Protein AF-A0A0R3SPC6-F1 (afdb_monomer_lite)

Foldseek 3Di:
DVVVVVVVLVVVFPQVVFDAAEAQFLLQEQEAEELAKAWAFDDPPDLPDQQHHQKYKYFQFWLWKWKKKDAPGTIMIHTYQLPDLLQLLQSVVVNCVPRPPDQPGEIEMAMAGHEQDPVCRNVNVVVSNVVCQVPPSHHYDHPYDCGYHNQWDWDQDPVRDIDITGNAGMWIQRSSVRDIHGYDHDPLNNDDVNLVSVLLVQFPDPYRFHQADNVVSKGKGFDTDHPPVSLVVLLVLLPDDLVVCLVVDPHSVHGDVVVSVSSNSNSVLSVLCVVLVFGLAPPTIAIGGSHCLQLLLPFDAAEAEAQLQEQAAEELAKAAAFDALVCCLAFHHQKYKYFQFWLWKWKKKDWNGFIMIHTYDALALQSLVQRVVVRCVRHPDPVQPTEIEIAIAGGEQDPVCRSVSNVSSNSSVQSVDPHHYHDHYDCYYSNQWDDDVNHDITGSARMKIQRRNVRGIHGHDHDLNNNHWQVLVVVLQVQFDDPGRYRHHQADHYNRKGKAAFTHHDLVVLVVLLVLLPDDLVVVLVVDPRSVHGDVVSSVSSNLNSNVSNCCNVVVDGLAPRHIFIWTQPSVVSDTHTDDPSNVVLRVDPSRGTD

Sequence (595 aa):
MHIEIFDTFIEYNNFLEFEEVRISSSNEVLYVHQNEMAVVKYDCSSKNDSSLPRYAGTSEMTSCLAVILTSSIGFSIGHLDGSYYEMTKEFFEVSVEHLNQSTEEILDVHIVGGFLDERGFSVKLTSQIMFYLLTSPHRFRLKTLFCYYLNDRPRTESGGGQIHEPIVRAVVFDIETGTVKPASIEPNARGPLSVLRNASLYSDTLHINSIFDPVARVLRFVEFNIPLRNMVHLAQRARQINAELANCSTTPRQETNHFYDMLRLTGDLVAHMLVERKNFFENGNLEFSTGPNNNLRELEEVQISSSDEILYVHKNEMAVAKCTSADIDDTLPRYAGASEMTFQLLVILSTSRGFSIGHLDRSGHDLIKDFFDASLATLSKKNGDEYIDLHMVGGFNDDRGLSEKLTRRIIGYLMGSNQTFLLKTYFCLDMNDQLIGDKIHAPVHRAMVFDIKMRSVKPASITPAAWGPLLVLRNASLYALSETPHMSNILDPLSHRLCFKPFMIHWKKMVELAQLASKAKARLALYSKTPQQESDHFYNLLRRTSGLVGYMLVSGNDFFEGRNLELSLDVTKKQWTPLNPQTESAKKHQLALNY

Secondary structure (DSSP, 8-state):
-HHHHHHHHHHT--GGGSPPEEE--TTTEEE--TTEEEEEEPPTT-S--TTS-SEEEE---SS-EEEEEEETTEEEEEEE-SS-HHHHHHHHHHHHHHH--STT-EEEEEEEE----TT-HHHHHHHHHHHHHHH-SSEEEEEEEEEGGGGEEEEE-TTS-EEEEES---EEEETTTTEEEEEEE-GGGG-SSHHHHHHGGGSS--S-EE-EETTTTEEEE------HHHHHHHHHHTT--HHHHGGG-SSTTT--HHHHHHHHHHHHHHHHHHHHT--TTTTS-EEEE-SGGG-TTTSPPEEE-STTTEEE--TTEEEEEE--TTGGGTTS-SEEEE-S-SS-EEEEEEETTEEEEEEE----HHHHHHHHHHHHHHH--TT----EEEEEEE----TT-HHHHHHHHHHHHHHT-SS-EEEEEEEEGGGGEEEETTTEEEES-S-EEEETTTTEEEEEEE-GGGS-TTHHHHHHHTT---SS---EE-B-TTT--EEEPP----HHHHHHHHTSTTS-HHHHGGG-SSGGG--HHHHHHHHHHHHHHHHHHHH---SSTTS-EEEEEETTTTEEEESSHHHHHHHH-TTTS--

Structure (mmCIF, N/CA/C/O backbone):
data_AF-A0A0R3SPC6-F1
#
_entry.id   AF-A0A0R3SPC6-F1
#
loop_
_atom_site.group_PDB
_atom_site.id
_atom_site.type_symbol
_atom_site.label_atom_id
_atom_site.label_alt_id
_atom_site.label_comp_id
_atom_site.label_asym_id
_atom_site.label_entity_id
_atom_site.label_seq_id
_atom_site.pdbx_PDB_ins_code
_atom_site.Cartn_x
_atom_site.Cartn_y
_atom_site.Cartn_z
_atom_site.occupancy
_atom_site.B_iso_or_equiv
_atom_site.auth_seq_id
_atom_site.auth_comp_id
_atom_site.auth_asym_id
_atom_site.auth_atom_id
_atom_site.pdbx_PDB_model_num
ATOM 1 N N . MET A 1 1 ? -37.919 -10.995 37.468 1.00 37.72 1 MET A N 1
ATOM 2 C CA . MET A 1 1 ? -37.383 -9.627 37.619 1.00 37.72 1 MET A CA 1
ATOM 3 C C . MET A 1 1 ? -36.032 -9.392 36.932 1.00 37.72 1 MET A C 1
ATOM 5 O O . MET A 1 1 ? -36.005 -8.549 36.054 1.00 37.72 1 MET A O 1
ATOM 9 N N . HIS A 1 2 ? -34.923 -10.089 37.249 1.00 38.53 2 HIS A N 1
ATOM 10 C CA . HIS A 1 2 ? -33.623 -9.841 36.569 1.00 38.53 2 HIS A CA 1
ATOM 11 C C . HIS A 1 2 ? -33.530 -10.355 35.116 1.00 38.53 2 HIS A C 1
ATOM 13 O O . HIS A 1 2 ? -32.828 -9.749 34.316 1.00 38.53 2 HIS A O 1
ATOM 19 N N . ILE A 1 3 ? -34.243 -11.436 34.779 1.00 42.75 3 ILE A N 1
ATOM 20 C CA . ILE A 1 3 ? -34.278 -12.016 33.422 1.00 42.75 3 ILE A CA 1
ATOM 21 C C . ILE A 1 3 ? -35.158 -11.162 32.486 1.00 42.75 3 ILE A C 1
ATOM 23 O O . ILE A 1 3 ? -34.717 -10.786 31.413 1.00 42.75 3 ILE A O 1
ATOM 27 N N . GLU A 1 4 ? -36.316 -10.693 32.963 1.00 38.94 4 GLU A N 1
ATOM 28 C CA . GLU A 1 4 ? -37.261 -9.880 32.173 1.00 38.94 4 GLU A CA 1
ATOM 29 C C . GLU A 1 4 ? -36.702 -8.514 31.725 1.00 38.94 4 GLU A C 1
ATOM 31 O O . GLU A 1 4 ? -37.048 -8.047 30.645 1.00 38.94 4 GLU A O 1
ATOM 36 N N . ILE A 1 5 ? -35.831 -7.861 32.512 1.00 48.19 5 ILE A N 1
ATOM 37 C CA . ILE A 1 5 ? -35.193 -6.585 32.113 1.00 48.19 5 ILE A CA 1
ATOM 38 C C . ILE A 1 5 ? -34.186 -6.810 30.981 1.00 48.19 5 ILE A C 1
ATOM 40 O O . ILE A 1 5 ? -34.093 -5.984 30.074 1.00 48.19 5 ILE A O 1
ATOM 44 N N . PHE A 1 6 ? -33.442 -7.918 31.032 1.00 52.22 6 PHE A N 1
ATOM 45 C CA . PHE A 1 6 ? -32.522 -8.293 29.966 1.00 52.22 6 PHE A CA 1
ATOM 46 C C . PHE A 1 6 ? -33.300 -8.698 28.718 1.00 52.22 6 PHE A C 1
ATOM 48 O O . PHE A 1 6 ? -33.048 -8.118 27.674 1.00 52.22 6 PHE A O 1
ATOM 55 N N . ASP A 1 7 ? -34.306 -9.564 28.837 1.00 50.66 7 ASP A N 1
ATOM 56 C CA . ASP A 1 7 ? -35.149 -9.979 27.710 1.00 50.66 7 ASP A CA 1
ATOM 57 C C . ASP A 1 7 ? -35.827 -8.775 27.032 1.00 50.66 7 ASP A C 1
ATOM 59 O O . ASP A 1 7 ? -35.788 -8.661 25.812 1.00 50.66 7 ASP A O 1
ATOM 63 N N . THR A 1 8 ? -36.322 -7.799 27.805 1.00 48.91 8 THR A N 1
ATOM 64 C CA . THR A 1 8 ? -36.866 -6.541 27.254 1.00 48.91 8 THR A CA 1
ATOM 65 C C . THR A 1 8 ? -35.777 -5.697 26.574 1.00 48.91 8 THR A C 1
ATOM 67 O O . THR A 1 8 ? -36.011 -5.105 25.527 1.00 48.91 8 THR A O 1
ATOM 70 N N . PHE A 1 9 ? -34.561 -5.626 27.128 1.00 61.31 9 PHE A N 1
ATOM 71 C CA . PHE A 1 9 ? -33.439 -4.927 26.487 1.00 61.31 9 PHE A CA 1
ATOM 72 C C . PHE A 1 9 ? -32.991 -5.612 25.183 1.00 61.31 9 PHE A C 1
ATOM 74 O O . PHE A 1 9 ? -32.587 -4.914 24.252 1.00 61.31 9 PHE A O 1
ATOM 81 N N . ILE A 1 10 ? -33.086 -6.947 25.105 1.00 56.34 10 ILE A N 1
ATOM 82 C CA . ILE A 1 10 ? -32.811 -7.756 23.908 1.00 56.34 10 ILE A CA 1
ATOM 83 C C . ILE A 1 10 ? -33.902 -7.572 22.851 1.00 56.34 10 ILE A C 1
ATOM 85 O O . ILE A 1 10 ? -33.567 -7.327 21.697 1.00 56.34 10 ILE A O 1
ATOM 89 N N . GLU A 1 11 ? -35.184 -7.609 23.227 1.00 52.12 11 GLU A N 1
ATOM 90 C CA . GLU A 1 11 ? -36.316 -7.375 22.311 1.00 52.12 11 GLU A CA 1
ATOM 91 C C . GLU A 1 11 ? -36.286 -5.976 21.668 1.00 52.12 11 GLU A C 1
ATOM 93 O O . GLU A 1 11 ? -36.810 -5.785 20.574 1.00 52.12 11 GLU A O 1
ATOM 98 N N . TYR A 1 12 ? -35.646 -4.996 22.316 1.00 51.47 12 TYR A N 1
ATOM 99 C CA . TYR A 1 12 ? -35.417 -3.658 21.758 1.00 51.47 12 TYR A CA 1
ATOM 100 C C . TYR A 1 12 ? -34.080 -3.508 21.002 1.00 51.47 12 TYR A C 1
ATOM 102 O O . TYR A 1 12 ? -33.897 -2.518 20.291 1.00 51.47 12 TYR A O 1
ATOM 110 N N . ASN A 1 13 ? -33.143 -4.457 21.127 1.00 61.38 13 ASN A N 1
ATOM 111 C CA . ASN A 1 13 ? -31.843 -4.459 20.445 1.00 61.38 13 ASN A CA 1
ATOM 112 C C . ASN A 1 13 ? -31.846 -5.449 19.271 1.00 61.38 13 ASN A C 1
ATOM 114 O O . ASN A 1 13 ? -31.144 -6.460 19.269 1.00 61.38 13 ASN A O 1
ATOM 118 N N . ASN A 1 14 ? -32.605 -5.102 18.230 1.00 70.31 14 ASN A N 1
ATOM 119 C CA . ASN A 1 14 ? -32.688 -5.794 16.939 1.00 70.31 14 ASN A CA 1
ATOM 120 C C . ASN A 1 14 ? -31.393 -5.677 16.106 1.00 70.31 14 ASN A C 1
ATOM 122 O O . ASN A 1 14 ? -31.409 -5.332 14.927 1.00 70.31 14 ASN A O 1
ATOM 126 N N . PHE A 1 15 ? -30.233 -5.944 16.708 1.00 80.00 15 PHE A N 1
ATOM 127 C CA . PHE A 1 15 ? -28.930 -5.766 16.068 1.00 80.00 15 PHE A CA 1
ATOM 128 C C . PHE A 1 15 ? -28.775 -6.606 14.787 1.00 80.00 15 PHE A C 1
ATOM 130 O O . PHE A 1 15 ? -28.126 -6.174 13.839 1.00 80.00 15 PHE A O 1
ATOM 137 N N . LEU A 1 16 ? -29.432 -7.770 14.731 1.00 79.62 16 LEU A N 1
ATOM 138 C CA . LEU A 1 16 ? -29.467 -8.640 13.552 1.00 79.62 16 LEU A CA 1
ATOM 139 C C . LEU A 1 16 ? -30.466 -8.201 12.464 1.00 79.62 16 LEU A C 1
ATOM 141 O O . LEU A 1 16 ? -30.425 -8.756 11.371 1.00 79.62 16 LEU A O 1
ATOM 145 N N . GLU A 1 17 ? -31.359 -7.240 12.728 1.00 82.81 17 GLU A N 1
ATOM 146 C CA . GLU A 1 17 ? -32.241 -6.679 11.688 1.00 82.81 17 GLU A CA 1
ATOM 147 C C . GLU A 1 17 ? -31.532 -5.626 10.828 1.00 82.81 17 GLU A C 1
ATOM 149 O O . GLU A 1 17 ? -32.022 -5.273 9.754 1.00 82.81 17 GLU A O 1
ATOM 154 N N . PHE A 1 18 ? -30.378 -5.119 11.274 1.00 82.62 18 PHE A N 1
ATOM 155 C CA . PHE A 1 18 ? -29.562 -4.236 10.452 1.00 82.62 18 PHE A CA 1
ATOM 156 C C . PHE A 1 18 ? -28.976 -4.994 9.260 1.00 82.62 18 PHE A C 1
ATOM 158 O O . PHE A 1 18 ? -28.477 -6.111 9.391 1.00 82.62 18 PHE A O 1
ATOM 165 N N . GLU A 1 19 ? -28.988 -4.343 8.098 1.00 88.94 19 GLU A N 1
ATOM 166 C CA . GLU A 1 19 ? -28.295 -4.837 6.913 1.00 88.94 19 GLU A CA 1
ATOM 167 C C . GLU A 1 19 ? -26.786 -4.929 7.184 1.00 88.94 19 GLU A C 1
ATOM 169 O O . GLU A 1 19 ? -26.168 -3.975 7.670 1.00 88.94 19 GLU A O 1
ATOM 174 N N . GLU A 1 20 ? -26.202 -6.087 6.869 1.00 93.88 20 GLU A N 1
ATOM 175 C CA . GLU A 1 20 ? -24.763 -6.313 6.981 1.00 93.88 20 GLU A CA 1
ATOM 176 C C . GLU A 1 20 ? -24.005 -5.406 6.005 1.00 93.88 20 GLU A C 1
ATOM 178 O O . GLU A 1 20 ? -24.199 -5.465 4.789 1.00 93.88 20 GLU A O 1
ATOM 183 N N . VAL A 1 21 ? -23.098 -4.587 6.537 1.00 96.31 21 VAL A N 1
ATOM 184 C CA . VAL A 1 21 ? -22.247 -3.708 5.730 1.00 96.31 21 VAL A CA 1
ATOM 185 C C . VAL A 1 21 ? -21.074 -4.506 5.167 1.00 96.31 21 VAL A C 1
ATOM 187 O O . VAL A 1 21 ? -20.290 -5.081 5.920 1.00 96.31 21 VAL A O 1
ATOM 190 N N . ARG A 1 22 ? -20.910 -4.517 3.842 1.00 95.38 22 ARG A N 1
ATOM 191 C CA . ARG A 1 22 ? -19.769 -5.163 3.177 1.00 95.38 22 ARG A CA 1
ATOM 192 C C . ARG A 1 22 ? -18.693 -4.143 2.850 1.00 95.38 22 ARG A C 1
ATOM 194 O O . ARG A 1 22 ? -18.986 -3.143 2.205 1.00 95.38 22 ARG A O 1
ATOM 201 N N . ILE A 1 23 ? -17.466 -4.419 3.278 1.00 89.06 23 ILE A N 1
ATOM 202 C CA . ILE A 1 23 ? -16.315 -3.535 3.114 1.00 89.06 23 ILE A CA 1
ATOM 203 C C . ILE A 1 23 ? -15.201 -4.295 2.405 1.00 89.06 23 ILE A C 1
ATOM 205 O O . ILE A 1 23 ? -14.749 -5.332 2.893 1.00 89.06 23 ILE A O 1
ATOM 209 N N . SER A 1 24 ? -14.755 -3.750 1.275 1.00 82.19 24 SER A N 1
ATOM 210 C CA . SER A 1 24 ? -13.770 -4.388 0.387 1.00 82.19 24 SER A CA 1
ATOM 211 C C . SER A 1 24 ? -12.517 -3.539 0.170 1.00 82.19 24 SER A C 1
ATOM 213 O O . SER A 1 24 ? -11.540 -4.005 -0.405 1.00 82.19 24 SER A O 1
ATOM 215 N N . SER A 1 25 ? -12.512 -2.286 0.629 1.00 76.25 25 SER A N 1
ATOM 216 C CA . SER A 1 25 ? -11.387 -1.366 0.470 1.00 76.25 25 SER A CA 1
ATOM 217 C C . SER A 1 25 ? -11.000 -0.713 1.791 1.00 76.25 25 SER A C 1
ATOM 219 O O . SER A 1 25 ? -11.847 -0.310 2.587 1.00 76.25 25 SER A O 1
ATOM 221 N N . SER A 1 26 ? -9.696 -0.530 2.007 1.00 74.75 26 SER A N 1
ATOM 222 C CA . SER A 1 26 ? -9.167 0.136 3.205 1.00 74.75 26 SER A CA 1
ATOM 223 C C . SER A 1 26 ? -9.513 1.625 3.265 1.00 74.75 26 SER A C 1
ATOM 225 O O . SER A 1 26 ? -9.334 2.255 4.299 1.00 74.75 26 SER A O 1
ATOM 227 N N . ASN A 1 27 ? -10.002 2.204 2.165 1.00 74.50 27 ASN A N 1
ATOM 228 C CA . ASN A 1 27 ? -10.448 3.599 2.126 1.00 74.50 27 ASN A CA 1
ATOM 229 C C . ASN A 1 27 ? -11.868 3.770 2.679 1.00 74.50 27 ASN A C 1
ATOM 231 O O . ASN A 1 27 ? -12.289 4.885 2.967 1.00 74.50 27 ASN A O 1
ATOM 235 N N . GLU A 1 28 ? -12.619 2.679 2.818 1.00 83.06 28 GLU A N 1
ATOM 236 C CA . GLU A 1 28 ? -13.991 2.709 3.320 1.00 83.06 28 GLU A CA 1
ATOM 237 C C . GLU A 1 28 ? -14.044 2.642 4.850 1.00 83.06 28 GLU A C 1
ATOM 239 O O . GLU A 1 28 ? -15.053 3.035 5.441 1.00 83.06 28 GLU A O 1
ATOM 244 N N . VAL A 1 29 ? -12.974 2.158 5.499 1.00 90.25 29 VAL A N 1
ATOM 245 C CA . VAL A 1 29 ? -12.965 1.866 6.934 1.00 90.25 29 VAL A CA 1
ATOM 246 C C . VAL A 1 29 ? -11.670 2.269 7.637 1.00 90.25 29 VAL A C 1
ATOM 248 O O . VAL A 1 29 ? -10.569 1.921 7.222 1.00 90.25 29 VAL A O 1
ATOM 251 N N . LEU A 1 30 ? -11.806 2.933 8.784 1.00 92.25 30 LEU A N 1
ATOM 252 C CA . LEU A 1 30 ? -10.754 3.029 9.789 1.00 92.25 30 LEU A CA 1
ATOM 253 C C . LEU A 1 30 ? -10.724 1.694 10.535 1.00 92.25 30 LEU A C 1
ATOM 255 O O . LEU A 1 30 ? -11.478 1.483 11.489 1.00 92.25 30 LEU A O 1
ATOM 259 N N . TYR A 1 31 ? -9.918 0.759 10.035 1.00 94.62 31 TYR A N 1
ATOM 260 C CA . TYR A 1 31 ? -9.846 -0.587 10.593 1.00 94.62 31 TYR A CA 1
ATOM 261 C C . TYR A 1 31 ? -9.006 -0.622 11.872 1.00 94.62 31 TYR A C 1
ATOM 263 O O . TYR A 1 31 ? -7.884 -0.117 11.878 1.00 94.62 31 TYR A O 1
ATOM 271 N N . VAL A 1 32 ? -9.508 -1.277 12.918 1.00 96.69 32 VAL A N 1
ATOM 272 C CA . VAL A 1 32 ? -8.833 -1.497 14.208 1.00 96.69 32 VAL A CA 1
ATOM 273 C C . VAL A 1 32 ? -8.560 -2.995 14.375 1.00 96.69 32 VAL A C 1
ATOM 275 O O . VAL A 1 32 ? -9.499 -3.791 14.361 1.00 96.69 32 VAL A O 1
ATOM 278 N N . HIS A 1 33 ? -7.295 -3.407 14.502 1.00 95.50 33 HIS A N 1
ATOM 279 C CA . HIS A 1 33 ? -6.929 -4.800 14.809 1.00 95.50 33 HIS A CA 1
ATOM 280 C C . HIS A 1 33 ? -7.144 -5.112 16.292 1.00 95.50 33 HIS A C 1
ATOM 282 O O . HIS A 1 33 ? -7.353 -4.225 17.114 1.00 95.50 33 HIS A O 1
ATOM 288 N N . GLN A 1 34 ? -7.077 -6.397 16.640 1.00 94.50 34 GLN A N 1
ATOM 289 C CA . GLN A 1 34 ? -7.053 -6.841 18.032 1.00 94.50 34 GLN A CA 1
ATOM 290 C C . GLN A 1 34 ? -5.984 -6.078 18.838 1.00 94.50 34 GLN A C 1
ATOM 292 O O . GLN A 1 34 ? -4.878 -5.861 18.348 1.00 94.50 34 GLN A O 1
ATOM 297 N N . ASN A 1 35 ? -6.331 -5.675 20.064 1.00 93.56 35 ASN A N 1
ATOM 298 C CA . ASN A 1 35 ? -5.535 -4.843 20.979 1.00 93.56 35 ASN A CA 1
ATOM 299 C C . ASN A 1 35 ? -5.135 -3.459 20.448 1.00 93.56 35 ASN A C 1
ATOM 301 O O . ASN A 1 35 ? -4.260 -2.801 21.016 1.00 93.56 35 ASN A O 1
ATOM 305 N N . GLU A 1 36 ? -5.810 -2.984 19.407 1.00 95.75 36 GLU A N 1
ATOM 306 C CA . GLU A 1 36 ? -5.758 -1.591 18.991 1.00 95.75 36 GLU A CA 1
ATOM 307 C C . GLU A 1 36 ? -7.022 -0.840 19.436 1.00 95.75 36 GLU A C 1
ATOM 309 O O . GLU A 1 36 ? -8.087 -1.419 19.691 1.00 95.75 36 GLU A O 1
ATOM 314 N N . MET A 1 37 ? -6.901 0.484 19.488 1.00 96.94 37 MET A N 1
ATOM 315 C CA . MET A 1 37 ? -8.020 1.409 19.597 1.00 96.94 37 MET A CA 1
ATOM 316 C C . MET A 1 37 ? -7.821 2.632 18.709 1.00 96.94 37 MET A C 1
ATOM 318 O O . MET A 1 37 ? -6.700 2.999 18.370 1.00 96.94 37 MET A O 1
ATOM 322 N N . ALA A 1 38 ? -8.913 3.309 18.385 1.00 96.25 38 ALA A N 1
ATOM 323 C CA . ALA A 1 38 ? -8.888 4.630 17.778 1.00 96.25 38 ALA A CA 1
ATOM 324 C C . ALA A 1 38 ? -9.850 5.552 18.527 1.00 96.25 38 ALA A C 1
ATOM 326 O O . ALA A 1 38 ? -10.964 5.147 18.860 1.00 96.25 38 ALA A O 1
ATOM 327 N N . VAL A 1 39 ? -9.428 6.796 18.766 1.00 95.56 39 VAL A N 1
ATOM 328 C CA . VAL A 1 39 ? -10.283 7.861 19.302 1.00 95.56 39 VAL A CA 1
ATOM 329 C C . VAL A 1 39 ? -10.324 8.993 18.300 1.00 95.56 39 VAL A C 1
ATOM 331 O O . VAL A 1 39 ? -9.288 9.527 17.919 1.00 95.56 39 VAL A O 1
ATOM 334 N N . VAL A 1 40 ? -11.524 9.374 17.886 1.00 92.25 40 VAL A N 1
ATOM 335 C CA . VAL A 1 40 ? -11.747 10.360 16.836 1.00 92.25 40 VAL A CA 1
ATOM 336 C C . VAL A 1 40 ? -12.666 11.448 17.369 1.00 92.25 40 VAL A C 1
ATOM 338 O O . VAL A 1 40 ? -13.738 11.162 17.899 1.00 92.25 40 VAL A O 1
ATOM 341 N N . LYS A 1 41 ? -12.263 12.709 17.202 1.00 89.06 41 LYS A N 1
ATOM 342 C CA . LYS A 1 41 ? -13.128 13.870 17.451 1.00 89.06 41 LYS A CA 1
ATOM 343 C C . LYS A 1 41 ? -13.724 14.341 16.129 1.00 89.06 41 LYS A C 1
ATOM 345 O O . LYS A 1 41 ? -13.024 14.361 15.124 1.00 89.06 41 LYS A O 1
ATOM 350 N N . TYR A 1 42 ? -14.986 14.738 16.089 1.00 85.00 42 TYR A N 1
ATOM 351 C CA . TYR A 1 42 ? -15.564 15.363 14.898 1.00 85.00 42 TYR A CA 1
ATOM 352 C C . TYR A 1 42 ? -14.931 16.737 14.668 1.00 85.00 42 TYR A C 1
ATOM 354 O O . TYR A 1 42 ? -14.546 17.416 15.620 1.00 85.00 42 TYR A O 1
ATOM 362 N N . ASP A 1 43 ? -14.750 17.133 13.407 1.00 68.44 43 ASP A N 1
ATOM 363 C CA . ASP A 1 43 ? -14.383 18.516 13.106 1.00 68.44 43 ASP A CA 1
ATOM 364 C C . ASP A 1 43 ? -15.596 19.432 13.344 1.00 68.44 43 ASP A C 1
ATOM 366 O O . ASP A 1 43 ? -16.731 19.103 12.997 1.00 68.44 43 ASP A O 1
ATOM 370 N N . CYS A 1 44 ? -15.363 20.599 13.939 1.00 53.31 44 CYS A N 1
ATOM 371 C CA . CYS A 1 44 ? -16.396 21.567 14.306 1.00 53.31 44 CYS A CA 1
ATOM 372 C C . CYS A 1 44 ? -17.103 22.187 13.081 1.00 53.31 44 CYS A C 1
ATOM 374 O O . CYS A 1 44 ? -18.045 22.961 13.253 1.00 53.31 44 CYS A O 1
ATOM 376 N N . SER A 1 45 ? -16.634 21.899 11.859 1.00 49.97 45 SER A N 1
ATOM 377 C CA . SER A 1 45 ? -17.026 22.594 10.632 1.00 49.97 45 SER A CA 1
ATOM 378 C C . SER A 1 45 ? -18.082 21.872 9.775 1.00 49.97 45 SER A C 1
ATOM 380 O O . SER A 1 45 ? -18.841 22.553 9.089 1.00 49.97 45 SER A O 1
ATOM 382 N N . SER A 1 46 ? -18.219 20.538 9.840 1.00 46.88 46 SER A N 1
ATOM 383 C CA . SER A 1 46 ? -19.366 19.782 9.296 1.00 46.88 46 SER A CA 1
ATOM 384 C C . SER A 1 46 ? -19.275 18.288 9.651 1.00 46.88 46 SER A C 1
ATOM 386 O O . SER A 1 46 ? -18.188 17.774 9.891 1.00 46.88 46 SER A O 1
ATOM 388 N N . LYS A 1 47 ? -20.403 17.559 9.619 1.00 46.66 47 LYS A N 1
ATOM 389 C CA . LYS A 1 47 ? -20.433 16.084 9.748 1.00 46.66 47 LYS A CA 1
ATOM 390 C C . LYS A 1 47 ? -19.804 15.332 8.556 1.00 46.66 47 LYS A C 1
ATOM 392 O O . LYS A 1 47 ? -19.703 14.115 8.618 1.00 46.66 47 LYS A O 1
ATOM 397 N N . ASN A 1 48 ? -19.373 16.041 7.509 1.00 52.25 48 ASN A N 1
ATOM 398 C CA . ASN A 1 48 ? -18.672 15.479 6.355 1.00 52.25 48 ASN A CA 1
ATOM 399 C C . ASN A 1 48 ? -17.178 15.803 6.470 1.00 52.25 48 ASN A C 1
ATOM 401 O O . ASN A 1 48 ? -16.657 16.678 5.776 1.00 52.25 48 ASN A O 1
ATOM 405 N N . ASP A 1 49 ? -16.492 15.121 7.384 1.00 57.00 49 ASP A N 1
ATOM 406 C CA . ASP A 1 49 ? -15.041 15.224 7.497 1.00 57.00 49 ASP A CA 1
ATOM 407 C C . ASP A 1 49 ? -14.386 14.425 6.360 1.00 57.00 49 ASP A C 1
ATOM 409 O O . ASP A 1 49 ? -14.249 13.208 6.437 1.00 57.00 49 ASP A O 1
ATOM 413 N N . SER A 1 50 ? -13.964 15.119 5.298 1.00 58.81 50 SER A N 1
ATOM 414 C CA . SER A 1 50 ? -13.266 14.520 4.143 1.00 58.81 50 SER A CA 1
ATOM 415 C C . SER A 1 50 ? -11.946 13.802 4.482 1.00 58.81 50 SER A C 1
ATOM 417 O O . SER A 1 50 ? -11.337 13.203 3.597 1.00 58.81 50 SER A O 1
ATOM 419 N N . SER A 1 51 ? -11.470 13.890 5.731 1.00 66.81 51 SER A N 1
ATOM 420 C CA . SER A 1 51 ? -10.259 13.213 6.206 1.00 66.81 51 SER A CA 1
ATOM 421 C C . SER A 1 51 ? -10.516 11.867 6.884 1.00 66.81 51 SER A C 1
ATOM 423 O O . SER A 1 51 ? -9.552 11.190 7.239 1.00 66.81 51 SER A O 1
ATOM 425 N N . LEU A 1 52 ? -11.773 11.466 7.085 1.00 77.50 52 LEU A N 1
ATOM 426 C CA . LEU A 1 52 ? -12.123 10.185 7.689 1.00 77.50 52 LEU A CA 1
ATOM 427 C C . LEU A 1 52 ? -12.871 9.296 6.687 1.00 77.50 52 LEU A C 1
ATOM 429 O O . LEU A 1 52 ? -13.679 9.797 5.905 1.00 77.50 52 LEU A O 1
ATOM 433 N N . PRO A 1 53 ? -12.639 7.974 6.717 1.00 83.25 53 PRO A N 1
ATOM 434 C CA . PRO A 1 53 ? -13.488 7.032 6.000 1.00 83.25 53 PRO A CA 1
ATOM 435 C C . PRO A 1 53 ? -14.918 7.063 6.558 1.00 83.25 53 PRO A C 1
ATOM 437 O O . PRO A 1 53 ? -15.149 7.507 7.681 1.00 83.25 53 PRO A O 1
ATOM 440 N N . ARG A 1 54 ? -15.886 6.543 5.796 1.00 88.00 54 ARG A N 1
ATOM 441 C CA . ARG A 1 54 ? -17.294 6.476 6.229 1.00 88.00 54 ARG A CA 1
ATOM 442 C C . ARG A 1 54 ? -17.494 5.599 7.468 1.00 88.00 54 ARG A C 1
ATOM 444 O O . ARG A 1 54 ? -18.371 5.873 8.290 1.00 88.00 54 ARG A O 1
ATOM 451 N N . TYR A 1 55 ? -16.707 4.534 7.585 1.00 93.81 55 TYR A N 1
ATOM 452 C CA . TYR A 1 55 ? -16.829 3.558 8.659 1.00 93.81 55 TYR A CA 1
ATOM 453 C C . TYR A 1 55 ? -15.593 3.551 9.560 1.00 93.81 55 TYR A C 1
ATOM 455 O O . TYR A 1 55 ? -14.472 3.770 9.111 1.00 93.81 55 TYR A O 1
ATOM 463 N N . ALA A 1 56 ? -15.778 3.213 10.831 1.00 96.00 56 ALA A N 1
ATOM 464 C CA . ALA A 1 56 ? -14.715 2.705 11.696 1.00 96.00 56 ALA A CA 1
ATOM 465 C C . ALA A 1 56 ? -15.103 1.301 12.147 1.00 96.00 56 ALA A C 1
ATOM 467 O O . ALA A 1 56 ? -16.256 1.079 12.509 1.00 96.00 56 ALA A O 1
ATOM 468 N N . GLY A 1 57 ? -14.196 0.331 12.094 1.00 97.38 57 GLY A N 1
ATOM 469 C CA . GLY A 1 57 ? -14.619 -1.059 12.227 1.00 97.38 57 GLY A CA 1
ATOM 470 C C . GLY A 1 57 ? -13.534 -2.032 12.624 1.00 97.38 57 GLY A C 1
ATOM 471 O O . GLY A 1 57 ? -12.342 -1.735 12.593 1.00 97.38 57 GLY A O 1
ATOM 472 N N . THR A 1 58 ? -13.977 -3.227 12.992 1.00 98.12 58 THR A N 1
ATOM 473 C CA . THR A 1 58 ? -13.098 -4.342 13.323 1.00 98.12 58 THR A CA 1
ATOM 474 C C . THR A 1 58 ? -13.734 -5.677 12.945 1.00 98.12 58 THR A C 1
ATOM 476 O O . THR A 1 58 ? -14.954 -5.771 12.787 1.00 98.12 58 THR A O 1
ATOM 479 N N . SER A 1 59 ? -12.912 -6.709 12.754 1.00 96.81 59 SER A N 1
ATOM 480 C CA . SER A 1 59 ? -13.343 -8.030 12.285 1.00 96.81 59 SER A CA 1
ATOM 481 C C . SER A 1 59 ? -12.546 -9.175 12.913 1.00 96.81 59 SER A C 1
ATOM 483 O O . SER A 1 59 ? -11.700 -8.946 13.773 1.00 96.81 59 SER A O 1
ATOM 485 N N . GLU A 1 60 ? -12.836 -10.408 12.480 1.00 94.25 60 GLU A N 1
ATOM 486 C CA . GLU A 1 60 ? -12.269 -11.664 13.001 1.00 94.25 60 GLU A CA 1
ATOM 487 C C . GLU A 1 60 ? -12.515 -11.884 14.497 1.00 94.25 60 GLU A C 1
ATOM 489 O O . GLU A 1 60 ? -11.805 -12.653 15.139 1.00 94.25 60 GLU A O 1
ATOM 494 N N . MET A 1 61 ? -13.557 -11.266 15.058 1.00 95.94 61 MET A N 1
ATOM 495 C CA . MET A 1 61 ? -13.888 -11.469 16.459 1.00 95.94 61 MET A CA 1
ATOM 496 C C . MET A 1 61 ? -14.395 -12.891 16.677 1.00 95.94 61 MET A C 1
ATOM 498 O O . MET A 1 61 ? -15.429 -13.286 16.132 1.00 95.94 61 MET A O 1
ATOM 502 N N . THR A 1 62 ? -13.649 -13.664 17.460 1.00 95.38 62 THR A N 1
ATOM 503 C CA . THR A 1 62 ? -14.087 -14.956 17.987 1.00 95.38 62 THR A CA 1
ATOM 504 C C . THR A 1 62 ? -14.448 -14.792 19.460 1.00 95.38 62 THR A C 1
ATOM 506 O O . THR A 1 62 ? -15.591 -14.472 19.767 1.00 95.38 62 THR A O 1
ATOM 509 N N . SER A 1 63 ? -13.486 -14.934 20.373 1.00 96.88 63 SER A N 1
ATOM 510 C CA . SER A 1 63 ? -13.685 -14.729 21.817 1.00 96.88 63 SER A CA 1
ATOM 511 C C . SER A 1 63 ? -13.526 -13.275 22.282 1.00 96.88 63 SER A C 1
ATOM 513 O O . SER A 1 63 ? -13.835 -12.945 23.425 1.00 96.88 63 SER A O 1
ATOM 515 N N . CYS A 1 64 ? -12.980 -12.421 21.424 1.00 97.25 64 CYS A N 1
ATOM 516 C CA . CYS A 1 64 ? -12.748 -10.997 21.649 1.00 97.25 64 CYS A CA 1
ATOM 517 C C . CYS A 1 64 ? -14.010 -10.153 21.398 1.00 97.25 64 CYS A C 1
ATOM 519 O O . CYS A 1 64 ? -15.000 -10.628 20.834 1.00 97.25 64 CYS A O 1
ATOM 521 N N . LEU A 1 65 ? -13.979 -8.899 21.855 1.00 98.38 65 LEU A N 1
ATOM 522 C CA . LEU A 1 65 ? -15.117 -7.979 21.864 1.00 98.38 65 LEU A CA 1
ATOM 523 C C . LEU A 1 65 ? -14.730 -6.624 21.269 1.00 98.38 65 LEU A C 1
ATOM 525 O O . LEU A 1 65 ? -13.727 -6.027 21.662 1.00 98.38 65 LEU A O 1
ATOM 529 N N . ALA A 1 66 ? -15.569 -6.107 20.377 1.00 98.44 66 ALA A N 1
ATOM 530 C CA . ALA A 1 66 ? -15.550 -4.709 19.982 1.00 98.44 66 ALA A CA 1
ATOM 531 C C . ALA A 1 66 ? -16.291 -3.872 21.025 1.00 98.44 66 ALA A C 1
ATOM 533 O O . ALA A 1 66 ? -17.429 -4.183 21.394 1.00 98.44 66 ALA A O 1
ATOM 534 N N . VAL A 1 67 ? -15.659 -2.784 21.458 1.00 98.56 67 VAL A N 1
ATOM 535 C CA . VAL A 1 67 ? -16.271 -1.773 22.320 1.00 98.56 67 VAL A CA 1
ATOM 536 C C . VAL A 1 67 ? -16.212 -0.432 21.609 1.00 98.56 67 VAL A C 1
ATOM 538 O O . VAL A 1 67 ? -15.140 0.008 21.198 1.00 98.56 67 VAL A O 1
ATOM 541 N N . ILE A 1 68 ? -17.368 0.208 21.450 1.00 98.56 68 ILE A N 1
ATOM 542 C CA . ILE A 1 68 ? -17.496 1.517 20.805 1.00 98.56 68 ILE A CA 1
ATOM 543 C C . ILE A 1 68 ? -18.129 2.480 21.805 1.00 98.56 68 ILE A C 1
ATOM 545 O O . ILE A 1 68 ? -19.173 2.172 22.388 1.00 98.56 68 ILE A O 1
ATOM 549 N N . LEU A 1 69 ? -17.499 3.637 21.997 1.00 97.94 69 LEU A N 1
ATOM 550 C CA . LEU A 1 69 ? -18.033 4.742 22.787 1.00 97.94 69 LEU A CA 1
ATOM 551 C C . LEU A 1 69 ? -18.371 5.896 21.864 1.00 97.94 69 LEU A C 1
ATOM 553 O O . LEU A 1 69 ? -17.570 6.254 21.006 1.00 97.94 69 LEU A O 1
ATOM 557 N N . THR A 1 70 ? -19.539 6.496 22.046 1.00 95.38 70 THR A N 1
ATOM 558 C CA . THR A 1 70 ? -19.957 7.652 21.252 1.00 95.38 70 THR A CA 1
ATOM 559 C C . THR A 1 70 ? -20.378 8.805 22.151 1.00 95.38 70 THR A C 1
ATOM 561 O O . THR A 1 70 ? -20.917 8.616 23.247 1.00 95.38 70 THR A O 1
ATOM 564 N N . SER A 1 71 ? -20.089 10.019 21.690 1.00 92.50 71 SER A N 1
ATOM 565 C CA . SER A 1 71 ? -20.501 11.264 22.327 1.00 92.50 71 SER A CA 1
ATOM 566 C C . SER A 1 71 ? -20.905 12.294 21.275 1.00 92.50 71 SER A C 1
ATOM 568 O O . SER A 1 71 ? -20.867 12.045 20.066 1.00 92.50 71 SER A O 1
ATOM 570 N N . SER A 1 72 ? -21.300 13.479 21.733 1.00 88.12 72 SER A N 1
ATOM 571 C CA . SER A 1 72 ? -21.656 14.585 20.840 1.00 88.12 72 SER A CA 1
ATOM 572 C C . SER A 1 72 ? -20.479 15.094 19.994 1.00 88.12 72 SER A C 1
ATOM 574 O O . SER A 1 72 ? -20.698 15.681 18.934 1.00 88.12 72 SER A O 1
ATOM 576 N N . ILE A 1 73 ? -19.242 14.849 20.436 1.00 89.06 73 ILE A N 1
ATOM 577 C CA . ILE A 1 73 ? -18.024 15.381 19.813 1.00 89.06 73 ILE A CA 1
ATOM 578 C C . ILE A 1 73 ? -17.136 14.336 19.161 1.00 89.06 73 ILE A C 1
ATOM 580 O O . ILE A 1 73 ? -16.083 14.696 18.640 1.00 89.06 73 ILE A O 1
ATOM 584 N N . GLY A 1 74 ? -17.512 13.063 19.182 1.00 92.69 74 GLY A N 1
ATOM 585 C CA . GLY A 1 74 ? -16.690 12.035 18.569 1.00 92.69 74 GLY A CA 1
ATOM 586 C C . GLY A 1 74 ? -17.102 10.622 18.927 1.00 92.69 74 GLY A C 1
ATOM 587 O O . GLY A 1 74 ? -18.184 10.372 19.465 1.00 92.69 74 GLY A O 1
ATOM 588 N N . PHE A 1 75 ? -16.195 9.700 18.636 1.00 95.88 75 PHE A N 1
ATOM 589 C CA . PHE A 1 75 ? -16.320 8.301 18.999 1.00 95.88 75 PHE A CA 1
ATOM 590 C C . PHE A 1 75 ? -14.952 7.696 19.319 1.00 95.88 75 PHE A C 1
ATOM 592 O O . PHE A 1 75 ? -13.906 8.211 18.919 1.00 95.88 75 PHE A O 1
ATOM 599 N N . SER A 1 76 ? -14.961 6.570 20.018 1.00 97.88 76 SER A N 1
ATOM 600 C CA . SER A 1 76 ? -13.826 5.664 20.092 1.00 97.88 76 SER A CA 1
ATOM 601 C C . SER A 1 76 ? -14.266 4.245 19.784 1.00 97.88 76 SER A C 1
ATOM 603 O O . SER A 1 76 ? -15.420 3.875 19.993 1.00 97.88 76 SER A O 1
ATOM 605 N N . ILE A 1 77 ? -13.341 3.451 19.264 1.00 98.50 77 ILE A N 1
ATOM 606 C CA . ILE A 1 77 ? -13.533 2.032 18.980 1.00 98.50 77 ILE A CA 1
ATOM 607 C C . ILE A 1 77 ? -12.289 1.276 19.438 1.00 98.50 77 ILE A C 1
ATOM 609 O O . ILE A 1 77 ? -11.168 1.717 19.190 1.00 98.50 77 ILE A O 1
ATOM 613 N N . GLY A 1 78 ? -12.483 0.153 20.119 1.00 98.12 78 GLY A N 1
ATOM 614 C CA . GLY A 1 78 ? -11.417 -0.742 20.557 1.00 98.12 78 GLY A CA 1
ATOM 615 C C . GLY A 1 78 ? -11.790 -2.196 20.305 1.00 98.12 78 GLY A C 1
ATOM 616 O O . GLY A 1 78 ? -12.953 -2.575 20.455 1.00 98.12 78 GLY A O 1
ATOM 617 N N . HIS A 1 79 ? -10.805 -3.009 19.931 1.00 98.00 79 HIS A N 1
ATOM 618 C CA . HIS A 1 79 ? -10.951 -4.460 19.822 1.00 98.00 79 HIS A CA 1
ATOM 619 C C . HIS A 1 79 ? -10.207 -5.108 20.989 1.00 98.00 79 HIS A C 1
ATOM 621 O O . HIS A 1 79 ? -8.987 -5.264 20.960 1.00 98.00 79 HIS A O 1
ATOM 627 N N . LEU A 1 80 ? -10.946 -5.498 22.021 1.00 97.19 80 LEU A N 1
ATOM 628 C CA . LEU A 1 80 ? -10.394 -6.021 23.267 1.00 97.19 80 LEU A CA 1
ATOM 629 C C . LEU A 1 80 ? -10.385 -7.551 23.253 1.00 97.19 80 LEU A C 1
ATOM 631 O O . LEU A 1 80 ? -11.345 -8.173 22.798 1.00 97.19 80 LEU A O 1
ATOM 635 N N . ASP A 1 81 ? -9.331 -8.171 23.785 1.00 94.25 81 ASP A N 1
ATOM 636 C CA . ASP A 1 81 ? -9.191 -9.636 23.815 1.00 94.25 81 ASP A CA 1
ATOM 637 C C . ASP A 1 81 ? -9.244 -10.272 25.216 1.00 94.25 81 ASP A C 1
ATOM 639 O O . ASP A 1 81 ? -9.335 -11.493 25.347 1.00 94.25 81 ASP A O 1
ATOM 643 N N . GLY A 1 82 ? -9.243 -9.456 26.274 1.00 90.94 82 GLY A N 1
ATOM 644 C CA . GLY A 1 82 ? -9.354 -9.916 27.662 1.00 90.94 82 GLY A CA 1
ATOM 645 C C . GLY A 1 82 ? -8.079 -10.520 28.245 1.00 90.94 82 GLY A C 1
ATOM 646 O O . GLY A 1 82 ? -8.133 -11.166 29.306 1.00 90.94 82 GLY A O 1
ATOM 647 N N . SER A 1 83 ? -6.934 -10.305 27.590 1.00 87.88 83 SER A N 1
ATOM 648 C CA . SER A 1 83 ? -5.619 -10.712 28.091 1.00 87.88 83 SER A CA 1
ATOM 649 C C . SER A 1 83 ? -5.306 -10.032 29.428 1.00 87.88 83 SER A C 1
ATOM 651 O O . SER A 1 83 ? -5.006 -10.725 30.405 1.00 87.88 83 SER A O 1
ATOM 653 N N . TYR A 1 84 ? -5.504 -8.711 29.512 1.00 88.94 84 TYR A N 1
ATOM 654 C CA . TYR A 1 84 ? -5.225 -7.891 30.698 1.00 88.94 84 TYR A CA 1
ATOM 655 C C . TYR A 1 84 ? -6.375 -6.919 30.994 1.00 88.94 84 TYR A C 1
ATOM 657 O O . TYR A 1 84 ? -6.920 -6.288 30.085 1.00 88.94 84 TYR A O 1
ATOM 665 N N . TYR A 1 85 ? -6.754 -6.788 32.271 1.00 92.81 85 TYR A N 1
ATOM 666 C CA . TYR A 1 85 ? -7.800 -5.837 32.673 1.00 92.81 85 TYR A CA 1
ATOM 667 C C . TYR A 1 85 ? -7.327 -4.392 32.482 1.00 92.81 85 TYR A C 1
ATOM 669 O O . TYR A 1 85 ? -8.115 -3.523 32.126 1.00 92.81 85 TYR A O 1
ATOM 677 N N . GLU A 1 86 ? -6.031 -4.155 32.653 1.00 93.75 86 GLU A N 1
ATOM 678 C CA . GLU A 1 86 ? -5.363 -2.868 32.502 1.00 93.75 86 GLU A CA 1
ATOM 679 C C . GLU A 1 86 ? -5.584 -2.273 31.107 1.00 93.75 86 GLU A C 1
ATOM 681 O O . GLU A 1 86 ? -5.932 -1.103 31.012 1.00 93.75 86 GLU A O 1
ATOM 686 N N . MET A 1 87 ? -5.517 -3.081 30.042 1.00 92.44 87 MET A N 1
ATOM 687 C CA . MET A 1 87 ? -5.790 -2.619 28.671 1.00 92.44 87 MET A CA 1
ATOM 688 C C . MET A 1 87 ? -7.267 -2.267 28.459 1.00 92.44 87 MET A C 1
ATOM 690 O O . MET A 1 87 ? -7.593 -1.286 27.794 1.00 92.44 87 MET A O 1
ATOM 694 N N . THR A 1 88 ? -8.179 -3.047 29.055 1.00 95.06 88 THR A N 1
ATOM 695 C CA . THR A 1 88 ? -9.619 -2.727 29.037 1.00 95.06 88 THR A CA 1
ATOM 696 C C . THR A 1 88 ? -9.869 -1.403 29.753 1.00 95.06 88 THR A C 1
ATOM 698 O O . THR A 1 88 ? -10.592 -0.550 29.251 1.00 95.06 88 THR A O 1
ATOM 701 N N . LYS A 1 89 ? -9.244 -1.218 30.919 1.00 95.94 89 LYS A N 1
ATOM 702 C CA . LYS A 1 89 ? -9.338 -0.002 31.723 1.00 95.94 89 LYS A CA 1
ATOM 703 C C . LYS A 1 89 ? -8.796 1.214 30.964 1.00 95.94 89 LYS A C 1
ATOM 705 O O . LYS A 1 89 ? -9.473 2.237 30.908 1.00 95.94 89 LYS A O 1
ATOM 710 N N . GLU A 1 90 ? -7.620 1.079 30.358 1.00 95.75 90 GLU A N 1
ATOM 711 C CA . GLU A 1 90 ? -6.960 2.133 29.588 1.00 95.75 90 GLU A CA 1
ATOM 712 C C . GLU A 1 90 ? -7.800 2.573 28.386 1.00 95.75 90 GLU A C 1
ATOM 714 O O . GLU A 1 90 ? -7.966 3.773 28.182 1.00 95.75 90 GLU A O 1
ATOM 719 N N . PHE A 1 91 ? -8.415 1.635 27.650 1.00 96.88 91 PHE A N 1
ATOM 720 C CA . PHE A 1 91 ? -9.341 1.970 26.563 1.00 96.88 91 PHE A CA 1
ATOM 721 C C . PHE A 1 91 ? -10.414 2.967 27.015 1.00 96.88 91 PHE A C 1
ATOM 723 O O . PHE A 1 91 ? -10.644 3.986 26.356 1.00 96.88 91 PHE A O 1
ATOM 730 N N . PHE A 1 92 ? -11.068 2.695 28.147 1.00 97.25 92 PHE A N 1
ATOM 731 C CA . PHE A 1 92 ? -12.101 3.581 28.667 1.00 97.25 92 PHE A CA 1
ATOM 732 C C . PHE A 1 92 ? -11.526 4.896 29.199 1.00 97.25 92 PHE A C 1
ATOM 734 O O . PHE A 1 92 ? -12.103 5.942 28.917 1.00 97.25 92 PHE A O 1
ATOM 741 N N . GLU A 1 93 ? -10.411 4.868 29.935 1.00 95.44 93 GLU A N 1
ATOM 742 C CA . GLU A 1 93 ? -9.775 6.078 30.479 1.00 95.44 93 GLU A CA 1
ATOM 743 C C . GLU A 1 93 ? -9.377 7.050 29.356 1.00 95.44 93 GLU A C 1
ATOM 745 O O . GLU A 1 93 ? -9.787 8.212 29.383 1.00 95.44 93 GLU A O 1
ATOM 750 N N . VAL A 1 94 ? -8.690 6.559 28.318 1.00 94.88 94 VAL A N 1
ATOM 751 C CA . VAL A 1 94 ? -8.287 7.358 27.148 1.00 94.88 94 VAL A CA 1
ATOM 752 C C . VAL A 1 94 ? -9.508 7.867 26.381 1.00 94.88 94 VAL A C 1
ATOM 754 O O . VAL A 1 94 ? -9.554 9.028 25.970 1.00 94.88 94 VAL A O 1
ATOM 757 N N . SER A 1 95 ? -10.528 7.026 26.195 1.00 95.94 95 SER A N 1
ATOM 758 C CA . SER A 1 95 ? -11.748 7.430 25.490 1.00 95.94 95 SER A CA 1
ATOM 759 C C . SER A 1 95 ? -12.505 8.528 26.235 1.00 95.94 95 SER A C 1
ATOM 761 O O . SER A 1 95 ? -12.909 9.518 25.630 1.00 95.94 95 SER A O 1
ATOM 763 N N . VAL A 1 96 ? -12.677 8.382 27.550 1.00 94.69 96 VAL A N 1
ATOM 764 C CA . VAL A 1 96 ? -13.353 9.370 28.395 1.00 94.69 96 VAL A CA 1
ATOM 765 C C . VAL A 1 96 ? -12.584 10.687 28.404 1.00 94.69 96 VAL A C 1
ATOM 767 O O . VAL A 1 96 ? -13.199 11.730 28.209 1.00 94.69 96 VAL A O 1
ATOM 770 N N . GLU A 1 97 ? -11.260 10.654 28.571 1.00 93.06 97 GLU A N 1
ATOM 771 C CA . GLU A 1 97 ? -10.412 11.854 28.555 1.00 93.06 97 GLU A CA 1
ATOM 772 C C . GLU A 1 97 ? -10.647 12.714 27.302 1.00 93.06 97 GLU A C 1
ATOM 774 O O . GLU A 1 97 ? -10.681 13.943 27.365 1.00 93.06 97 GLU A O 1
ATOM 779 N N . HIS A 1 98 ? -10.848 12.069 26.154 1.00 91.31 98 HIS A N 1
ATOM 780 C CA . HIS A 1 98 ? -10.974 12.757 24.876 1.00 91.31 98 HIS A CA 1
ATOM 781 C C . HIS A 1 98 ? -12.417 13.108 24.500 1.00 91.31 98 HIS A C 1
ATOM 783 O O . HIS A 1 98 ? -12.626 14.136 23.847 1.00 91.31 98 HIS A O 1
ATOM 789 N N . LEU A 1 99 ? -13.391 12.271 24.860 1.00 91.81 99 LEU A N 1
ATOM 790 C CA . LEU A 1 99 ? -14.781 12.392 24.407 1.00 91.81 99 LEU A CA 1
ATOM 791 C C . LEU A 1 99 ? -15.705 13.075 25.414 1.00 91.81 99 LEU A C 1
ATOM 793 O O . LEU A 1 99 ? -16.772 13.531 25.005 1.00 91.81 99 LEU A O 1
ATOM 797 N N . ASN A 1 100 ? -15.319 13.131 26.690 1.00 88.44 100 ASN A N 1
ATOM 798 C CA . ASN A 1 100 ? -16.150 13.655 27.766 1.00 88.44 100 ASN A CA 1
ATOM 799 C C . ASN A 1 100 ? -15.878 15.149 28.003 1.00 88.44 100 ASN A C 1
ATOM 801 O O . ASN A 1 100 ? -14.800 15.542 28.444 1.00 88.44 100 ASN A O 1
ATOM 805 N N . GLN A 1 101 ? -16.868 15.995 27.741 1.00 83.69 101 GLN A N 1
ATOM 806 C CA . GLN A 1 101 ? -16.792 17.449 27.886 1.00 83.69 101 GLN A CA 1
ATOM 807 C C . GLN A 1 101 ? -17.164 17.942 29.286 1.00 83.69 101 GLN A C 1
ATOM 809 O O . GLN A 1 101 ? -16.820 19.065 29.658 1.00 83.69 101 GLN A O 1
ATOM 814 N N . SER A 1 102 ? -17.897 17.143 30.064 1.00 81.88 102 SER A N 1
ATOM 815 C CA . SER A 1 102 ? -18.324 17.511 31.417 1.00 81.88 102 SER A CA 1
ATOM 816 C C . SER A 1 102 ? -18.534 16.285 32.303 1.00 81.88 102 SER A C 1
ATOM 818 O O . SER A 1 102 ? -18.667 15.167 31.821 1.00 81.88 102 SER A O 1
ATOM 820 N N . THR A 1 103 ? -18.603 16.472 33.620 1.00 72.81 103 THR A N 1
ATOM 821 C CA . THR A 1 103 ? -18.866 15.371 34.564 1.00 72.81 103 THR A CA 1
ATOM 822 C C . THR A 1 103 ? -20.283 14.796 34.459 1.00 72.81 103 THR A C 1
ATOM 824 O O . THR A 1 103 ? -20.522 13.700 34.955 1.00 72.81 103 THR A O 1
ATOM 827 N N . GLU A 1 104 ? -21.213 15.514 33.822 1.00 77.00 104 GLU A N 1
ATOM 828 C CA . GLU A 1 104 ? -22.614 15.099 33.651 1.00 77.00 104 GLU A CA 1
ATOM 829 C C . GLU A 1 104 ? -22.906 14.483 32.276 1.00 77.00 104 GLU A C 1
ATOM 831 O O . GLU A 1 104 ? -24.008 13.976 32.052 1.00 77.00 104 GLU A O 1
ATOM 836 N N . GLU A 1 105 ? -21.952 14.528 31.340 1.00 86.62 105 GLU A N 1
ATOM 837 C CA . GLU A 1 105 ? -22.136 13.911 30.029 1.00 86.62 105 GLU A CA 1
ATOM 838 C C . GLU A 1 105 ? -22.209 12.383 30.167 1.00 86.62 105 GLU A C 1
ATOM 840 O O . GLU A 1 105 ? -21.540 11.757 30.991 1.00 86.62 105 GLU A O 1
ATOM 845 N N . ILE A 1 106 ? -23.112 11.791 29.384 1.00 91.81 106 ILE A N 1
ATOM 846 C CA . ILE A 1 106 ? -23.373 10.356 29.380 1.00 91.81 106 ILE A CA 1
ATOM 847 C C . ILE A 1 106 ? -22.853 9.809 28.060 1.00 91.81 106 ILE A C 1
ATOM 849 O O . ILE A 1 106 ? -23.405 10.138 27.009 1.00 91.81 106 ILE A O 1
ATOM 853 N N . LEU A 1 107 ? -21.831 8.959 28.125 1.00 94.06 107 LEU A N 1
ATOM 854 C CA . LEU A 1 107 ? -21.274 8.298 26.949 1.00 94.06 107 LEU A CA 1
ATOM 855 C C . LEU A 1 107 ? -22.123 7.082 26.580 1.00 94.06 107 LEU A C 1
ATOM 857 O O . LEU A 1 107 ? -22.444 6.246 27.431 1.00 94.06 107 LEU A O 1
ATOM 861 N N . ASP A 1 108 ? -22.487 6.979 25.308 1.00 95.56 108 ASP A N 1
ATOM 862 C CA . ASP A 1 108 ? -23.213 5.832 24.778 1.00 95.56 108 ASP A CA 1
ATOM 863 C C . ASP A 1 108 ? -22.220 4.692 24.488 1.00 95.56 108 ASP A C 1
ATOM 865 O O . ASP A 1 108 ? -21.178 4.909 23.871 1.00 95.56 108 ASP A O 1
ATOM 869 N N . VAL A 1 109 ? -22.527 3.479 24.959 1.00 97.12 109 VAL A N 1
ATOM 870 C CA . VAL A 1 109 ? -21.648 2.299 24.884 1.00 97.12 109 VAL A CA 1
ATOM 871 C C . VAL A 1 109 ? -22.280 1.208 24.035 1.00 97.12 109 VAL A C 1
ATOM 873 O O . VAL A 1 109 ? -23.437 0.834 24.249 1.00 97.12 109 VAL A O 1
ATOM 876 N N . HIS A 1 110 ? -21.497 0.647 23.122 1.00 96.44 110 HIS A N 1
ATOM 877 C CA . HIS A 1 110 ? -21.876 -0.489 22.292 1.00 96.44 110 HIS A CA 1
ATOM 878 C C . HIS A 1 110 ? -20.854 -1.611 22.470 1.00 96.44 110 HIS A C 1
ATOM 880 O O . HIS A 1 110 ? -19.653 -1.372 22.357 1.00 96.44 110 HIS A O 1
ATOM 886 N N . ILE A 1 111 ? -21.327 -2.824 22.755 1.00 97.44 111 ILE A N 1
ATOM 887 C CA . ILE A 1 111 ? -20.489 -4.003 22.998 1.00 97.44 111 ILE A CA 1
ATOM 888 C C . ILE A 1 111 ? -20.974 -5.132 22.089 1.00 97.44 111 ILE A C 1
ATOM 890 O O . ILE A 1 111 ? -22.131 -5.550 22.191 1.00 97.44 111 ILE A O 1
ATOM 894 N N . VAL A 1 112 ? -20.099 -5.622 21.208 1.00 97.56 112 VAL A N 1
ATOM 895 C CA . VAL A 1 112 ? -20.417 -6.662 20.215 1.00 97.56 112 VAL A CA 1
ATOM 896 C C . VAL A 1 112 ? -19.278 -7.679 20.131 1.00 97.56 112 VAL A C 1
ATOM 898 O O . VAL A 1 112 ? -18.115 -7.287 20.121 1.00 97.56 112 VAL A O 1
ATOM 901 N N . GLY A 1 113 ? -19.586 -8.975 20.048 1.00 97.00 113 GLY A N 1
ATOM 902 C CA . GLY A 1 113 ? -18.585 -10.040 19.864 1.00 97.00 113 GLY A CA 1
ATOM 903 C C . GLY A 1 113 ? -18.598 -11.106 20.962 1.00 97.00 113 GLY A C 1
ATOM 904 O O . GLY A 1 113 ? -19.507 -11.164 21.788 1.00 97.00 113 GLY A O 1
ATOM 905 N N . GLY A 1 114 ? -17.597 -11.984 20.986 1.00 97.44 114 GLY A N 1
ATOM 906 C CA . GLY A 1 114 ? -17.599 -13.151 21.873 1.00 97.44 114 GLY A CA 1
ATOM 907 C C . GLY A 1 114 ? -18.723 -14.146 21.554 1.00 97.44 114 GLY A C 1
ATOM 908 O O . GLY A 1 114 ? -19.616 -13.870 20.759 1.00 97.44 114 GLY A O 1
ATOM 909 N N . PHE A 1 115 ? -18.697 -15.315 22.185 1.00 96.81 115 PHE A N 1
ATOM 910 C CA . PHE A 1 115 ? -19.759 -16.331 22.106 1.00 96.81 115 PHE A CA 1
ATOM 911 C C . PHE A 1 115 ? -19.680 -17.266 23.325 1.00 96.81 115 PHE A C 1
ATOM 913 O O . PHE A 1 115 ? -18.889 -17.004 24.235 1.00 96.81 115 PHE A O 1
ATOM 920 N N . LEU A 1 116 ? -20.468 -18.345 23.392 1.00 95.75 116 LEU A N 1
ATOM 921 C CA . LEU A 1 116 ? -20.353 -19.349 24.460 1.00 95.75 116 LEU A CA 1
ATOM 922 C C . LEU A 1 116 ? -19.119 -20.251 24.247 1.00 95.75 116 LEU A C 1
ATOM 924 O O . LEU A 1 116 ? -19.235 -21.452 24.010 1.00 95.75 116 LEU A O 1
ATOM 928 N N . ASP A 1 117 ? -17.918 -19.674 24.321 1.00 94.56 117 ASP A N 1
ATOM 929 C CA . ASP A 1 117 ? -16.674 -20.420 24.140 1.00 94.56 117 ASP A CA 1
ATOM 930 C C . ASP A 1 117 ? -16.359 -21.338 25.335 1.00 94.56 117 ASP A C 1
ATOM 932 O O . ASP A 1 117 ? -16.526 -20.968 26.499 1.00 94.56 117 ASP A O 1
ATOM 936 N N . GLU A 1 118 ? -15.844 -22.538 25.044 1.00 92.00 118 GLU A N 1
ATOM 937 C CA . GLU A 1 118 ? -15.600 -23.603 26.035 1.00 92.00 118 GLU A CA 1
ATOM 938 C C . GLU A 1 118 ? -14.647 -23.191 27.167 1.00 92.00 118 GLU A C 1
ATOM 940 O O . GLU A 1 118 ? -14.682 -23.758 28.260 1.00 92.00 118 GLU A O 1
ATOM 945 N N . ARG A 1 119 ? -13.765 -22.220 26.906 1.00 93.75 119 ARG A N 1
ATOM 946 C CA . ARG A 1 119 ? -12.721 -21.779 27.839 1.00 93.75 119 ARG A CA 1
ATOM 947 C C . ARG A 1 119 ? -13.125 -20.546 28.648 1.00 93.75 119 ARG A C 1
ATOM 949 O O . ARG A 1 119 ? -12.363 -20.132 29.521 1.00 93.75 119 ARG A O 1
ATOM 956 N N . GLY A 1 120 ? -14.309 -19.988 28.397 1.00 94.69 120 GLY A N 1
ATOM 957 C CA . GLY A 1 120 ? -14.852 -18.842 29.117 1.00 94.69 120 GLY A CA 1
ATOM 958 C C . GLY A 1 120 ? -14.109 -17.525 28.871 1.00 94.69 120 GLY A C 1
ATOM 959 O O . GLY A 1 120 ? -14.155 -16.634 29.722 1.00 94.69 120 GLY A O 1
ATOM 960 N N . PHE A 1 121 ? -13.419 -17.370 27.740 1.00 96.88 121 PHE A N 1
ATOM 961 C CA . PHE A 1 121 ? -12.725 -16.126 27.400 1.00 96.88 121 PHE A CA 1
ATOM 962 C C . PHE A 1 121 ? -13.701 -14.965 27.182 1.00 96.88 121 PHE A C 1
ATOM 964 O O . PHE A 1 121 ? -13.509 -13.883 27.741 1.00 96.88 121 PHE A O 1
ATOM 971 N N . SER A 1 122 ? -14.792 -15.207 26.454 1.00 97.19 122 SER A N 1
ATOM 972 C CA . SER A 1 122 ? -15.802 -14.197 26.127 1.00 97.19 122 SER A CA 1
ATOM 973 C C . SER A 1 122 ? -16.506 -13.681 27.383 1.00 97.19 122 SER A C 1
ATOM 975 O O . SER A 1 122 ? -16.680 -12.473 27.554 1.00 97.19 122 SER A O 1
ATOM 977 N N . VAL A 1 123 ? -16.875 -14.575 28.312 1.00 95.81 123 VAL A N 1
ATOM 978 C CA . VAL A 1 123 ? -17.520 -14.182 29.581 1.00 95.81 123 VAL A CA 1
ATOM 979 C C . VAL A 1 123 ? -16.553 -13.451 30.509 1.00 95.81 123 VAL A C 1
ATOM 981 O O . VAL A 1 123 ? -16.956 -12.494 31.174 1.00 95.81 123 VAL A O 1
ATOM 984 N N . LYS A 1 124 ? -15.270 -13.839 30.524 1.00 97.06 124 LYS A N 1
ATOM 985 C CA . LYS A 1 124 ? -14.230 -13.136 31.285 1.00 97.06 124 LYS A CA 1
ATOM 986 C C . LYS A 1 124 ? -14.106 -11.687 30.812 1.00 97.06 124 LYS A C 1
ATOM 988 O O . LYS A 1 124 ? -14.191 -10.783 31.641 1.00 97.06 124 LYS A O 1
ATOM 993 N N . LEU A 1 125 ? -13.953 -11.459 29.507 1.00 97.56 125 LEU A N 1
ATOM 994 C CA . LEU A 1 125 ? -13.827 -10.107 28.957 1.00 97.56 125 LEU A CA 1
ATOM 995 C C . LEU A 1 125 ? -15.126 -9.298 29.111 1.00 97.56 125 LEU A C 1
ATOM 997 O O . LEU A 1 125 ? -15.080 -8.140 29.520 1.00 97.56 125 LEU A O 1
ATOM 1001 N N . THR A 1 126 ? -16.292 -9.919 28.903 1.00 96.62 126 THR A N 1
ATOM 1002 C CA . THR A 1 126 ? -17.590 -9.274 29.183 1.00 96.62 126 THR A CA 1
ATOM 1003 C C . THR A 1 126 ? -17.656 -8.797 30.638 1.00 96.62 126 THR A C 1
ATOM 1005 O O . THR A 1 126 ? -18.041 -7.662 30.907 1.00 96.62 126 THR A O 1
ATOM 1008 N N . SER A 1 127 ? -17.220 -9.632 31.586 1.00 95.44 127 SER A N 1
ATOM 1009 C CA . SER A 1 127 ? -17.207 -9.291 33.014 1.00 95.44 127 SER A CA 1
ATOM 1010 C C . SER A 1 127 ? -16.241 -8.149 33.330 1.00 95.44 127 SER A C 1
ATOM 1012 O O . SER A 1 127 ? -16.580 -7.279 34.127 1.00 95.44 127 SER A O 1
ATOM 1014 N N . GLN A 1 128 ? -15.064 -8.118 32.696 1.00 96.94 128 GLN A N 1
ATOM 1015 C CA . GLN A 1 128 ? -14.095 -7.024 32.834 1.00 96.94 128 GLN A CA 1
ATOM 1016 C C . GLN A 1 128 ? -14.685 -5.685 32.376 1.00 96.94 128 GLN A C 1
ATOM 1018 O O . GLN A 1 128 ? -14.600 -4.697 33.105 1.00 96.94 128 GLN A O 1
ATOM 1023 N N . ILE A 1 129 ? -15.330 -5.664 31.206 1.00 97.62 129 ILE A N 1
ATOM 1024 C CA . ILE A 1 129 ? -15.978 -4.465 30.663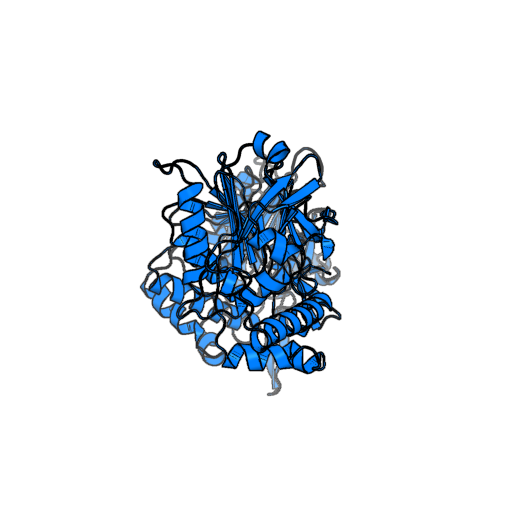 1.00 97.62 129 ILE A CA 1
ATOM 1025 C C . ILE A 1 129 ? -17.111 -4.001 31.585 1.00 97.62 129 ILE A C 1
ATOM 1027 O O . ILE A 1 129 ? -17.151 -2.837 31.981 1.00 97.62 129 ILE A O 1
ATOM 1031 N N . MET A 1 130 ? -18.004 -4.912 31.983 1.00 95.56 130 MET A N 1
ATOM 1032 C CA . MET A 1 130 ? -19.123 -4.583 32.872 1.00 95.56 130 MET A CA 1
ATOM 1033 C C . MET A 1 130 ? -18.643 -4.072 34.231 1.00 95.56 130 MET A C 1
ATOM 1035 O O . MET A 1 130 ? -19.199 -3.112 34.760 1.00 95.56 130 MET A O 1
ATOM 1039 N N . PHE A 1 131 ? -17.588 -4.672 34.784 1.00 95.88 131 PHE A N 1
ATOM 1040 C CA . PHE A 1 131 ? -16.987 -4.218 36.032 1.00 95.88 131 PHE A CA 1
ATOM 1041 C C . PHE A 1 131 ? -16.456 -2.785 35.918 1.00 95.88 131 PHE A C 1
ATOM 1043 O O . PHE A 1 131 ? -16.737 -1.975 36.802 1.00 95.88 131 PHE A O 1
ATOM 1050 N N . TYR A 1 132 ? -15.761 -2.440 34.827 1.00 96.75 132 TYR A N 1
ATOM 1051 C CA . TYR A 1 132 ? -15.319 -1.062 34.601 1.00 96.75 132 TYR A CA 1
ATOM 1052 C C . TYR A 1 132 ? -16.515 -0.101 34.533 1.00 96.75 132 TYR A C 1
ATOM 1054 O O . TYR A 1 132 ? -16.550 0.889 35.260 1.00 96.75 132 TYR A O 1
ATOM 1062 N N . LEU A 1 133 ? -17.528 -0.412 33.715 1.00 95.56 133 LEU A N 1
ATOM 1063 C CA . LEU A 1 133 ? -18.711 0.442 33.539 1.00 95.56 133 LEU A CA 1
ATOM 1064 C C . LEU A 1 133 ? -19.463 0.697 34.855 1.00 95.56 133 LEU A C 1
ATOM 1066 O O . LEU A 1 133 ? -19.955 1.800 35.073 1.00 95.56 133 LEU A O 1
ATOM 1070 N N . LEU A 1 134 ? -19.543 -0.307 35.734 1.00 94.25 134 LEU A N 1
ATOM 1071 C CA . LEU A 1 134 ? -20.239 -0.215 37.023 1.00 94.25 134 LEU A CA 1
ATOM 1072 C C . LEU A 1 134 ? -19.443 0.520 38.106 1.00 94.25 134 LEU A C 1
ATOM 1074 O O . LEU A 1 134 ? -20.037 1.035 39.051 1.00 94.25 134 LEU A O 1
ATOM 1078 N N . THR A 1 135 ? -18.113 0.522 38.011 1.00 94.81 135 THR A N 1
ATOM 1079 C CA . THR A 1 135 ? -17.225 1.104 39.033 1.00 94.81 135 THR A CA 1
ATOM 1080 C C . THR A 1 135 ? -16.647 2.458 38.635 1.00 94.81 135 THR A C 1
ATOM 1082 O O . THR A 1 135 ? -16.055 3.141 39.472 1.00 94.81 135 THR A O 1
ATOM 1085 N N . SER A 1 136 ? -16.824 2.862 37.378 1.00 92.69 136 SER A N 1
ATOM 1086 C CA . SER A 1 136 ? -16.350 4.142 36.872 1.00 92.69 136 SER A CA 1
ATOM 1087 C C . SER A 1 136 ? -17.103 5.323 37.504 1.00 92.69 136 SER A C 1
ATOM 1089 O O . SER A 1 136 ? -18.315 5.245 37.712 1.00 92.69 136 SER A O 1
ATOM 1091 N N . PRO A 1 137 ? -16.420 6.451 37.778 1.00 90.62 137 PRO A N 1
ATOM 1092 C CA . PRO A 1 137 ? -17.079 7.685 38.203 1.00 90.62 137 PRO A CA 1
ATOM 1093 C C . PRO A 1 137 ? -17.846 8.382 37.065 1.00 90.62 137 PRO A C 1
ATOM 1095 O O . PRO A 1 137 ? -18.608 9.311 37.328 1.00 90.62 137 PRO A O 1
ATOM 1098 N N . HIS A 1 138 ? -17.642 7.966 35.811 1.00 91.75 138 HIS A N 1
ATOM 1099 C CA . HIS A 1 138 ? -18.318 8.524 34.640 1.00 91.75 138 HIS A CA 1
ATOM 1100 C C . HIS A 1 138 ? -19.634 7.802 34.354 1.00 91.75 138 HIS A C 1
ATOM 1102 O O . HIS A 1 138 ? -19.826 6.638 34.707 1.00 91.75 138 HIS A O 1
ATOM 1108 N N . ARG A 1 139 ? -20.560 8.498 33.690 1.00 91.69 139 ARG A N 1
ATOM 1109 C CA . ARG A 1 139 ? -21.878 7.951 33.370 1.00 91.69 139 ARG A CA 1
ATOM 1110 C C . ARG A 1 139 ? -21.867 7.332 31.981 1.00 91.69 139 ARG A C 1
ATOM 1112 O O . ARG A 1 139 ? -21.541 7.988 30.997 1.00 91.69 139 ARG A O 1
ATOM 1119 N N . PHE A 1 140 ? -22.316 6.087 31.907 1.00 94.25 140 PHE A N 1
ATOM 1120 C CA . PHE A 1 140 ? -22.437 5.344 30.661 1.00 94.25 140 PHE A CA 1
ATOM 1121 C C . PHE A 1 140 ? -23.884 4.938 30.417 1.00 94.25 140 PHE A C 1
ATOM 1123 O O . PHE A 1 140 ? -24.608 4.575 31.348 1.00 94.25 140 PHE A O 1
ATOM 1130 N N . ARG A 1 141 ? -24.306 4.966 29.155 1.00 93.25 141 ARG A N 1
ATOM 1131 C CA . ARG A 1 141 ? -25.574 4.392 28.711 1.00 93.25 141 ARG A CA 1
ATOM 1132 C C . ARG A 1 141 ? -25.280 3.247 27.759 1.00 93.25 141 ARG A C 1
ATOM 1134 O O . ARG A 1 141 ? -24.789 3.458 26.657 1.00 93.25 141 ARG A O 1
ATOM 1141 N N . LEU A 1 142 ? -25.622 2.033 28.167 1.00 92.19 142 LEU A N 1
ATOM 1142 C CA . LEU A 1 142 ? -25.501 0.867 27.302 1.00 92.19 142 LEU A CA 1
ATOM 1143 C C . LEU A 1 142 ? -26.561 0.943 26.194 1.00 92.19 142 LEU A C 1
ATOM 1145 O O . LEU A 1 142 ? -27.754 0.802 26.461 1.00 92.19 142 LEU A O 1
ATOM 1149 N N . LYS A 1 143 ? -26.125 1.221 24.965 1.00 90.75 143 LYS A N 1
ATOM 1150 C CA . LYS A 1 143 ? -26.980 1.329 23.778 1.00 90.75 143 LYS A CA 1
ATOM 1151 C C . LYS A 1 143 ? -27.134 -0.006 23.071 1.00 90.75 143 LYS A C 1
ATOM 1153 O O . LYS A 1 143 ? -28.251 -0.372 22.729 1.00 90.75 143 LYS A O 1
ATOM 1158 N N . THR A 1 144 ? -26.031 -0.730 22.898 1.00 90.94 144 THR A N 1
ATOM 1159 C CA . THR A 1 144 ? -26.013 -2.033 22.226 1.00 90.94 144 THR A CA 1
ATOM 1160 C C . THR A 1 144 ? -25.263 -3.037 23.084 1.00 90.94 144 THR A C 1
ATOM 1162 O O . THR A 1 144 ? -24.130 -2.783 23.493 1.00 90.94 144 THR A O 1
ATOM 1165 N N . LEU A 1 145 ? -25.888 -4.186 23.328 1.00 92.06 145 LEU A N 1
ATOM 1166 C CA . LEU A 1 145 ? -25.255 -5.344 23.948 1.00 92.06 145 LEU A CA 1
ATOM 1167 C C . LEU A 1 145 ? -25.577 -6.567 23.094 1.00 92.06 145 LEU A C 1
ATOM 1169 O O . LEU A 1 145 ? -26.680 -7.097 23.163 1.00 92.06 145 LEU A O 1
ATOM 1173 N N . PHE A 1 146 ? -24.620 -6.989 22.277 1.00 93.31 146 PHE A N 1
ATOM 1174 C CA . PHE A 1 146 ? -24.742 -8.171 21.433 1.00 93.31 146 PHE A CA 1
ATOM 1175 C C . PHE A 1 146 ? -23.476 -9.014 21.564 1.00 93.31 146 PHE A C 1
ATOM 1177 O O . PHE A 1 146 ? -22.643 -9.097 20.661 1.00 93.31 146 PHE A O 1
ATOM 1184 N N . CYS A 1 147 ? -23.287 -9.569 22.760 1.00 93.31 147 CYS A N 1
ATOM 1185 C CA . CYS A 1 147 ? -22.071 -10.277 23.110 1.00 93.31 147 CYS A CA 1
ATOM 1186 C C . CYS A 1 147 ? -22.296 -11.562 23.902 1.00 93.31 147 CYS A C 1
ATOM 1188 O O . CYS A 1 147 ? -23.360 -11.766 24.491 1.00 93.31 147 CYS A O 1
ATOM 1190 N N . TYR A 1 148 ? -21.258 -12.401 23.974 1.00 92.12 148 TYR A N 1
ATOM 1191 C CA . TYR A 1 148 ? -21.281 -13.662 24.721 1.00 92.12 148 TYR A CA 1
ATOM 1192 C C . TYR A 1 148 ? -22.489 -14.523 24.299 1.00 92.12 148 TYR A C 1
ATOM 1194 O O . TYR A 1 148 ? -22.616 -14.831 23.119 1.00 92.12 148 TYR A O 1
ATOM 1202 N N . TYR A 1 149 ? -23.396 -14.881 25.212 1.00 89.50 149 TYR A N 1
ATOM 1203 C CA . TYR A 1 149 ? -24.557 -15.725 24.912 1.00 89.50 149 TYR A CA 1
ATOM 1204 C C . TYR A 1 149 ? -25.503 -15.137 23.853 1.00 89.50 149 TYR A C 1
ATOM 1206 O O . TYR A 1 149 ? -26.199 -15.888 23.181 1.00 89.50 149 TYR A O 1
ATOM 1214 N N . LEU A 1 150 ? -25.525 -13.810 23.687 1.00 91.25 150 LEU A N 1
ATOM 1215 C CA . LEU A 1 150 ? -26.377 -13.131 22.704 1.00 91.25 150 LEU A CA 1
ATOM 1216 C C . LEU A 1 150 ? -25.835 -13.239 21.283 1.00 91.25 150 LEU A C 1
ATOM 1218 O O . LEU A 1 150 ? -26.592 -13.153 20.325 1.00 91.25 150 LEU A O 1
ATOM 1222 N N . ASN A 1 151 ? -24.525 -13.428 21.159 1.00 94.50 151 ASN A N 1
ATOM 1223 C CA . ASN A 1 151 ? -23.841 -13.577 19.886 1.00 94.50 151 ASN A CA 1
ATOM 1224 C C . ASN A 1 151 ? -23.515 -15.051 19.595 1.00 94.50 151 ASN A C 1
ATOM 1226 O O . ASN A 1 151 ? -22.663 -15.331 18.763 1.00 94.50 151 ASN A O 1
ATOM 1230 N N . ASP A 1 152 ? -24.152 -16.000 20.282 1.00 94.12 152 ASP A N 1
ATOM 1231 C CA . ASP A 1 152 ? -23.858 -17.426 20.161 1.00 94.12 152 ASP A CA 1
ATOM 1232 C C . ASP A 1 152 ? -24.835 -18.152 19.235 1.00 94.12 152 ASP A C 1
ATOM 1234 O O . ASP A 1 152 ? -26.047 -17.937 19.294 1.00 94.12 152 ASP A O 1
ATOM 1238 N N . ARG A 1 153 ? -24.318 -19.075 18.419 1.00 92.69 153 ARG A N 1
ATOM 1239 C CA . ARG A 1 153 ? -25.141 -20.077 17.738 1.00 92.69 153 ARG A CA 1
ATOM 1240 C C . ARG A 1 153 ? -24.538 -21.482 17.850 1.00 92.69 153 ARG A C 1
ATOM 1242 O O . ARG A 1 153 ? -23.344 -21.658 17.594 1.00 92.69 153 ARG A O 1
ATOM 1249 N N . PRO A 1 154 ? -25.351 -22.514 18.140 1.00 91.81 154 PRO A N 1
ATOM 1250 C CA . PRO A 1 154 ? -24.906 -23.896 18.052 1.00 91.81 154 PRO A CA 1
ATOM 1251 C C . PRO A 1 154 ? -24.828 -24.346 16.585 1.00 91.81 154 PRO A C 1
ATOM 1253 O O . PRO A 1 154 ? -25.773 -24.193 15.808 1.00 91.81 154 PRO A O 1
ATOM 1256 N N . ARG A 1 155 ? -23.713 -24.971 16.211 1.00 88.56 155 ARG A N 1
ATOM 1257 C CA . ARG A 1 155 ? -23.483 -25.632 14.924 1.00 88.56 155 ARG A CA 1
ATOM 1258 C C . ARG A 1 155 ? -23.265 -27.125 15.147 1.00 88.56 155 ARG A C 1
ATOM 1260 O O . ARG A 1 155 ? -22.454 -27.537 15.970 1.00 88.56 155 ARG A O 1
ATOM 1267 N N . THR A 1 156 ? -23.980 -27.950 14.386 1.00 85.88 156 THR A N 1
ATOM 1268 C CA . THR A 1 156 ? -23.779 -29.407 14.405 1.00 85.88 156 THR A CA 1
ATOM 1269 C C . THR A 1 156 ? -22.625 -29.770 13.473 1.00 85.88 156 THR A C 1
ATOM 1271 O O . THR A 1 156 ? -22.636 -29.408 12.296 1.00 85.88 156 THR A O 1
ATOM 1274 N N . GLU A 1 157 ? -21.616 -30.464 13.989 1.00 82.62 157 GLU A N 1
ATOM 1275 C CA . GLU A 1 157 ? -20.495 -30.974 13.199 1.00 82.62 157 GLU A CA 1
ATOM 1276 C C . GLU A 1 157 ? -20.879 -32.255 12.447 1.00 82.62 157 GLU A C 1
ATOM 1278 O O . GLU A 1 157 ? -21.787 -32.987 12.841 1.00 82.62 157 GLU A O 1
ATOM 1283 N N . SER A 1 158 ? -20.128 -32.590 11.393 1.00 75.25 158 SER A N 1
ATOM 1284 C CA . SER A 1 158 ? -20.348 -33.794 10.572 1.00 75.25 158 SER A CA 1
ATOM 1285 C C . SER A 1 158 ? -20.312 -35.113 11.365 1.00 75.25 158 SER A C 1
ATOM 1287 O O . SER A 1 158 ? -20.810 -36.126 10.884 1.00 75.25 158 SER A O 1
ATOM 1289 N N . GLY A 1 159 ? -19.730 -35.113 12.571 1.00 78.19 159 GLY A N 1
ATOM 1290 C CA . GLY A 1 159 ? -19.697 -36.250 13.500 1.00 78.19 159 GLY A CA 1
ATOM 1291 C C . GLY A 1 159 ? -20.836 -36.287 14.530 1.00 78.19 159 GLY A C 1
ATOM 1292 O O . GLY A 1 159 ? -20.805 -37.134 15.416 1.00 78.19 159 GLY A O 1
ATOM 1293 N N . GLY A 1 160 ? -21.811 -35.373 14.455 1.00 78.56 160 GLY A N 1
ATOM 1294 C CA . GLY A 1 160 ? -22.967 -35.306 15.359 1.00 78.56 160 GLY A CA 1
ATOM 1295 C C . GLY A 1 160 ? -22.738 -34.554 16.677 1.00 78.56 160 GLY A C 1
ATOM 1296 O O . GLY A 1 160 ? -23.680 -34.397 17.449 1.00 78.56 160 GLY A O 1
ATOM 1297 N N . GLY A 1 161 ? -21.521 -34.068 16.940 1.00 81.44 161 GLY A N 1
ATOM 1298 C CA . GLY A 1 161 ? -21.246 -33.162 18.060 1.00 81.44 161 GLY A CA 1
ATOM 1299 C C . GLY A 1 161 ? -21.814 -31.763 17.808 1.00 81.44 161 GLY A C 1
ATOM 1300 O O . GLY A 1 161 ? -21.866 -31.320 16.661 1.00 81.44 161 GLY A O 1
ATOM 1301 N N . GLN A 1 162 ? -22.232 -31.064 18.865 1.00 86.88 162 GLN A N 1
ATOM 1302 C CA . GLN A 1 162 ? -22.538 -29.634 18.786 1.00 86.88 162 GLN A CA 1
ATOM 1303 C C . GLN A 1 162 ? -21.336 -28.813 19.235 1.00 86.88 162 GLN A C 1
ATOM 1305 O O . GLN A 1 162 ? -20.727 -29.110 20.260 1.00 86.88 162 GLN A O 1
ATOM 1310 N N . ILE A 1 163 ? -21.024 -27.777 18.465 1.00 90.88 163 ILE A N 1
ATOM 1311 C CA . ILE A 1 163 ? -20.042 -26.755 18.814 1.00 90.88 163 ILE A CA 1
ATOM 1312 C C . ILE A 1 163 ? -20.704 -25.388 18.769 1.00 90.88 163 ILE A C 1
ATOM 1314 O O . ILE A 1 163 ? -21.641 -25.165 18.009 1.00 90.88 163 ILE A O 1
ATOM 1318 N N . HIS A 1 164 ? -20.199 -24.470 19.574 1.00 94.50 164 HIS A N 1
ATOM 1319 C CA . HIS A 1 164 ? -20.669 -23.094 19.618 1.00 94.50 164 HIS A CA 1
ATOM 1320 C C . HIS A 1 164 ? -19.825 -22.215 18.691 1.00 94.50 164 HIS A C 1
ATOM 1322 O O . HIS A 1 164 ? -18.628 -22.463 18.519 1.00 94.50 164 HIS A O 1
ATOM 1328 N N . GLU A 1 165 ? -20.428 -21.208 18.068 1.00 94.75 165 GLU A N 1
ATOM 1329 C CA . GLU A 1 165 ? -19.711 -20.230 17.247 1.00 94.75 165 GLU A CA 1
ATOM 1330 C C . GLU A 1 165 ? -20.373 -18.845 17.296 1.00 94.75 165 GLU A C 1
ATOM 1332 O O . GLU A 1 165 ? -21.578 -18.752 17.539 1.00 94.75 165 GLU A O 1
ATOM 1337 N N . PRO A 1 166 ? -19.607 -17.764 17.057 1.00 95.69 166 PRO A N 1
ATOM 1338 C CA . PRO A 1 166 ? -20.158 -16.416 17.034 1.00 95.69 166 PRO A CA 1
ATOM 1339 C C . PRO A 1 166 ? -21.060 -16.187 15.812 1.00 95.69 166 PRO A C 1
ATOM 1341 O O . PRO A 1 166 ? -20.726 -16.593 14.695 1.00 95.69 166 PRO A O 1
ATOM 1344 N N . ILE A 1 167 ? -22.181 -15.487 16.009 1.00 94.56 167 ILE A N 1
ATOM 1345 C CA . ILE A 1 167 ? -23.084 -15.044 14.936 1.00 94.56 167 ILE A CA 1
ATOM 1346 C C . ILE A 1 167 ? -22.432 -13.899 14.151 1.00 94.56 167 ILE A C 1
ATOM 1348 O O . ILE A 1 167 ? -22.304 -13.979 12.931 1.00 94.56 167 ILE A O 1
ATOM 1352 N N . VAL A 1 168 ? -21.999 -12.854 14.857 1.00 94.94 168 VAL A N 1
ATOM 1353 C CA . VAL A 1 168 ? -21.340 -11.659 14.323 1.00 94.94 168 VAL A CA 1
ATOM 1354 C C . VAL A 1 168 ? -19.859 -11.704 14.674 1.00 94.94 168 VAL A C 1
ATOM 1356 O O . VAL A 1 168 ? -19.482 -11.820 15.841 1.00 94.94 168 VAL A O 1
ATOM 1359 N N . ARG A 1 169 ? -19.016 -11.580 13.644 1.00 96.06 169 ARG A N 1
ATOM 1360 C CA . ARG A 1 169 ? -17.547 -11.576 13.758 1.00 96.06 169 ARG A CA 1
ATOM 1361 C C . ARG A 1 169 ? -16.905 -10.261 13.332 1.00 96.06 169 ARG A C 1
ATOM 1363 O O . ARG A 1 169 ? -15.700 -10.091 13.497 1.00 96.06 169 ARG A O 1
ATOM 1370 N N . ALA A 1 170 ? -17.687 -9.345 12.774 1.00 97.56 170 ALA A N 1
ATOM 1371 C CA . ALA A 1 170 ? -17.231 -8.020 12.400 1.00 97.56 170 ALA A CA 1
ATOM 1372 C C . ALA A 1 170 ? -18.339 -6.992 12.602 1.00 97.56 170 ALA A C 1
ATOM 1374 O O . ALA A 1 170 ? -19.527 -7.290 12.477 1.00 97.56 170 ALA A O 1
ATOM 1375 N N . VAL A 1 171 ? -17.926 -5.780 12.947 1.00 98.00 171 VAL A N 1
ATOM 1376 C CA . VAL A 1 171 ? -18.820 -4.672 13.260 1.00 98.00 171 VAL A CA 1
ATOM 1377 C C . VAL A 1 171 ? -18.218 -3.382 12.737 1.00 98.00 171 VAL A C 1
ATOM 1379 O O . VAL A 1 171 ? -16.997 -3.198 12.768 1.00 98.00 171 VAL A O 1
ATOM 1382 N N . VAL A 1 172 ? -19.084 -2.480 12.288 1.00 98.00 172 VAL A N 1
ATOM 1383 C CA . VAL A 1 172 ? -18.709 -1.109 11.957 1.00 98.00 172 VAL A CA 1
ATOM 1384 C C . VAL A 1 172 ? -19.574 -0.102 12.696 1.00 98.00 172 VAL A C 1
ATOM 1386 O O . VAL A 1 172 ? -20.762 -0.319 12.925 1.00 98.00 172 VAL A O 1
ATOM 1389 N N . PHE A 1 173 ? -18.958 1.019 13.039 1.00 96.75 173 PHE A N 1
ATOM 1390 C CA . PHE A 1 173 ? -19.614 2.270 13.358 1.00 96.75 173 PHE A CA 1
ATOM 1391 C C . PHE A 1 173 ? -19.697 3.109 12.080 1.00 96.75 173 PHE A C 1
ATOM 1393 O O . PHE A 1 173 ? -18.678 3.458 11.484 1.00 96.75 173 PHE A O 1
ATOM 1400 N N . ASP A 1 174 ? -20.917 3.388 11.641 1.00 93.69 174 ASP A N 1
ATOM 1401 C CA . ASP A 1 174 ? -21.227 4.285 10.532 1.00 93.69 174 ASP A CA 1
ATOM 1402 C C . ASP A 1 174 ? -21.163 5.724 11.057 1.00 93.69 174 ASP A C 1
ATOM 1404 O O . ASP A 1 174 ? -22.041 6.163 11.804 1.00 93.69 174 ASP A O 1
ATOM 1408 N N . ILE A 1 175 ? -20.085 6.428 10.704 1.00 90.75 175 ILE A N 1
ATOM 1409 C CA . ILE A 1 175 ? -19.725 7.732 11.275 1.00 90.75 175 ILE A CA 1
ATOM 1410 C C . ILE A 1 175 ? -20.751 8.804 10.892 1.00 90.75 175 ILE A C 1
ATOM 1412 O O . ILE A 1 175 ? -21.076 9.677 11.697 1.00 90.75 175 ILE A O 1
ATOM 1416 N N . GLU A 1 176 ? -21.309 8.715 9.685 1.00 87.19 176 GLU A N 1
ATOM 1417 C CA . GLU A 1 176 ? -22.304 9.663 9.180 1.00 87.19 176 GLU A CA 1
ATOM 1418 C C . GLU A 1 176 ? -23.632 9.548 9.936 1.00 87.19 176 GLU A C 1
ATOM 1420 O O . GLU A 1 176 ? -24.248 10.554 10.306 1.00 87.19 176 GLU A O 1
ATOM 1425 N N . THR A 1 177 ? -24.085 8.313 10.168 1.00 89.19 177 THR A N 1
ATOM 1426 C CA . THR A 1 177 ? -25.386 8.048 10.804 1.00 89.19 177 THR A CA 1
ATOM 1427 C C . THR A 1 177 ? -25.308 7.925 12.324 1.00 89.19 177 THR A C 1
ATOM 1429 O O . THR A 1 177 ? -26.332 8.059 12.993 1.00 89.19 177 THR A O 1
ATOM 1432 N N . GLY A 1 178 ? -24.121 7.680 12.879 1.00 89.44 178 GLY A N 1
ATOM 1433 C CA . GLY A 1 178 ? -23.921 7.411 14.300 1.00 89.44 178 GLY A CA 1
ATOM 1434 C C . GLY A 1 178 ? -24.473 6.053 14.743 1.00 89.44 178 GLY A C 1
ATOM 1435 O O . GLY A 1 178 ? -24.963 5.934 15.865 1.00 89.44 178 GLY A O 1
ATOM 1436 N N . THR A 1 179 ? -24.451 5.038 13.870 1.00 91.75 179 THR A N 1
ATOM 1437 C CA . THR A 1 179 ? -25.044 3.716 14.147 1.00 91.75 179 THR A CA 1
ATOM 1438 C C . THR A 1 179 ? -24.020 2.588 14.084 1.00 91.75 179 THR A C 1
ATOM 1440 O O . THR A 1 179 ? -23.096 2.615 13.277 1.00 91.75 179 THR A O 1
ATOM 1443 N N . VAL A 1 180 ? -24.192 1.577 14.939 1.00 95.25 180 VAL A N 1
ATOM 1444 C CA . VAL A 1 180 ? -23.373 0.356 14.940 1.00 95.25 180 VAL A CA 1
ATOM 1445 C C . VAL A 1 180 ? -24.110 -0.728 14.159 1.00 95.25 180 VAL A C 1
ATOM 1447 O O . VAL A 1 180 ? -25.290 -0.959 14.418 1.00 95.25 180 VAL A O 1
ATOM 1450 N N . LYS A 1 181 ? -23.431 -1.384 13.213 1.00 95.38 181 LYS A N 1
ATOM 1451 C CA . LYS A 1 181 ? -24.012 -2.392 12.310 1.00 95.38 181 LYS A CA 1
ATOM 1452 C C . LYS A 1 181 ? -23.120 -3.634 12.205 1.00 95.38 181 LYS A C 1
ATOM 1454 O O . LYS A 1 181 ? -21.893 -3.487 12.256 1.00 95.38 181 LYS A O 1
ATOM 1459 N N . PRO A 1 182 ? -23.692 -4.840 12.026 1.00 96.88 182 PRO A N 1
ATOM 1460 C CA . PRO A 1 182 ? -22.911 -6.008 11.637 1.00 96.88 182 PRO A CA 1
ATOM 1461 C C . PRO A 1 182 ? -22.224 -5.751 10.291 1.00 96.88 182 PRO A C 1
ATOM 1463 O O . PRO A 1 182 ? -22.729 -5.002 9.451 1.00 96.88 182 PRO A O 1
ATOM 1466 N N . ALA A 1 183 ? -21.057 -6.355 10.095 1.00 97.12 183 ALA A N 1
ATOM 1467 C CA . ALA A 1 183 ? -20.266 -6.144 8.895 1.00 97.12 183 ALA A CA 1
ATOM 1468 C C . ALA A 1 183 ? -19.615 -7.430 8.383 1.00 97.12 183 ALA A C 1
ATOM 1470 O O . ALA A 1 183 ? -19.467 -8.411 9.110 1.00 97.12 183 ALA A O 1
ATOM 1471 N N . SER A 1 184 ? -19.145 -7.364 7.144 1.00 95.25 184 SER A N 1
ATOM 1472 C CA . SER A 1 184 ? -18.139 -8.250 6.574 1.00 95.25 184 SER A CA 1
ATOM 1473 C C . SER A 1 184 ? -17.012 -7.376 6.032 1.00 95.25 184 SER A C 1
ATOM 1475 O O . SER A 1 184 ? -17.238 -6.552 5.147 1.00 95.25 184 SER A O 1
ATOM 1477 N N . ILE A 1 185 ? -15.815 -7.509 6.604 1.00 94.56 185 ILE A N 1
ATOM 1478 C CA . ILE A 1 185 ? -14.642 -6.707 6.236 1.00 94.56 185 ILE A CA 1
ATOM 1479 C C . ILE A 1 185 ? -13.614 -7.640 5.611 1.00 94.56 185 ILE A C 1
ATOM 1481 O O . ILE A 1 185 ? -13.062 -8.505 6.295 1.00 94.56 185 ILE A O 1
ATOM 1485 N N . GLU A 1 186 ? -13.353 -7.477 4.321 1.00 86.88 186 GLU A N 1
ATOM 1486 C CA . GLU A 1 186 ? -12.400 -8.310 3.591 1.00 86.88 186 GLU A CA 1
ATOM 1487 C C . GLU A 1 186 ? -10.949 -8.052 4.049 1.00 86.88 186 GLU A C 1
ATOM 1489 O O . GLU A 1 186 ? -10.645 -6.963 4.541 1.00 86.88 186 GLU A O 1
ATOM 1494 N N . PRO A 1 187 ? -10.028 -9.033 3.933 1.00 81.69 187 PRO A N 1
ATOM 1495 C CA . PRO A 1 187 ? -8.630 -8.888 4.357 1.00 81.69 187 PRO A CA 1
ATOM 1496 C C . PRO A 1 187 ? -7.906 -7.646 3.825 1.00 81.69 187 PRO A C 1
ATOM 1498 O O . PRO A 1 187 ? -7.138 -7.024 4.559 1.00 81.69 187 PRO A O 1
ATOM 1501 N N . ASN A 1 188 ? -8.186 -7.268 2.581 1.00 72.12 188 ASN A N 1
ATOM 1502 C CA . ASN A 1 188 ? -7.629 -6.091 1.919 1.00 72.12 188 ASN A CA 1
ATOM 1503 C C . ASN A 1 188 ? -8.132 -4.766 2.523 1.00 72.12 188 ASN A C 1
ATOM 1505 O O . ASN A 1 188 ? -7.422 -3.765 2.536 1.00 72.12 188 ASN A O 1
ATOM 1509 N N . ALA A 1 189 ? -9.314 -4.739 3.132 1.00 81.88 189 ALA A N 1
ATOM 1510 C CA . ALA A 1 189 ? -9.814 -3.536 3.791 1.00 81.88 189 ALA A CA 1
ATOM 1511 C C . ALA A 1 189 ? -9.128 -3.220 5.138 1.00 81.88 189 ALA A C 1
ATOM 1513 O O . ALA A 1 189 ? -9.408 -2.192 5.749 1.00 81.88 189 ALA A O 1
ATOM 1514 N N . ARG A 1 190 ? -8.224 -4.083 5.624 1.00 87.75 190 ARG A N 1
ATOM 1515 C CA . ARG A 1 190 ? -7.700 -4.046 7.009 1.00 87.75 190 ARG A CA 1
ATOM 1516 C C . ARG A 1 190 ? -6.379 -3.289 7.172 1.00 87.75 190 ARG A C 1
ATOM 1518 O O . ARG A 1 190 ? -5.798 -3.288 8.264 1.00 87.75 190 ARG A O 1
ATOM 1525 N N . GLY A 1 191 ? -5.887 -2.698 6.084 1.00 80.56 191 GLY A N 1
ATOM 1526 C CA . GLY A 1 191 ? -4.642 -1.937 6.036 1.00 80.56 191 GLY A CA 1
ATOM 1527 C C . GLY A 1 191 ? -4.719 -0.545 6.689 1.00 80.56 191 GLY A C 1
ATOM 1528 O O . GLY A 1 191 ? -5.714 -0.204 7.327 1.00 80.56 191 GLY A O 1
ATOM 1529 N N . PRO A 1 192 ? -3.651 0.266 6.551 1.00 78.94 192 PRO A N 1
ATOM 1530 C CA . PRO A 1 192 ? -2.343 -0.113 6.015 1.00 78.94 192 PRO A CA 1
ATOM 1531 C C . PRO A 1 192 ? -1.560 -0.992 7.005 1.00 78.94 192 PRO A C 1
ATOM 1533 O O . PRO A 1 192 ? -1.886 -1.069 8.189 1.00 78.94 192 PRO A O 1
ATOM 1536 N N . LEU A 1 193 ? -0.510 -1.652 6.505 1.00 80.44 193 LEU A N 1
ATOM 1537 C CA . LEU A 1 193 ? 0.470 -2.413 7.295 1.00 80.44 193 LEU A CA 1
ATOM 1538 C C . LEU A 1 193 ? -0.113 -3.500 8.226 1.00 80.44 193 LEU A C 1
ATOM 1540 O O . LEU A 1 193 ? 0.430 -3.738 9.305 1.00 80.44 193 LEU A O 1
ATOM 1544 N N . SER A 1 194 ? -1.166 -4.206 7.801 1.00 86.25 194 SER A N 1
ATOM 1545 C CA . SER A 1 194 ? -1.875 -5.223 8.602 1.00 86.25 194 SER A CA 1
ATOM 1546 C C . SER A 1 194 ? -0.946 -6.234 9.284 1.00 86.25 194 SER A C 1
ATOM 1548 O O . SER A 1 194 ? -1.136 -6.560 10.450 1.00 86.25 194 SER A O 1
ATOM 1550 N N . VAL A 1 195 ? 0.097 -6.702 8.588 1.00 87.00 195 VAL A N 1
ATOM 1551 C CA . VAL A 1 195 ? 1.058 -7.676 9.136 1.00 87.00 195 VAL A CA 1
ATOM 1552 C C . VAL A 1 195 ? 1.944 -7.061 10.225 1.00 87.00 195 VAL A C 1
ATOM 1554 O O . VAL A 1 195 ? 2.172 -7.690 11.255 1.00 87.00 195 VAL A O 1
ATOM 1557 N N . LEU A 1 196 ? 2.424 -5.826 10.036 1.00 85.81 196 LEU A N 1
ATOM 1558 C CA . LEU A 1 196 ? 3.238 -5.140 11.047 1.00 85.81 196 LEU A CA 1
ATOM 1559 C C . LEU A 1 196 ? 2.406 -4.819 12.290 1.00 85.81 196 LEU A C 1
ATOM 1561 O O . LEU A 1 196 ? 2.850 -5.051 13.409 1.00 85.81 196 LEU A O 1
ATOM 1565 N N . ARG A 1 197 ? 1.182 -4.333 12.084 1.00 90.25 197 ARG A N 1
ATOM 1566 C CA . ARG A 1 197 ? 0.226 -4.053 13.158 1.00 90.25 197 ARG A CA 1
ATOM 1567 C C . ARG A 1 197 ? -0.120 -5.313 13.938 1.00 90.25 197 ARG A C 1
ATOM 1569 O O . ARG A 1 197 ? -0.041 -5.310 15.160 1.00 90.25 197 ARG A O 1
ATOM 1576 N N . ASN A 1 198 ? -0.366 -6.429 13.250 1.00 89.62 198 ASN A N 1
ATOM 1577 C CA . ASN A 1 198 ? -0.572 -7.724 13.896 1.00 89.62 198 ASN A CA 1
ATOM 1578 C C . ASN A 1 198 ? 0.653 -8.188 14.704 1.00 89.62 198 ASN A C 1
ATOM 1580 O O . ASN A 1 198 ? 0.491 -8.809 15.750 1.00 89.62 198 ASN A O 1
ATOM 1584 N N . ALA A 1 199 ? 1.876 -7.864 14.270 1.00 89.38 199 ALA A N 1
ATOM 1585 C CA . ALA A 1 199 ? 3.085 -8.193 15.023 1.00 89.38 199 ALA A CA 1
ATOM 1586 C C . ALA A 1 199 ? 3.150 -7.489 16.395 1.00 89.38 199 ALA A C 1
ATOM 1588 O O . ALA A 1 199 ? 3.743 -8.042 17.324 1.00 89.38 199 ALA A O 1
ATOM 1589 N N . SER A 1 200 ? 2.499 -6.327 16.551 1.00 88.56 200 SER A N 1
ATOM 1590 C CA . SER A 1 200 ? 2.445 -5.593 17.827 1.00 88.56 200 SER A CA 1
ATOM 1591 C C . SER A 1 200 ? 1.775 -6.383 18.958 1.00 88.56 200 SER A C 1
ATOM 1593 O O . SER A 1 200 ? 2.154 -6.214 20.117 1.00 88.56 200 SER A O 1
ATOM 1595 N N . LEU A 1 201 ? 0.890 -7.338 18.625 1.00 87.94 201 LEU A N 1
ATOM 1596 C CA . LEU A 1 201 ? 0.255 -8.269 19.573 1.00 87.94 201 LEU A CA 1
ATOM 1597 C C . LEU A 1 201 ? 1.254 -9.087 20.396 1.00 87.94 201 LEU A C 1
ATOM 1599 O O . LEU A 1 201 ? 0.899 -9.640 21.432 1.00 87.94 201 LEU A O 1
ATOM 1603 N N . TYR A 1 202 ? 2.487 -9.214 19.909 1.00 88.38 202 TYR A N 1
ATOM 1604 C CA . TYR A 1 202 ? 3.531 -10.012 20.544 1.00 88.38 202 TYR A CA 1
ATOM 1605 C C . TYR A 1 202 ? 4.599 -9.170 21.243 1.00 88.38 202 TYR A C 1
ATOM 1607 O O . TYR A 1 202 ? 5.642 -9.703 21.644 1.00 88.38 202 TYR A O 1
ATOM 1615 N N . SER A 1 203 ? 4.362 -7.865 21.351 1.00 85.62 203 SER A N 1
ATOM 1616 C CA . SER A 1 203 ? 5.177 -6.974 22.164 1.00 85.62 203 SER A CA 1
ATOM 1617 C C . SER A 1 203 ? 4.898 -7.175 23.658 1.00 85.62 203 SER A C 1
ATOM 1619 O O . SER A 1 203 ? 3.857 -7.698 24.044 1.00 85.62 203 SER A O 1
ATOM 1621 N N . ASP A 1 204 ? 5.836 -6.758 24.509 1.00 78.06 204 ASP A N 1
ATOM 1622 C CA . ASP A 1 204 ? 5.696 -6.843 25.975 1.00 78.06 204 ASP A CA 1
ATOM 1623 C C . ASP A 1 204 ? 4.900 -5.659 26.572 1.00 78.06 204 ASP A C 1
ATOM 1625 O O . ASP A 1 204 ? 5.035 -5.337 27.755 1.00 78.06 204 ASP A O 1
ATOM 1629 N N . THR A 1 205 ? 4.086 -4.961 25.774 1.00 75.38 205 THR A N 1
ATOM 1630 C CA . THR A 1 205 ? 3.342 -3.789 26.249 1.00 75.38 205 THR A CA 1
ATOM 1631 C C . THR A 1 205 ? 2.050 -4.202 26.945 1.00 75.38 205 THR A C 1
ATOM 1633 O O . THR A 1 205 ? 1.240 -4.928 26.377 1.00 75.38 205 THR A O 1
ATOM 1636 N N . LEU A 1 206 ? 1.805 -3.664 28.141 1.00 79.69 206 LEU A N 1
ATOM 1637 C CA . LEU A 1 206 ? 0.514 -3.776 28.838 1.00 79.69 206 LEU A CA 1
ATOM 1638 C C . LEU A 1 206 ? -0.460 -2.650 28.454 1.00 79.69 206 LEU A C 1
ATOM 1640 O O . LEU A 1 206 ? -1.425 -2.406 29.176 1.00 79.69 206 LEU A O 1
ATOM 1644 N N . HIS A 1 207 ? -0.179 -1.969 27.342 1.00 87.44 207 HIS A N 1
ATOM 1645 C CA . HIS A 1 207 ? -0.933 -0.824 26.863 1.00 87.44 207 HIS A CA 1
ATOM 1646 C C . HIS A 1 207 ? -1.719 -1.173 25.606 1.00 87.44 207 HIS A C 1
ATOM 1648 O O . HIS A 1 207 ? -1.218 -1.898 24.742 1.00 87.44 207 HIS A O 1
ATOM 1654 N N . ILE A 1 208 ? -2.935 -0.648 25.490 1.00 90.25 208 ILE A N 1
ATOM 1655 C CA . ILE A 1 208 ? -3.700 -0.720 24.246 1.00 90.25 208 ILE A CA 1
ATOM 1656 C C . ILE A 1 208 ? -3.100 0.234 23.209 1.00 90.25 208 ILE A C 1
ATOM 1658 O O . ILE A 1 208 ? -2.761 1.380 23.503 1.00 90.25 208 ILE A O 1
ATOM 1662 N N . ASN A 1 209 ? -2.941 -0.240 21.975 1.00 91.06 209 ASN A N 1
ATOM 1663 C CA . ASN A 1 209 ? -2.278 0.537 20.937 1.00 91.06 209 ASN A CA 1
ATOM 1664 C C . ASN A 1 209 ? -3.255 1.542 20.304 1.00 91.06 209 ASN A C 1
ATOM 1666 O O . ASN A 1 209 ? -4.147 1.151 19.550 1.00 91.06 209 ASN A O 1
ATOM 1670 N N . SER A 1 210 ? -3.100 2.835 20.598 1.00 92.19 210 SER A N 1
ATOM 1671 C CA . SER A 1 210 ? -3.893 3.890 19.955 1.00 92.19 210 SER A CA 1
ATOM 1672 C C . SER A 1 210 ? -3.341 4.212 18.567 1.00 92.19 210 SER A C 1
ATOM 1674 O O . SER A 1 210 ? -2.245 4.756 18.442 1.00 92.19 210 SER A O 1
ATOM 1676 N N . ILE A 1 211 ? -4.106 3.894 17.521 1.00 92.12 211 ILE A N 1
ATOM 1677 C CA . ILE A 1 211 ? -3.646 3.979 16.127 1.00 92.12 211 ILE A CA 1
ATOM 1678 C C . ILE A 1 211 ? -4.013 5.278 15.415 1.00 92.12 211 ILE A C 1
ATOM 1680 O O . ILE A 1 211 ? -3.659 5.446 14.251 1.00 92.12 211 ILE A O 1
ATOM 1684 N N . PHE A 1 212 ? -4.746 6.180 16.062 1.00 90.12 212 PHE A N 1
ATOM 1685 C CA . PHE A 1 212 ? -5.197 7.426 15.451 1.00 90.12 212 PHE A CA 1
ATOM 1686 C C . PHE A 1 212 ? -4.922 8.602 16.379 1.00 90.12 212 PHE A C 1
ATOM 1688 O O . PHE A 1 212 ? -5.297 8.581 17.550 1.00 90.12 212 PHE A O 1
ATOM 1695 N N . ASP A 1 213 ? -4.279 9.633 15.839 1.00 85.62 213 ASP A N 1
ATOM 1696 C CA . ASP A 1 213 ? -4.040 10.888 16.536 1.00 85.62 213 ASP A CA 1
ATOM 1697 C C . ASP A 1 213 ? -5.221 11.847 16.295 1.00 85.62 213 ASP A C 1
ATOM 1699 O O . ASP A 1 213 ? -5.377 12.354 15.178 1.00 85.62 213 ASP A O 1
ATOM 1703 N N . PRO A 1 214 ? -6.050 12.142 17.315 1.00 81.75 214 PRO A N 1
ATOM 1704 C CA . PRO A 1 214 ? -7.230 12.988 17.151 1.00 81.75 214 PRO A CA 1
ATOM 1705 C C . PRO A 1 214 ? -6.896 14.461 16.883 1.00 81.75 214 PRO A C 1
ATOM 1707 O O . PRO A 1 214 ? -7.763 15.199 16.413 1.00 81.75 214 PRO A O 1
ATOM 1710 N N . VAL A 1 215 ? -5.672 14.904 17.194 1.00 80.62 215 VAL A N 1
ATOM 1711 C CA . VAL A 1 215 ? -5.220 16.285 16.984 1.00 80.62 215 VAL A CA 1
ATOM 1712 C C . VAL A 1 215 ? -4.607 16.424 15.598 1.00 80.62 215 VAL A C 1
ATOM 1714 O O . VAL A 1 215 ? -5.016 17.293 14.830 1.00 80.62 215 VAL A O 1
ATOM 1717 N N . ALA A 1 216 ? -3.647 15.559 15.267 1.00 76.06 216 ALA A N 1
ATOM 1718 C CA . ALA A 1 216 ? -2.956 15.600 13.982 1.00 76.06 216 ALA A CA 1
ATOM 1719 C C . ALA A 1 216 ? -3.780 15.001 12.829 1.00 76.06 216 ALA A C 1
ATOM 1721 O O . ALA A 1 216 ? -3.449 15.250 11.672 1.00 76.06 216 ALA A O 1
ATOM 1722 N N . ARG A 1 217 ? -4.851 14.248 13.129 1.00 78.00 217 ARG A N 1
ATOM 1723 C CA . ARG A 1 217 ? -5.717 13.566 12.147 1.00 78.00 217 ARG A CA 1
ATOM 1724 C C . ARG A 1 217 ? -4.927 12.617 11.243 1.00 78.00 217 ARG A C 1
ATOM 1726 O O . ARG A 1 217 ? -5.080 12.606 10.023 1.00 78.00 217 ARG A O 1
ATOM 1733 N N . VAL A 1 218 ? -4.039 11.841 11.854 1.00 77.81 218 VAL A N 1
ATOM 1734 C CA . VAL A 1 218 ? -3.209 10.849 11.164 1.00 77.81 218 VAL A CA 1
ATOM 1735 C C . VAL A 1 218 ? -3.334 9.505 11.858 1.00 77.81 218 VAL A C 1
ATOM 1737 O O . VAL A 1 218 ? -3.478 9.432 13.080 1.00 77.81 218 VAL A O 1
ATOM 1740 N N . LEU A 1 219 ? -3.233 8.432 11.081 1.00 83.56 219 LEU A N 1
ATOM 1741 C CA . LEU A 1 219 ? -2.906 7.130 11.638 1.00 83.56 219 LEU A CA 1
ATOM 1742 C C . LEU A 1 219 ? -1.477 7.193 12.169 1.00 83.56 219 LEU A C 1
ATOM 1744 O O . LEU A 1 219 ? -0.564 7.593 11.447 1.00 83.56 219 LEU A O 1
ATOM 1748 N N . ARG A 1 220 ? -1.283 6.803 13.422 1.00 83.06 220 ARG A N 1
ATOM 1749 C CA . ARG A 1 220 ? 0.009 6.816 14.104 1.00 83.06 220 ARG A CA 1
ATOM 1750 C C . ARG A 1 220 ? 0.245 5.426 14.671 1.00 83.06 220 ARG A C 1
ATOM 1752 O O . ARG A 1 220 ? -0.398 5.041 15.638 1.00 83.06 220 ARG A O 1
ATOM 1759 N N . PHE A 1 221 ? 1.172 4.677 14.087 1.00 84.44 221 PHE A N 1
ATOM 1760 C CA . PHE A 1 221 ? 1.616 3.408 14.653 1.00 84.44 221 PHE A CA 1
ATOM 1761 C C . PHE A 1 221 ? 2.833 3.675 15.529 1.00 84.44 221 PHE A C 1
ATOM 1763 O O . PHE A 1 221 ? 3.884 4.107 15.044 1.00 84.44 221 PHE A O 1
ATOM 1770 N N . VAL A 1 222 ? 2.643 3.477 16.830 1.00 80.75 222 VAL A N 1
ATOM 1771 C CA . VAL A 1 222 ? 3.659 3.731 17.849 1.00 80.75 222 VAL A CA 1
ATOM 1772 C C . VAL A 1 222 ? 4.674 2.598 17.874 1.00 80.75 222 VAL A C 1
ATOM 1774 O O . VAL A 1 222 ? 4.339 1.443 17.598 1.00 80.75 222 VAL A O 1
ATOM 1777 N N . GLU A 1 223 ? 5.917 2.943 18.206 1.00 81.88 223 GLU A N 1
ATOM 1778 C CA . GLU A 1 223 ? 6.962 1.954 18.420 1.00 81.88 223 GLU A CA 1
ATOM 1779 C C . GLU A 1 223 ? 6.544 0.862 19.401 1.00 81.88 223 GLU A C 1
ATOM 1781 O O . GLU A 1 223 ? 6.107 1.127 20.520 1.00 81.88 223 GLU A O 1
ATOM 1786 N N . PHE A 1 224 ? 6.768 -0.383 18.988 1.00 83.88 224 PHE A N 1
ATOM 1787 C CA . PHE A 1 224 ? 6.693 -1.538 19.863 1.00 83.88 224 PHE A CA 1
ATOM 1788 C C . PHE A 1 224 ? 7.961 -2.382 19.743 1.00 83.88 224 PHE A C 1
ATOM 1790 O O . PHE A 1 224 ? 8.648 -2.392 18.717 1.00 83.88 224 PHE A O 1
ATOM 1797 N N . ASN A 1 225 ? 8.255 -3.123 20.810 1.00 83.00 225 ASN A N 1
ATOM 1798 C CA . ASN A 1 225 ? 9.379 -4.047 20.866 1.00 83.00 225 ASN A CA 1
ATOM 1799 C C . ASN A 1 225 ? 8.878 -5.468 21.125 1.00 83.00 225 ASN A C 1
ATOM 1801 O O . ASN A 1 225 ? 8.191 -5.721 22.115 1.00 83.00 225 ASN A O 1
ATOM 1805 N N . ILE A 1 226 ? 9.260 -6.400 20.253 1.00 86.50 226 ILE A N 1
ATOM 1806 C CA . ILE A 1 226 ? 9.010 -7.829 20.443 1.00 86.50 226 ILE A CA 1
ATOM 1807 C C . ILE A 1 226 ? 10.260 -8.427 21.095 1.00 86.50 226 ILE A C 1
ATOM 1809 O O . ILE A 1 226 ? 11.339 -8.367 20.502 1.00 86.50 226 ILE A O 1
ATOM 1813 N N . PRO A 1 227 ? 10.160 -9.054 22.278 1.00 87.56 227 PRO A N 1
ATOM 1814 C CA . PRO A 1 227 ? 11.310 -9.688 22.911 1.00 87.56 227 PRO A CA 1
ATOM 1815 C C . PRO A 1 227 ? 11.971 -10.705 21.989 1.00 87.56 227 PRO A C 1
ATOM 1817 O O . PRO A 1 227 ? 11.286 -11.505 21.352 1.00 87.56 227 PRO A O 1
ATOM 1820 N N . LEU A 1 228 ? 13.306 -10.763 21.988 1.00 86.31 228 LEU A N 1
ATOM 1821 C CA . LEU A 1 228 ? 14.069 -11.663 21.113 1.00 86.31 228 LEU A CA 1
ATOM 1822 C C . LEU A 1 228 ? 13.591 -13.124 21.197 1.00 86.31 228 LEU A C 1
ATOM 1824 O O . LEU A 1 228 ? 13.496 -13.816 20.185 1.00 86.31 228 LEU A O 1
ATOM 1828 N N . ARG A 1 229 ? 13.242 -13.590 22.402 1.00 87.25 229 ARG A N 1
ATOM 1829 C CA . ARG A 1 229 ? 12.682 -14.933 22.610 1.00 87.25 229 ARG A CA 1
ATOM 1830 C C . ARG A 1 229 ? 11.361 -15.125 21.859 1.00 87.25 229 ARG A C 1
ATOM 1832 O O . ARG A 1 229 ? 11.185 -16.149 21.202 1.00 87.25 229 ARG A O 1
ATOM 1839 N N . ASN A 1 230 ? 10.461 -14.146 21.936 1.00 87.94 230 ASN A N 1
ATOM 1840 C CA . ASN A 1 230 ? 9.188 -14.165 21.220 1.00 87.94 230 ASN A CA 1
ATOM 1841 C C . ASN A 1 230 ? 9.436 -14.086 19.714 1.00 87.94 230 ASN A C 1
ATOM 1843 O O . ASN A 1 230 ? 8.832 -14.850 18.967 1.00 87.94 230 ASN A O 1
ATOM 1847 N N . MET A 1 231 ? 10.388 -13.259 19.269 1.00 89.19 231 MET A N 1
ATOM 1848 C CA . MET A 1 231 ? 10.733 -13.150 17.853 1.00 89.19 231 MET A CA 1
ATOM 1849 C C . MET A 1 231 ? 11.177 -14.489 17.255 1.00 89.19 231 MET A C 1
ATOM 1851 O O . MET A 1 231 ? 10.703 -14.872 16.188 1.00 89.19 231 MET A O 1
ATOM 1855 N N . VAL A 1 232 ? 12.051 -15.232 17.943 1.00 89.81 232 VAL A N 1
ATOM 1856 C CA . VAL A 1 232 ? 12.524 -16.546 17.471 1.00 89.81 232 VAL A CA 1
ATOM 1857 C C . VAL A 1 232 ? 11.368 -17.540 17.342 1.00 89.81 232 VAL A C 1
ATOM 1859 O O . VAL A 1 232 ? 11.298 -18.270 16.355 1.00 89.81 232 VAL A O 1
ATOM 1862 N N . HIS A 1 233 ? 10.442 -17.560 18.305 1.00 89.06 233 HIS A N 1
ATOM 1863 C CA . HIS A 1 233 ? 9.263 -18.426 18.236 1.00 89.06 233 HIS A CA 1
ATOM 1864 C C . HIS A 1 233 ? 8.298 -18.009 17.119 1.00 89.06 233 HIS A C 1
ATOM 1866 O O . HIS A 1 233 ? 7.784 -18.861 16.399 1.00 89.06 233 HIS A O 1
ATOM 1872 N N . LEU A 1 234 ? 8.068 -16.707 16.940 1.00 91.38 234 LEU A N 1
ATOM 1873 C CA . LEU A 1 234 ? 7.212 -16.180 15.876 1.00 91.38 234 LEU A CA 1
ATOM 1874 C C . LEU A 1 234 ? 7.775 -16.496 14.496 1.00 91.38 234 LEU A C 1
ATOM 1876 O O . LEU A 1 234 ? 7.035 -16.963 13.637 1.00 91.38 234 LEU A O 1
ATOM 1880 N N . ALA A 1 235 ? 9.083 -16.326 14.301 1.00 91.69 235 ALA A N 1
ATOM 1881 C CA . ALA A 1 235 ? 9.754 -16.606 13.036 1.00 91.69 235 ALA A CA 1
ATOM 1882 C C . ALA A 1 235 ? 9.549 -18.052 12.550 1.00 91.69 235 ALA A C 1
ATOM 1884 O O . ALA A 1 235 ? 9.500 -18.308 11.348 1.00 91.69 235 ALA A O 1
ATOM 1885 N N . GLN A 1 236 ? 9.380 -19.009 13.468 1.00 92.00 236 GLN A N 1
ATOM 1886 C CA . GLN A 1 236 ? 9.118 -20.408 13.119 1.00 92.00 236 GLN A CA 1
ATOM 1887 C C . GLN A 1 236 ? 7.722 -20.620 12.514 1.00 92.00 236 GLN A C 1
ATOM 1889 O O . GLN A 1 236 ? 7.548 -21.531 11.703 1.00 92.00 236 GLN A O 1
ATOM 1894 N N . ARG A 1 237 ? 6.744 -19.763 12.843 1.00 93.81 237 ARG A N 1
ATOM 1895 C CA . ARG A 1 237 ? 5.346 -19.884 12.386 1.00 93.81 237 ARG A CA 1
ATOM 1896 C C . ARG A 1 237 ? 5.188 -19.761 10.880 1.00 93.81 237 ARG A C 1
ATOM 1898 O O . ARG A 1 237 ? 4.291 -20.384 10.325 1.00 93.81 237 ARG A O 1
ATOM 1905 N N . ALA A 1 238 ? 6.093 -19.041 10.217 1.00 90.12 238 ALA A N 1
ATOM 1906 C CA . ALA A 1 238 ? 6.134 -18.874 8.764 1.00 90.12 238 ALA A CA 1
ATOM 1907 C C . ALA A 1 238 ? 5.968 -20.183 7.974 1.00 90.12 238 ALA A C 1
ATOM 1909 O O . ALA A 1 238 ? 5.412 -20.198 6.879 1.00 90.12 238 ALA A O 1
ATOM 1910 N N . ARG A 1 239 ? 6.463 -21.297 8.529 1.00 90.38 239 ARG A N 1
ATOM 1911 C CA . ARG A 1 239 ? 6.510 -22.602 7.852 1.00 90.38 239 ARG A CA 1
ATOM 1912 C C . ARG A 1 239 ? 5.554 -23.638 8.441 1.00 90.38 239 ARG A C 1
ATOM 1914 O O . ARG A 1 239 ? 5.594 -24.788 8.015 1.00 90.38 239 ARG A O 1
ATOM 1921 N N . GLN A 1 240 ? 4.729 -23.253 9.412 1.00 93.69 240 GLN A N 1
ATOM 1922 C CA . GLN A 1 240 ? 3.857 -24.175 10.137 1.00 93.69 240 GLN A CA 1
ATOM 1923 C C . GLN A 1 240 ? 2.512 -24.381 9.432 1.00 93.69 240 GLN A C 1
ATOM 1925 O O . GLN A 1 240 ? 1.954 -23.478 8.795 1.00 93.69 240 GLN A O 1
ATOM 1930 N N . ILE A 1 241 ? 1.957 -25.585 9.563 1.00 93.94 241 ILE A N 1
ATOM 1931 C CA . ILE A 1 241 ? 0.621 -25.921 9.042 1.00 93.94 241 ILE A CA 1
ATOM 1932 C C . ILE A 1 241 ? -0.483 -25.482 10.020 1.00 93.94 241 ILE A C 1
ATOM 1934 O O . ILE A 1 241 ? -0.218 -25.258 11.199 1.00 93.94 241 ILE A O 1
ATOM 1938 N N . ASN A 1 242 ? -1.742 -25.384 9.564 1.00 94.00 242 ASN A N 1
ATOM 1939 C CA . ASN A 1 242 ? -2.859 -24.917 10.412 1.00 94.00 242 ASN A CA 1
ATOM 1940 C C . ASN A 1 242 ? -2.994 -25.735 11.709 1.00 94.00 242 ASN A C 1
ATOM 1942 O O . ASN A 1 242 ? -3.241 -25.169 12.768 1.00 94.00 242 ASN A O 1
ATOM 1946 N N . ALA A 1 243 ? -2.777 -27.054 11.644 1.00 93.50 243 ALA A N 1
ATOM 1947 C CA . ALA A 1 243 ? -2.854 -27.931 12.813 1.00 93.50 243 ALA A CA 1
ATOM 1948 C C . ALA A 1 243 ? -1.816 -27.584 13.898 1.00 93.50 243 ALA A C 1
ATOM 1950 O O . ALA A 1 243 ? -2.113 -27.681 15.084 1.00 93.50 243 ALA A O 1
ATOM 1951 N N . GLU A 1 244 ? -0.617 -27.146 13.508 1.00 94.44 244 GLU A N 1
ATOM 1952 C CA . GLU A 1 244 ? 0.433 -26.713 14.441 1.00 94.44 244 GLU A CA 1
ATOM 1953 C C . GLU A 1 244 ? 0.122 -25.322 15.012 1.00 94.44 244 GLU A C 1
ATOM 1955 O O . GLU A 1 244 ? 0.308 -25.072 16.205 1.00 94.44 244 GLU A O 1
ATOM 1960 N N . LEU A 1 245 ? -0.411 -24.434 14.167 1.00 95.12 245 LEU A N 1
ATOM 1961 C CA . LEU A 1 245 ? -0.783 -23.067 14.531 1.00 95.12 245 LEU A CA 1
ATOM 1962 C C . LEU A 1 245 ? -2.067 -22.983 15.366 1.00 95.12 245 LEU A C 1
ATOM 1964 O O . LEU A 1 245 ? -2.300 -21.959 16.002 1.00 95.12 245 LEU A O 1
ATOM 1968 N N . ALA A 1 246 ? -2.885 -24.038 15.415 1.00 93.94 246 ALA A N 1
ATOM 1969 C CA . ALA A 1 246 ? -4.130 -24.070 16.185 1.00 93.94 246 ALA A CA 1
ATOM 1970 C C . ALA A 1 246 ? -3.924 -23.736 17.673 1.00 93.94 246 ALA A C 1
ATOM 1972 O O . ALA A 1 246 ? -4.768 -23.085 18.282 1.00 93.94 246 ALA A O 1
ATOM 1973 N N . ASN A 1 247 ? -2.763 -24.080 18.240 1.00 92.12 247 ASN A N 1
ATOM 1974 C CA . ASN A 1 247 ? -2.411 -23.747 19.625 1.00 92.12 247 ASN A CA 1
ATOM 1975 C C . ASN A 1 247 ? -2.169 -22.244 19.865 1.00 92.12 247 ASN A C 1
ATOM 1977 O O . ASN A 1 247 ? -1.981 -21.833 21.007 1.00 92.12 247 ASN A O 1
ATOM 1981 N N . CYS A 1 248 ? -2.144 -21.430 18.807 1.00 92.06 248 CYS A N 1
ATOM 1982 C CA . CYS A 1 248 ? -2.019 -19.977 18.888 1.00 92.06 248 CYS A CA 1
ATOM 1983 C C . CYS A 1 248 ? -3.377 -19.258 18.958 1.00 92.06 248 CYS A C 1
ATOM 1985 O O . CYS A 1 248 ? -3.381 -18.046 19.139 1.00 92.06 248 CYS A O 1
ATOM 1987 N N . SER A 1 249 ? -4.504 -19.967 18.808 1.00 94.25 249 SER A N 1
ATOM 1988 C CA . SER A 1 249 ? -5.853 -19.397 18.934 1.00 94.25 249 SER A CA 1
ATOM 1989 C C . SER A 1 249 ? -6.473 -19.725 20.295 1.00 94.25 249 SER A C 1
ATOM 1991 O O . SER A 1 249 ? -6.228 -20.782 20.885 1.00 94.25 249 SER A O 1
ATOM 1993 N N . THR A 1 250 ? -7.323 -18.825 20.789 1.00 93.56 250 THR A N 1
ATOM 1994 C CA . THR A 1 250 ? -8.208 -19.077 21.933 1.00 93.56 250 THR A CA 1
ATOM 1995 C C . THR A 1 250 ? -9.340 -20.045 21.581 1.00 93.56 250 THR A C 1
ATOM 1997 O O . THR A 1 250 ? -9.771 -20.809 22.447 1.00 93.56 250 THR A O 1
ATOM 2000 N N . THR A 1 251 ? -9.788 -20.039 20.320 1.00 94.88 251 THR A N 1
ATOM 2001 C CA . THR A 1 251 ? -10.959 -20.759 19.793 1.00 94.88 251 THR A CA 1
ATOM 2002 C C . THR A 1 251 ? -10.662 -21.359 18.404 1.00 94.88 251 THR A C 1
ATOM 2004 O O . THR A 1 251 ? -11.275 -21.003 17.398 1.00 94.88 251 THR A O 1
ATOM 2007 N N . PRO A 1 252 ? -9.716 -22.315 18.306 1.00 94.62 252 PRO A N 1
ATOM 2008 C CA . PRO A 1 252 ? -9.164 -22.770 17.025 1.00 94.62 252 PRO A CA 1
ATOM 2009 C C . PRO A 1 252 ? -10.181 -23.388 16.056 1.00 94.62 252 PRO A C 1
ATOM 2011 O O . PRO A 1 252 ? -9.911 -23.449 14.862 1.00 94.62 252 PRO A O 1
ATOM 2014 N N . ARG A 1 253 ? -11.339 -23.862 16.536 1.00 91.94 253 ARG A N 1
ATOM 2015 C CA . ARG A 1 253 ? -12.392 -24.431 15.674 1.00 91.94 253 ARG A CA 1
ATOM 2016 C C . ARG A 1 253 ? -13.259 -23.364 14.996 1.00 91.94 253 ARG A C 1
ATOM 2018 O O . ARG A 1 253 ? -14.026 -23.703 14.097 1.00 91.94 253 ARG A O 1
ATOM 2025 N N . GLN A 1 254 ? -13.155 -22.112 15.437 1.00 94.38 254 GLN A N 1
ATOM 2026 C CA . GLN A 1 254 ? -13.933 -20.968 14.960 1.00 94.38 254 GLN A CA 1
ATOM 2027 C C . GLN A 1 254 ? -13.101 -20.023 14.074 1.00 94.38 254 GLN A C 1
ATOM 2029 O O . GLN A 1 254 ? -13.656 -19.112 13.456 1.00 94.38 254 GLN A O 1
ATOM 2034 N N . GLU A 1 255 ? -11.787 -20.249 13.976 1.00 93.94 255 GLU A N 1
ATOM 2035 C CA . GLU A 1 255 ? -10.887 -19.437 13.156 1.00 93.94 255 GLU A CA 1
ATOM 2036 C C . GLU A 1 255 ? -11.066 -19.673 11.653 1.00 93.94 255 GLU A C 1
ATOM 2038 O O . GLU A 1 255 ? -11.389 -20.770 11.190 1.00 93.94 255 GLU A O 1
ATOM 2043 N N . THR A 1 256 ? -10.806 -18.628 10.868 1.00 91.00 256 THR A N 1
ATOM 2044 C CA . THR A 1 256 ? -10.735 -18.718 9.403 1.00 91.00 256 THR A CA 1
ATOM 2045 C C . THR A 1 256 ? -9.332 -19.118 8.935 1.00 91.00 256 THR A C 1
ATOM 2047 O O . THR A 1 256 ? -8.360 -19.061 9.687 1.00 91.00 256 THR A O 1
ATOM 2050 N N . ASN A 1 257 ? -9.179 -19.462 7.650 1.00 89.56 257 ASN A N 1
ATOM 2051 C CA . ASN A 1 257 ? -7.844 -19.636 7.057 1.00 89.56 257 ASN A CA 1
ATOM 2052 C C . ASN A 1 257 ? -6.999 -18.358 7.135 1.00 89.56 257 ASN A C 1
ATOM 2054 O O . ASN A 1 257 ? -5.789 -18.441 7.333 1.00 89.56 257 ASN A O 1
ATOM 2058 N N . HIS A 1 258 ? -7.643 -17.190 7.066 1.00 88.44 258 HIS A N 1
ATOM 2059 C CA . HIS A 1 258 ? -6.960 -15.908 7.138 1.00 88.44 258 HIS A CA 1
ATOM 2060 C C . HIS A 1 258 ? -6.219 -15.708 8.469 1.00 88.44 258 HIS A C 1
ATOM 2062 O O . HIS A 1 258 ? -5.109 -15.182 8.462 1.00 88.44 258 HIS A O 1
ATOM 2068 N N . PHE A 1 259 ? -6.766 -16.186 9.594 1.00 92.69 259 PHE A N 1
ATOM 2069 C CA . PHE A 1 259 ? -6.062 -16.183 10.883 1.00 92.69 259 PHE A CA 1
ATOM 2070 C C . PHE A 1 259 ? -4.700 -16.892 10.782 1.00 92.69 259 PHE A C 1
ATOM 2072 O O . PHE A 1 259 ? -3.666 -16.345 11.171 1.00 92.69 259 PHE A O 1
ATOM 2079 N N . TYR A 1 260 ? -4.677 -18.093 10.199 1.00 94.19 260 TYR A N 1
ATOM 2080 C CA . TYR A 1 260 ? -3.446 -18.868 10.039 1.00 94.19 260 TYR A CA 1
ATOM 2081 C C . TYR A 1 260 ? -2.477 -18.237 9.038 1.00 94.19 260 TYR A C 1
ATOM 2083 O O . TYR A 1 260 ? -1.265 -18.265 9.261 1.00 94.19 260 TYR A O 1
ATOM 2091 N N . ASP A 1 261 ? -2.991 -17.645 7.962 1.00 89.94 261 ASP A N 1
ATOM 2092 C CA . ASP A 1 261 ? -2.168 -16.936 6.985 1.00 89.94 261 ASP A CA 1
ATOM 2093 C C . ASP A 1 261 ? -1.509 -15.704 7.613 1.00 89.94 261 ASP A C 1
ATOM 2095 O O . ASP A 1 261 ? -0.298 -15.530 7.480 1.00 89.94 261 ASP A O 1
ATOM 2099 N N . MET A 1 262 ? -2.244 -14.921 8.409 1.00 90.75 262 MET A N 1
ATOM 2100 C CA . MET A 1 262 ? -1.681 -13.803 9.172 1.00 90.75 262 MET A CA 1
ATOM 2101 C C . MET A 1 262 ? -0.580 -14.251 10.137 1.00 90.75 262 MET A C 1
ATOM 2103 O O . MET A 1 262 ? 0.472 -13.618 10.189 1.00 90.75 262 MET A O 1
ATOM 2107 N N . LEU A 1 263 ? -0.744 -15.378 10.843 1.00 93.56 263 LEU A N 1
ATOM 2108 C CA . LEU A 1 263 ? 0.312 -15.919 11.712 1.00 93.56 263 LEU A CA 1
ATOM 2109 C C . LEU A 1 263 ? 1.599 -16.254 10.946 1.00 93.56 263 LEU A C 1
ATOM 2111 O O . LEU A 1 263 ? 2.697 -15.992 11.449 1.00 93.56 263 LEU A O 1
ATOM 2115 N N . ARG A 1 264 ? 1.482 -16.817 9.737 1.00 93.06 264 ARG A N 1
ATOM 2116 C CA . ARG A 1 264 ? 2.640 -17.099 8.875 1.00 93.06 264 ARG A CA 1
ATOM 2117 C C . ARG A 1 264 ? 3.286 -15.818 8.377 1.00 93.06 264 ARG A C 1
ATOM 2119 O O . ARG A 1 264 ? 4.499 -15.675 8.495 1.00 93.06 264 ARG A O 1
ATOM 2126 N N . LEU A 1 265 ? 2.481 -14.880 7.877 1.00 87.75 265 LEU A N 1
ATOM 2127 C CA . LEU A 1 265 ? 2.949 -13.600 7.351 1.00 87.75 265 LEU A CA 1
ATOM 2128 C C . LEU A 1 265 ? 3.680 -12.784 8.421 1.00 87.75 265 LEU A C 1
ATOM 2130 O O . LEU A 1 265 ? 4.731 -12.208 8.118 1.00 87.75 265 LEU A O 1
ATOM 2134 N N . THR A 1 266 ? 3.163 -12.775 9.654 1.00 91.06 266 THR A N 1
ATOM 2135 C CA . THR A 1 266 ? 3.801 -12.168 10.829 1.00 91.06 266 THR A CA 1
ATOM 2136 C C . THR A 1 266 ? 5.094 -12.900 11.186 1.00 91.06 266 THR A C 1
ATOM 2138 O O . THR A 1 266 ? 6.113 -12.258 11.434 1.00 91.06 266 THR A O 1
ATOM 2141 N N . GLY A 1 267 ? 5.109 -14.236 11.141 1.00 91.56 267 GLY A N 1
ATOM 2142 C CA . GLY A 1 267 ? 6.332 -15.020 11.325 1.00 91.56 267 GLY A CA 1
ATOM 2143 C C . GLY A 1 267 ? 7.417 -14.677 10.301 1.00 91.56 267 GLY A C 1
ATOM 2144 O O . GLY A 1 267 ? 8.560 -14.422 10.676 1.00 91.56 267 GLY A O 1
ATOM 2145 N N . ASP A 1 268 ? 7.061 -14.579 9.020 1.00 87.00 268 ASP A N 1
ATOM 2146 C CA . ASP A 1 268 ? 7.986 -14.186 7.952 1.00 87.00 268 ASP A CA 1
ATOM 2147 C C . ASP A 1 268 ? 8.526 -12.763 8.146 1.00 87.00 268 ASP A C 1
ATOM 2149 O O . ASP A 1 268 ? 9.708 -12.505 7.908 1.00 87.00 268 ASP A O 1
ATOM 2153 N N . LEU A 1 269 ? 7.674 -11.831 8.589 1.00 84.88 269 LEU A N 1
ATOM 2154 C CA . LEU A 1 269 ? 8.076 -10.456 8.895 1.00 84.88 269 LEU A CA 1
ATOM 2155 C C . LEU A 1 269 ? 9.126 -10.430 10.012 1.00 84.88 269 LEU A C 1
ATOM 2157 O O . LEU A 1 269 ? 10.190 -9.834 9.864 1.00 84.88 269 LEU A O 1
ATOM 2161 N N . VAL A 1 270 ? 8.847 -11.126 11.112 1.00 86.56 270 VAL A N 1
ATOM 2162 C CA . VAL A 1 270 ? 9.731 -11.189 12.278 1.00 86.56 270 VAL A CA 1
ATOM 2163 C C . VAL A 1 270 ? 11.038 -11.917 11.955 1.00 86.56 270 VAL A C 1
ATOM 2165 O O . VAL A 1 270 ? 12.105 -11.492 12.397 1.00 86.56 270 VAL A O 1
ATOM 2168 N N . ALA A 1 271 ? 10.993 -12.972 11.137 1.00 86.00 271 ALA A N 1
ATOM 2169 C CA . ALA A 1 271 ? 12.192 -13.646 10.645 1.00 86.00 271 ALA A CA 1
ATOM 2170 C C . ALA A 1 271 ? 13.107 -12.678 9.878 1.00 86.00 271 ALA A C 1
ATOM 2172 O O . ALA A 1 271 ? 14.323 -12.699 10.065 1.00 86.00 271 ALA A O 1
ATOM 2173 N N . HIS A 1 272 ? 12.526 -11.795 9.062 1.00 78.62 272 HIS A N 1
ATOM 2174 C CA . HIS A 1 272 ? 13.270 -10.750 8.366 1.00 78.62 272 HIS A CA 1
ATOM 2175 C C . HIS A 1 272 ? 13.878 -9.731 9.343 1.00 78.62 272 HIS A C 1
ATOM 2177 O O . HIS A 1 272 ? 15.065 -9.429 9.240 1.00 78.62 272 HIS A O 1
ATOM 2183 N N . MET A 1 273 ? 13.112 -9.253 10.332 1.00 79.50 273 MET A N 1
ATOM 2184 C CA . MET A 1 273 ? 13.624 -8.336 11.366 1.00 79.50 273 MET A CA 1
ATOM 2185 C C . MET A 1 273 ? 14.822 -8.922 12.127 1.00 79.50 273 MET A C 1
ATOM 2187 O O . MET A 1 273 ? 15.789 -8.214 12.400 1.00 79.50 273 MET A O 1
ATOM 2191 N N . LEU A 1 274 ? 14.782 -10.222 12.448 1.00 82.75 274 LEU A N 1
ATOM 2192 C CA . LEU A 1 274 ? 15.874 -10.923 13.131 1.00 82.75 274 LEU A CA 1
ATOM 2193 C C . LEU A 1 274 ? 17.160 -10.974 12.299 1.00 82.75 274 LEU A C 1
ATOM 2195 O O . LEU A 1 274 ? 18.250 -10.816 12.852 1.00 82.75 274 LEU A O 1
ATOM 2199 N N . VAL A 1 275 ? 17.038 -11.225 10.993 1.00 77.81 275 VAL A N 1
ATOM 2200 C CA . VAL A 1 275 ? 18.186 -11.314 10.077 1.00 77.81 275 VAL A CA 1
ATOM 2201 C C . VAL A 1 275 ? 18.828 -9.944 9.889 1.00 77.81 275 VAL A C 1
ATOM 2203 O O . VAL A 1 275 ? 20.044 -9.821 10.017 1.00 77.81 275 VAL A O 1
ATOM 2206 N N . GLU A 1 276 ? 18.012 -8.918 9.653 1.00 71.62 276 GLU A N 1
ATOM 2207 C CA . GLU A 1 276 ? 18.490 -7.554 9.409 1.00 71.62 276 GLU A CA 1
ATOM 2208 C C . GLU A 1 276 ? 18.910 -6.824 10.696 1.00 71.62 276 GLU A C 1
ATOM 2210 O O . GLU A 1 276 ? 19.606 -5.812 10.626 1.00 71.62 276 GLU A O 1
ATOM 2215 N N . ARG A 1 277 ? 18.525 -7.349 11.871 1.00 67.62 277 ARG A N 1
ATOM 2216 C CA . ARG A 1 277 ? 18.725 -6.748 13.203 1.00 67.62 277 ARG A CA 1
ATOM 2217 C C . ARG A 1 277 ? 18.199 -5.313 13.301 1.00 67.62 277 ARG A C 1
ATOM 2219 O O . ARG A 1 277 ? 18.864 -4.473 13.904 1.00 67.62 277 ARG A O 1
ATOM 2226 N N . LYS A 1 278 ? 17.030 -5.048 12.708 1.00 62.06 278 LYS A N 1
ATOM 2227 C CA . LYS A 1 278 ? 16.430 -3.706 12.671 1.00 62.06 278 LYS A CA 1
ATOM 2228 C C . LYS A 1 278 ? 14.973 -3.671 13.109 1.00 62.06 278 LYS A C 1
ATOM 2230 O O . LYS A 1 278 ? 14.210 -4.583 12.777 1.00 62.06 278 LYS A O 1
ATOM 2235 N N . ASN A 1 279 ? 14.598 -2.614 13.831 1.00 65.00 279 ASN A N 1
ATOM 2236 C CA . ASN A 1 279 ? 13.213 -2.324 14.218 1.00 65.00 279 ASN A CA 1
ATOM 2237 C C . ASN A 1 279 ? 12.523 -1.399 13.191 1.00 65.00 279 ASN A C 1
ATOM 2239 O O . ASN A 1 279 ? 13.160 -0.552 12.572 1.00 65.00 279 ASN A O 1
ATOM 2243 N N . PHE A 1 280 ? 11.202 -1.532 13.015 1.00 64.50 280 PHE A N 1
ATOM 2244 C CA . PHE A 1 280 ? 10.396 -0.678 12.121 1.00 64.50 280 PHE A CA 1
ATOM 2245 C C . PHE A 1 280 ? 10.311 0.779 12.589 1.00 64.50 280 PHE A C 1
ATOM 2247 O O . PHE A 1 280 ? 9.883 1.640 11.825 1.00 64.50 280 PHE A O 1
ATOM 2254 N N . PHE A 1 281 ? 10.745 1.043 13.819 1.00 66.25 281 PHE A N 1
ATOM 2255 C CA . PHE A 1 281 ? 10.573 2.310 14.514 1.00 66.25 281 PHE A CA 1
ATOM 2256 C C . PHE A 1 281 ? 11.891 2.959 14.946 1.00 66.25 281 PHE A C 1
ATOM 2258 O O . PHE A 1 281 ? 11.876 3.903 15.727 1.00 66.25 281 PHE A O 1
ATOM 2265 N N . GLU A 1 282 ? 13.041 2.506 14.425 1.00 58.22 282 GLU A N 1
ATOM 2266 C CA . GLU A 1 282 ? 14.361 3.068 14.783 1.00 58.22 282 GLU A CA 1
ATOM 2267 C C . GLU A 1 282 ? 14.459 4.588 14.564 1.00 58.22 282 GLU A C 1
ATOM 2269 O O . GLU A 1 282 ? 15.270 5.254 15.203 1.00 58.22 282 GLU A O 1
ATOM 2274 N N . ASN A 1 283 ? 13.600 5.139 13.701 1.00 55.25 283 ASN A N 1
ATOM 2275 C CA . ASN A 1 283 ? 13.522 6.562 13.377 1.00 55.25 283 ASN A CA 1
ATOM 2276 C C . ASN A 1 283 ? 12.224 7.235 13.879 1.00 55.25 283 ASN A C 1
ATOM 2278 O O . ASN A 1 283 ? 11.866 8.310 13.394 1.00 55.25 283 ASN A O 1
ATOM 2282 N N . GLY A 1 284 ? 11.524 6.615 14.834 1.00 66.12 284 GLY A N 1
ATOM 2283 C CA . GLY A 1 284 ? 10.275 7.102 15.423 1.00 66.12 284 GLY A CA 1
ATOM 2284 C C . GLY A 1 284 ? 9.016 6.387 14.920 1.00 66.12 284 GLY A C 1
ATOM 2285 O O . GLY A 1 284 ? 9.070 5.353 14.256 1.00 66.12 284 GLY A O 1
ATOM 2286 N N . ASN A 1 285 ? 7.860 6.951 15.275 1.00 74.81 285 ASN A N 1
ATOM 2287 C CA . ASN A 1 285 ? 6.543 6.405 14.943 1.00 74.81 285 ASN A CA 1
ATOM 2288 C C . ASN A 1 285 ? 6.273 6.449 13.432 1.00 74.81 285 ASN A C 1
ATOM 2290 O O . ASN A 1 285 ? 6.701 7.374 12.740 1.00 74.81 285 ASN A O 1
ATOM 2294 N N . LEU A 1 286 ? 5.497 5.486 12.931 1.00 72.00 286 LEU A N 1
ATOM 2295 C CA . LEU A 1 286 ? 5.035 5.499 11.545 1.00 72.00 286 LEU A CA 1
ATOM 2296 C C . LEU A 1 286 ? 3.725 6.286 11.464 1.00 72.00 286 LEU A C 1
ATOM 2298 O O . LEU A 1 286 ? 2.732 5.900 12.079 1.00 72.00 286 LEU A O 1
ATOM 2302 N N . GLU A 1 287 ? 3.714 7.374 10.700 1.00 71.75 287 GLU A N 1
ATOM 2303 C CA . GLU A 1 287 ? 2.532 8.220 10.515 1.00 71.75 287 GLU A CA 1
ATOM 2304 C C . GLU A 1 287 ? 1.994 8.110 9.083 1.00 71.75 287 GLU A C 1
ATOM 2306 O O . GLU A 1 287 ? 2.758 8.169 8.120 1.00 71.75 287 GLU A O 1
ATOM 2311 N N . PHE A 1 288 ? 0.673 7.978 8.944 1.00 70.81 288 PHE A N 1
ATOM 2312 C CA . PHE A 1 288 ? -0.038 7.956 7.666 1.00 70.81 288 PHE A CA 1
ATOM 2313 C C . PHE A 1 288 ? -1.169 8.980 7.708 1.00 70.81 288 PHE A C 1
ATOM 2315 O O . PHE A 1 288 ? -2.001 8.969 8.613 1.00 70.81 288 PHE A O 1
ATOM 2322 N N . SER A 1 289 ? -1.243 9.854 6.709 1.00 64.12 289 SER A N 1
ATOM 2323 C CA . SER A 1 289 ? -2.394 10.745 6.564 1.00 64.12 289 SER A CA 1
ATOM 2324 C C . SER A 1 289 ? -3.640 9.955 6.147 1.00 64.12 289 SER A C 1
ATOM 2326 O O . SER A 1 289 ? -3.564 9.018 5.358 1.00 64.12 289 SER A O 1
ATOM 2328 N N . THR A 1 290 ? -4.812 10.334 6.645 1.00 59.94 290 THR A N 1
ATOM 2329 C CA . THR A 1 290 ? -6.101 9.784 6.183 1.00 59.94 290 THR A CA 1
ATOM 2330 C C . THR A 1 290 ? -6.779 10.696 5.149 1.00 59.94 290 THR A C 1
ATOM 2332 O O . THR A 1 290 ? -7.907 10.455 4.740 1.00 59.94 290 THR A O 1
ATOM 2335 N N . GLY A 1 291 ? -6.087 11.752 4.698 1.00 50.06 291 GLY A N 1
ATOM 2336 C CA . GLY A 1 291 ? -6.635 12.770 3.798 1.00 50.06 291 GLY A CA 1
ATOM 2337 C C . GLY A 1 291 ? -6.850 12.317 2.341 1.00 50.06 291 GLY A C 1
ATOM 2338 O O . GLY A 1 291 ? -6.298 11.301 1.911 1.00 50.06 291 GLY A O 1
ATOM 2339 N N . PRO A 1 292 ? -7.566 13.126 1.531 1.00 44.84 292 PRO A N 1
ATOM 2340 C CA . PRO A 1 292 ? -7.976 12.786 0.160 1.00 44.84 292 PRO A CA 1
ATOM 2341 C C . PRO A 1 292 ? -6.812 12.463 -0.790 1.00 44.84 292 PRO A C 1
ATOM 2343 O O . PRO A 1 292 ? -6.981 11.703 -1.736 1.00 44.84 292 PRO A O 1
ATOM 2346 N N . ASN A 1 293 ? -5.601 12.958 -0.509 1.00 42.66 293 ASN A N 1
ATOM 2347 C CA . ASN A 1 293 ? -4.397 12.629 -1.285 1.00 42.66 293 ASN A CA 1
ATOM 2348 C C . ASN A 1 293 ? -3.959 11.155 -1.162 1.00 42.66 293 ASN A C 1
ATOM 2350 O O . ASN A 1 293 ? -3.168 10.698 -1.983 1.00 42.66 293 ASN A O 1
ATOM 2354 N N . ASN A 1 294 ? -4.454 10.416 -0.161 1.00 50.38 294 ASN A N 1
ATOM 2355 C CA . ASN A 1 294 ? -4.270 8.966 -0.052 1.00 50.38 294 ASN A CA 1
ATOM 2356 C C . ASN A 1 294 ? -5.438 8.174 -0.655 1.00 50.38 294 ASN A C 1
ATOM 2358 O O . ASN A 1 294 ? -5.278 6.988 -0.947 1.00 50.38 294 ASN A O 1
ATOM 2362 N N . ASN A 1 295 ? -6.572 8.824 -0.944 1.00 61.50 295 ASN A N 1
ATOM 2363 C CA . ASN A 1 295 ? -7.650 8.230 -1.729 1.00 61.50 295 ASN A CA 1
ATOM 2364 C C . ASN A 1 295 ? -7.404 8.442 -3.230 1.00 61.50 295 ASN A C 1
ATOM 2366 O O . ASN A 1 295 ? -8.197 9.061 -3.938 1.00 61.50 295 ASN A O 1
ATOM 2370 N N . LEU A 1 296 ? -6.285 7.903 -3.735 1.00 61.09 296 LEU A N 1
ATOM 2371 C CA . LEU A 1 296 ? -5.938 8.011 -5.158 1.00 61.09 296 LEU A CA 1
ATOM 2372 C C . LEU A 1 296 ? -7.016 7.411 -6.077 1.00 61.09 296 LEU A C 1
ATOM 2374 O O . LEU A 1 296 ? -7.023 7.728 -7.260 1.00 61.09 296 LEU A O 1
ATOM 2378 N N . ARG A 1 297 ? -7.937 6.579 -5.565 1.00 67.88 297 ARG A N 1
ATOM 2379 C CA . ARG A 1 297 ? -9.060 6.018 -6.338 1.00 67.88 297 ARG A CA 1
ATOM 2380 C C . ARG A 1 297 ? -10.032 7.080 -6.849 1.00 67.88 297 ARG A C 1
ATOM 2382 O O . ARG A 1 297 ? -10.590 6.900 -7.923 1.00 67.88 297 ARG A O 1
ATOM 2389 N N . GLU A 1 298 ? -10.232 8.153 -6.091 1.00 66.31 298 GLU A N 1
ATOM 2390 C CA . GLU A 1 298 ? -11.231 9.190 -6.392 1.00 66.31 298 GLU A CA 1
ATOM 2391 C C . GLU A 1 298 ? -10.631 10.433 -7.058 1.00 66.31 298 GLU A C 1
ATOM 2393 O O . GLU A 1 298 ? -11.362 11.340 -7.458 1.00 66.31 298 GLU A O 1
ATOM 2398 N N . LEU A 1 299 ? -9.304 10.493 -7.192 1.00 70.25 299 LEU A N 1
ATOM 2399 C CA . LEU A 1 299 ? -8.652 11.594 -7.887 1.00 70.25 299 LEU A CA 1
ATOM 2400 C C . LEU A 1 299 ? -8.839 11.476 -9.400 1.00 70.25 299 LEU A C 1
ATOM 2402 O O . LEU A 1 299 ? -8.684 10.406 -9.985 1.00 70.25 299 LEU A O 1
ATOM 2406 N N . GLU A 1 300 ? -9.096 12.616 -10.036 1.00 78.56 300 GLU A N 1
ATOM 2407 C CA . GLU A 1 300 ? -9.128 12.714 -11.491 1.00 78.56 300 GLU A CA 1
ATOM 2408 C C . GLU A 1 300 ? -7.753 12.373 -12.085 1.00 78.56 300 GLU A C 1
ATOM 2410 O O . GLU A 1 300 ? -6.714 12.891 -11.656 1.00 78.56 300 GLU A O 1
ATOM 2415 N N . GLU A 1 301 ? -7.750 11.494 -13.089 1.00 87.75 301 GLU A N 1
ATOM 2416 C CA . GLU A 1 301 ? -6.534 11.090 -13.782 1.00 87.75 301 GLU A CA 1
ATOM 2417 C C . GLU A 1 301 ? -5.965 12.224 -14.630 1.00 87.75 301 GLU A C 1
ATOM 2419 O O . GLU A 1 301 ? -6.621 12.761 -15.528 1.00 87.75 301 GLU A O 1
ATOM 2424 N N . VAL A 1 302 ? -4.679 12.508 -14.434 1.00 92.81 302 VAL A N 1
ATOM 2425 C CA . VAL A 1 302 ? -3.944 13.409 -15.321 1.00 92.81 302 VAL A CA 1
ATOM 2426 C C . VAL A 1 302 ? -3.774 12.741 -16.686 1.00 92.81 302 VAL A C 1
ATOM 2428 O O . VAL A 1 302 ? -3.177 11.670 -16.796 1.00 92.81 302 VAL A O 1
ATOM 2431 N N . GLN A 1 303 ? -4.269 13.387 -17.739 1.00 95.81 303 GLN A N 1
ATOM 2432 C CA . GLN A 1 303 ? -4.092 12.918 -19.112 1.00 95.81 303 GLN A CA 1
ATOM 2433 C C . GLN A 1 303 ? -2.746 13.395 -19.656 1.00 95.81 303 GLN A C 1
ATOM 2435 O O . GLN A 1 303 ? -2.477 14.595 -19.676 1.00 95.81 303 GLN A O 1
ATOM 2440 N N . ILE A 1 304 ? -1.905 12.462 -20.103 1.00 94.06 304 ILE A N 1
ATOM 2441 C CA . ILE A 1 304 ? -0.569 12.753 -20.630 1.00 94.06 304 ILE A CA 1
ATOM 2442 C C . ILE A 1 304 ? -0.428 12.127 -22.010 1.00 94.06 304 ILE A C 1
ATOM 2444 O O . ILE A 1 304 ? -0.483 10.904 -22.190 1.00 94.06 304 ILE A O 1
ATOM 2448 N N . SER A 1 305 ? -0.227 12.986 -23.003 1.00 92.25 305 SER A N 1
ATOM 2449 C CA . SER A 1 305 ? -0.264 12.595 -24.412 1.00 92.25 305 SER A CA 1
ATOM 2450 C C . SER A 1 305 ? 1.073 12.766 -25.122 1.00 92.25 305 SER A C 1
ATOM 2452 O O . SER A 1 305 ? 1.303 12.120 -26.144 1.00 92.25 305 SER A O 1
ATOM 2454 N N . SER A 1 306 ? 1.978 13.572 -24.563 1.00 90.19 306 SER A N 1
ATOM 2455 C CA . SER A 1 306 ? 3.259 13.881 -25.187 1.00 90.19 306 SER A CA 1
ATOM 2456 C C . SER A 1 306 ? 4.459 13.675 -24.261 1.00 90.19 306 SER A C 1
ATOM 2458 O O . SER A 1 306 ? 4.386 13.790 -23.040 1.00 90.19 306 SER A O 1
ATOM 2460 N N . SER A 1 307 ? 5.600 13.343 -24.868 1.00 88.12 307 SER A N 1
ATOM 2461 C CA . SER A 1 307 ? 6.840 13.001 -24.155 1.00 88.12 307 SER A CA 1
ATOM 2462 C C . SER A 1 307 ? 7.543 14.190 -23.488 1.00 88.12 307 SER A C 1
ATOM 2464 O O . SER A 1 307 ? 8.455 13.979 -22.696 1.00 88.12 307 SER A O 1
ATOM 2466 N N . ASP A 1 308 ? 7.159 15.426 -23.808 1.00 87.81 308 ASP A N 1
ATOM 2467 C CA . ASP A 1 308 ? 7.644 16.651 -23.157 1.00 87.81 308 ASP A CA 1
ATOM 2468 C C . ASP A 1 308 ? 6.861 17.012 -21.891 1.00 87.81 308 ASP A C 1
ATOM 2470 O O . ASP A 1 308 ? 7.326 17.814 -21.087 1.00 87.81 308 ASP A O 1
ATOM 2474 N N . GLU A 1 309 ? 5.692 16.406 -21.687 1.00 91.25 309 GLU A N 1
ATOM 2475 C CA . GLU A 1 309 ? 4.874 16.625 -20.493 1.00 91.25 309 GLU A CA 1
ATOM 2476 C C . GLU A 1 309 ? 5.370 15.792 -19.303 1.00 91.25 309 GLU A C 1
ATOM 2478 O O . GLU A 1 309 ? 5.099 16.136 -18.148 1.00 91.25 309 GLU A O 1
ATOM 2483 N N . ILE A 1 310 ? 6.107 14.706 -19.577 1.00 93.50 310 ILE A N 1
ATOM 2484 C CA . ILE A 1 310 ? 6.512 13.715 -18.581 1.00 93.50 310 ILE A CA 1
ATOM 2485 C C . ILE A 1 310 ? 7.959 13.234 -18.743 1.00 93.50 310 ILE A C 1
ATOM 2487 O O . ILE A 1 310 ? 8.419 12.862 -19.822 1.00 93.50 310 ILE A O 1
ATOM 2491 N N . LEU A 1 311 ? 8.659 13.127 -17.616 1.00 95.19 311 LEU A N 1
ATOM 2492 C CA . LEU A 1 311 ? 9.856 12.313 -17.473 1.00 95.19 311 LEU A CA 1
ATOM 2493 C C . LEU A 1 311 ? 9.405 10.874 -17.223 1.00 95.19 311 LEU A C 1
ATOM 2495 O O . LEU A 1 311 ? 9.138 10.473 -16.088 1.00 95.19 311 LEU A O 1
ATOM 2499 N N . TYR A 1 312 ? 9.245 10.121 -18.309 1.00 95.75 312 TYR A N 1
ATOM 2500 C CA . TYR A 1 312 ? 8.778 8.742 -18.237 1.00 95.75 312 TYR A CA 1
ATOM 2501 C C . TYR A 1 312 ? 9.894 7.798 -17.783 1.00 95.75 312 TYR A C 1
ATOM 2503 O O . TYR A 1 312 ? 10.917 7.678 -18.463 1.00 95.75 312 TYR A O 1
ATOM 2511 N N . VAL A 1 313 ? 9.663 7.076 -16.689 1.00 95.88 313 VAL A N 1
ATOM 2512 C CA . VAL A 1 313 ? 10.586 6.093 -16.111 1.00 95.88 313 VAL A CA 1
ATOM 2513 C C . VAL A 1 313 ? 10.076 4.682 -16.402 1.00 95.88 313 VAL A C 1
ATOM 2515 O O . VAL A 1 313 ? 9.004 4.266 -15.949 1.00 95.88 313 VAL A O 1
ATOM 2518 N N . HIS A 1 314 ? 10.843 3.934 -17.193 1.00 93.81 314 HIS A N 1
ATOM 2519 C CA . HIS A 1 314 ? 10.511 2.560 -17.560 1.00 93.81 314 HIS A CA 1
ATOM 2520 C C . HIS A 1 314 ? 10.920 1.575 -16.457 1.00 93.81 314 HIS A C 1
ATOM 2522 O O . HIS A 1 314 ? 11.582 1.934 -15.486 1.00 93.81 314 HIS A O 1
ATOM 2528 N N . LYS A 1 315 ? 10.516 0.309 -16.593 1.00 90.88 315 LYS A N 1
ATOM 2529 C CA . LYS A 1 315 ? 10.840 -0.756 -15.629 1.00 90.88 315 LYS A CA 1
ATOM 2530 C C . LYS A 1 315 ? 12.361 -0.827 -15.388 1.00 90.88 315 LYS A C 1
ATOM 2532 O O . LYS A 1 315 ? 13.127 -0.807 -16.346 1.00 90.88 315 LYS A O 1
ATOM 2537 N N . ASN A 1 316 ? 12.783 -0.938 -14.124 1.00 90.44 316 ASN A N 1
ATOM 2538 C CA . ASN A 1 316 ? 14.190 -0.949 -13.668 1.00 90.44 316 ASN A CA 1
ATOM 2539 C C . ASN A 1 316 ? 15.023 0.291 -14.023 1.00 90.44 316 ASN A C 1
ATOM 2541 O O . ASN A 1 316 ? 16.256 0.266 -13.944 1.00 90.44 316 ASN A O 1
ATOM 2545 N N . GLU A 1 317 ? 14.364 1.392 -14.356 1.00 94.19 317 GLU A N 1
ATOM 2546 C CA . GLU A 1 317 ? 14.996 2.698 -14.438 1.00 94.19 317 GLU A CA 1
ATOM 2547 C C . GLU A 1 317 ? 14.682 3.519 -13.185 1.00 94.19 317 GLU A C 1
ATOM 2549 O O . GLU A 1 317 ? 13.681 3.315 -12.489 1.00 94.19 317 GLU A O 1
ATOM 2554 N N . MET A 1 318 ? 15.555 4.484 -12.927 1.00 96.44 318 MET A N 1
ATOM 2555 C CA . MET A 1 318 ? 15.316 5.573 -11.996 1.00 96.44 318 MET A CA 1
ATOM 2556 C C . MET A 1 318 ? 15.685 6.900 -12.638 1.00 96.44 318 MET A C 1
ATOM 2558 O O . MET A 1 318 ? 16.497 6.956 -13.560 1.00 96.44 318 MET A O 1
ATOM 2562 N N . ALA A 1 319 ? 15.135 7.977 -12.102 1.00 97.00 319 ALA A N 1
ATOM 2563 C CA . ALA A 1 319 ? 15.619 9.320 -12.349 1.00 97.00 319 ALA A CA 1
ATOM 2564 C C . ALA A 1 319 ? 15.828 10.024 -11.012 1.00 97.00 319 ALA A C 1
ATOM 2566 O O . ALA A 1 319 ? 14.971 9.963 -10.131 1.00 97.00 319 ALA A O 1
ATOM 2567 N N . VAL A 1 320 ? 16.966 10.694 -10.869 1.00 97.00 320 VAL A N 1
ATOM 2568 C CA . VAL A 1 320 ? 17.288 11.512 -9.698 1.00 97.00 320 VAL A CA 1
ATOM 2569 C C . VAL A 1 320 ? 17.583 12.918 -10.193 1.00 97.00 320 VAL A C 1
ATOM 2571 O O . VAL A 1 320 ? 18.444 13.086 -11.049 1.00 97.00 320 VAL A O 1
ATOM 2574 N N . ALA A 1 321 ? 16.878 13.914 -9.665 1.00 95.44 321 ALA A N 1
ATOM 2575 C CA . ALA A 1 321 ? 17.018 15.310 -10.055 1.00 95.44 321 ALA A CA 1
ATOM 2576 C C . ALA A 1 321 ? 17.260 16.183 -8.826 1.00 95.44 321 ALA A C 1
ATOM 2578 O O . ALA A 1 321 ? 16.523 16.117 -7.838 1.00 95.44 321 ALA A O 1
ATOM 2579 N N . LYS A 1 322 ? 18.269 17.048 -8.903 1.00 93.06 322 LYS A N 1
ATOM 2580 C CA . LYS A 1 322 ? 18.435 18.158 -7.975 1.00 93.06 322 LYS A CA 1
ATOM 2581 C C . LYS A 1 322 ? 17.861 19.404 -8.637 1.00 93.06 322 LYS A C 1
ATOM 2583 O O . LYS A 1 322 ? 18.504 19.991 -9.497 1.00 93.06 322 LYS A O 1
ATOM 2588 N N . CYS A 1 323 ? 16.678 19.820 -8.209 1.00 90.62 323 CYS A N 1
ATOM 2589 C CA . CYS A 1 323 ? 15.932 20.879 -8.870 1.00 90.62 323 CYS A CA 1
ATOM 2590 C C . CYS A 1 323 ? 15.229 21.813 -7.880 1.00 90.62 323 CYS A C 1
ATOM 2592 O O . CYS A 1 323 ? 14.887 21.455 -6.749 1.00 90.62 323 CYS A O 1
ATOM 2594 N N . THR A 1 324 ? 14.981 23.023 -8.356 1.00 83.69 324 THR A N 1
ATOM 2595 C CA . THR A 1 324 ? 14.141 24.060 -7.766 1.00 83.69 324 THR A CA 1
ATOM 2596 C C . THR A 1 324 ? 12.866 24.221 -8.595 1.00 83.69 324 THR A C 1
ATOM 2598 O O . THR A 1 324 ? 12.723 23.623 -9.660 1.00 83.69 324 THR A O 1
ATOM 2601 N N . SER A 1 325 ? 11.921 25.044 -8.135 1.00 74.12 325 SER A N 1
ATOM 2602 C CA . SER A 1 325 ? 10.705 25.332 -8.905 1.00 74.12 325 SER A CA 1
ATOM 2603 C C . SER A 1 325 ? 10.981 26.005 -10.255 1.00 74.12 325 SER A C 1
ATOM 2605 O O . SER A 1 325 ? 10.170 25.851 -11.161 1.00 74.12 325 SER A O 1
ATOM 2607 N N . ALA A 1 326 ? 12.109 26.713 -10.402 1.00 76.19 326 ALA A N 1
ATOM 2608 C CA . ALA A 1 326 ? 12.501 27.363 -11.652 1.00 76.19 326 ALA A CA 1
ATOM 2609 C C . ALA A 1 326 ? 12.942 26.355 -12.728 1.00 76.19 326 ALA A C 1
ATOM 2611 O O . ALA A 1 326 ? 12.652 26.550 -13.903 1.00 76.19 326 ALA A O 1
ATOM 2612 N N . ASP A 1 327 ? 13.577 25.249 -12.332 1.00 81.19 327 ASP A N 1
ATOM 2613 C CA . ASP A 1 327 ? 14.092 24.243 -13.272 1.00 81.19 327 ASP A CA 1
ATOM 2614 C C . ASP A 1 327 ? 12.969 23.472 -13.990 1.00 81.19 327 ASP A C 1
ATOM 2616 O O . ASP A 1 327 ? 13.163 22.977 -15.099 1.00 81.19 327 ASP A O 1
ATOM 2620 N N . ILE A 1 328 ? 11.781 23.401 -13.380 1.00 74.81 328 ILE A N 1
ATOM 2621 C CA . ILE A 1 328 ? 10.581 22.746 -13.933 1.00 74.81 328 ILE A CA 1
ATOM 2622 C C . ILE A 1 328 ? 10.049 23.491 -15.159 1.00 74.81 328 ILE A C 1
ATOM 2624 O O . ILE A 1 328 ? 9.422 22.896 -16.026 1.00 74.81 328 ILE A O 1
ATOM 2628 N N . ASP A 1 329 ? 10.286 24.798 -15.235 1.00 72.25 329 ASP A N 1
ATOM 2629 C CA . ASP A 1 329 ? 9.805 25.613 -16.344 1.00 72.25 329 ASP A CA 1
ATOM 2630 C C . ASP A 1 329 ? 10.879 25.750 -17.459 1.00 72.25 329 ASP A C 1
ATOM 2632 O O . ASP A 1 329 ? 10.606 26.381 -18.478 1.00 72.25 329 ASP A O 1
ATOM 2636 N N . ASP A 1 330 ? 12.074 25.145 -17.302 1.00 81.31 330 ASP A N 1
ATOM 2637 C CA . ASP A 1 330 ? 13.227 25.333 -18.212 1.00 81.31 330 ASP A CA 1
ATOM 2638 C C . ASP A 1 330 ? 13.930 24.036 -18.665 1.00 81.31 330 ASP A C 1
ATOM 2640 O O . ASP A 1 330 ? 14.327 23.904 -19.820 1.00 81.31 330 ASP A O 1
ATOM 2644 N N . THR A 1 331 ? 14.089 23.043 -17.789 1.00 87.50 331 THR A N 1
ATOM 2645 C CA . THR A 1 331 ? 14.935 21.864 -18.079 1.00 87.50 331 THR A CA 1
ATOM 2646 C C . THR A 1 331 ? 14.296 20.524 -17.729 1.00 87.50 331 THR A C 1
ATOM 2648 O O . THR A 1 331 ? 14.777 19.483 -18.179 1.00 87.50 331 THR A O 1
ATOM 2651 N N . LEU A 1 332 ? 13.199 20.529 -16.973 1.00 90.31 332 LEU A N 1
ATOM 2652 C CA . LEU A 1 332 ? 12.431 19.340 -16.620 1.00 90.31 332 LEU A CA 1
ATOM 2653 C C . LEU A 1 332 ? 10.991 19.446 -17.138 1.00 90.31 332 LEU A C 1
ATOM 2655 O O . LEU A 1 332 ? 10.452 20.541 -17.234 1.00 90.31 332 LEU A O 1
ATOM 2659 N N . PRO A 1 333 ? 10.344 18.317 -17.457 1.00 91.50 333 PRO A N 1
ATOM 2660 C CA . PRO A 1 333 ? 8.908 18.292 -17.705 1.00 91.50 333 PRO A CA 1
ATOM 2661 C C . PRO A 1 333 ? 8.126 18.559 -16.410 1.00 91.50 333 PRO A C 1
ATOM 2663 O O . PRO A 1 333 ? 8.673 18.476 -15.313 1.00 91.50 333 PRO A O 1
ATOM 2666 N N . ARG A 1 334 ? 6.818 18.826 -16.511 1.00 90.69 334 ARG A N 1
ATOM 2667 C CA . ARG A 1 334 ? 5.963 19.051 -15.329 1.00 90.69 334 ARG A CA 1
ATOM 2668 C C . ARG A 1 334 ? 5.828 17.802 -14.452 1.00 90.69 334 ARG A C 1
ATOM 2670 O O . ARG A 1 334 ? 5.769 17.911 -13.224 1.00 90.69 334 ARG A O 1
ATOM 2677 N N . TYR A 1 335 ? 5.727 16.638 -15.086 1.00 94.75 335 TYR A N 1
ATOM 2678 C CA . TYR A 1 335 ? 5.475 15.368 -14.418 1.00 94.75 335 TYR A CA 1
ATOM 2679 C C . TYR A 1 335 ? 6.681 14.436 -14.517 1.00 94.75 335 TYR A C 1
ATOM 2681 O O . TYR A 1 335 ? 7.410 14.449 -15.504 1.00 94.75 335 TYR A O 1
ATOM 2689 N N . ALA A 1 336 ? 6.856 13.564 -13.531 1.00 96.06 336 ALA A N 1
ATOM 2690 C CA . ALA A 1 336 ? 7.702 12.377 -13.640 1.00 96.06 336 ALA A CA 1
ATOM 2691 C C . ALA A 1 336 ? 6.881 11.154 -13.238 1.00 96.06 336 ALA A C 1
ATOM 2693 O O . ALA A 1 336 ? 6.142 11.218 -12.261 1.00 96.06 336 ALA A O 1
ATOM 2694 N N . GLY A 1 337 ? 6.967 10.045 -13.966 1.00 96.50 337 GLY A N 1
ATOM 2695 C CA . GLY A 1 337 ? 6.083 8.922 -13.665 1.00 96.50 337 GLY A CA 1
ATOM 2696 C C . GLY A 1 337 ? 6.311 7.676 -14.489 1.00 96.50 337 GLY A C 1
ATOM 2697 O O . GLY A 1 337 ? 7.237 7.591 -15.295 1.00 96.50 337 GLY A O 1
ATOM 2698 N N . ALA A 1 338 ? 5.431 6.709 -14.268 1.00 95.81 338 ALA A N 1
ATOM 2699 C CA . ALA A 1 338 ? 5.468 5.400 -14.895 1.00 95.81 338 ALA A CA 1
ATOM 2700 C C . ALA A 1 338 ? 4.056 4.941 -15.272 1.00 95.81 338 ALA A C 1
ATOM 2702 O O . ALA A 1 338 ? 3.064 5.382 -14.691 1.00 95.81 338 ALA A O 1
ATOM 2703 N N . SER A 1 339 ? 3.978 4.028 -16.240 1.00 94.31 339 SER A N 1
ATOM 2704 C CA . SER A 1 339 ? 2.735 3.389 -16.676 1.00 94.31 339 SER A CA 1
ATOM 2705 C C . SER A 1 339 ? 2.918 1.886 -16.855 1.00 94.31 339 SER A C 1
ATOM 2707 O O . SER A 1 339 ? 4.030 1.370 -16.713 1.00 94.31 339 SER A O 1
ATOM 2709 N N . GLU A 1 340 ? 1.829 1.188 -17.186 1.00 90.69 340 GLU A N 1
ATOM 2710 C CA . GLU A 1 340 ? 1.808 -0.269 -17.350 1.00 90.69 340 GLU A CA 1
ATOM 2711 C C . GLU A 1 340 ? 2.317 -1.013 -16.101 1.00 90.69 340 GLU A C 1
ATOM 2713 O O . GLU A 1 340 ? 2.927 -2.086 -16.193 1.00 90.69 340 GLU A O 1
ATOM 2718 N N . MET A 1 341 ? 2.060 -0.423 -14.929 1.00 90.00 341 MET A N 1
ATOM 2719 C CA . MET A 1 341 ? 2.354 -1.010 -13.630 1.00 90.00 341 MET A CA 1
ATOM 2720 C C . MET A 1 341 ? 1.286 -2.050 -13.312 1.00 90.00 341 MET A C 1
ATOM 2722 O O . MET A 1 341 ? 0.102 -1.744 -13.203 1.00 90.00 341 MET A O 1
ATOM 2726 N N . THR A 1 342 ? 1.707 -3.301 -13.204 1.00 88.81 342 THR A N 1
ATOM 2727 C CA . THR A 1 342 ? 0.902 -4.400 -12.689 1.00 88.81 342 THR A CA 1
ATOM 2728 C C . THR A 1 342 ? 1.307 -4.656 -11.244 1.00 88.81 342 THR A C 1
ATOM 2730 O O . THR A 1 342 ? 0.720 -4.085 -10.338 1.00 88.81 342 THR A O 1
ATOM 2733 N N . PHE A 1 343 ? 2.365 -5.432 -11.016 1.00 85.31 343 PHE A N 1
ATOM 2734 C CA . PHE A 1 343 ? 2.888 -5.714 -9.673 1.00 85.31 343 PHE A CA 1
ATOM 2735 C C . PHE A 1 343 ? 4.012 -4.745 -9.240 1.00 85.31 343 PHE A C 1
ATOM 2737 O O . PHE A 1 343 ? 4.518 -4.835 -8.122 1.00 85.31 343 PHE A O 1
ATOM 2744 N N . GLN A 1 344 ? 4.485 -3.883 -10.149 1.00 89.38 344 GLN A N 1
ATOM 2745 C CA . GLN A 1 344 ? 5.615 -2.983 -9.903 1.00 89.38 344 GLN A CA 1
ATOM 2746 C C . GLN A 1 344 ? 5.261 -1.879 -8.905 1.00 89.38 344 GLN A C 1
ATOM 2748 O O . GLN A 1 344 ? 4.110 -1.448 -8.841 1.00 89.38 344 GLN A O 1
ATOM 2753 N N . LEU A 1 345 ? 6.274 -1.386 -8.188 1.00 89.19 345 LEU A N 1
ATOM 2754 C CA . LEU A 1 345 ? 6.150 -0.224 -7.310 1.00 89.19 345 LEU A CA 1
ATOM 2755 C C . LEU A 1 345 ? 6.894 0.974 -7.892 1.00 89.19 345 LEU A C 1
ATOM 2757 O O . LEU A 1 345 ? 8.046 0.859 -8.318 1.00 89.19 345 LEU A O 1
ATOM 2761 N N . LEU A 1 346 ? 6.238 2.126 -7.851 1.00 91.25 346 LEU A N 1
ATOM 2762 C CA . LEU A 1 346 ? 6.837 3.427 -8.080 1.00 91.25 346 LEU A CA 1
ATOM 2763 C C . LEU A 1 346 ? 7.178 4.032 -6.718 1.00 91.25 346 LEU A C 1
ATOM 2765 O O . LEU A 1 346 ? 6.289 4.305 -5.909 1.00 91.25 346 LEU A O 1
ATOM 2769 N N . VAL A 1 347 ? 8.471 4.210 -6.462 1.00 91.44 347 VAL A N 1
ATOM 2770 C CA . VAL A 1 347 ? 8.967 4.847 -5.239 1.00 91.44 347 VAL A CA 1
ATOM 2771 C C . VAL A 1 347 ? 9.484 6.224 -5.592 1.00 91.44 347 VAL A C 1
ATOM 2773 O O . VAL A 1 347 ? 10.320 6.363 -6.484 1.00 91.44 347 VAL A O 1
ATOM 2776 N N . ILE A 1 348 ? 8.979 7.235 -4.895 1.00 92.25 348 ILE A N 1
ATOM 2777 C CA . ILE A 1 348 ? 9.346 8.631 -5.100 1.00 92.25 348 ILE A CA 1
ATOM 2778 C C . ILE A 1 348 ? 9.868 9.187 -3.785 1.00 92.25 348 ILE A C 1
ATOM 2780 O O . ILE A 1 348 ? 9.229 9.030 -2.745 1.00 92.25 348 ILE A O 1
ATOM 2784 N N . LEU A 1 349 ? 11.014 9.854 -3.847 1.00 91.00 349 LEU A N 1
ATOM 2785 C CA . LEU A 1 349 ? 11.569 10.615 -2.737 1.00 91.00 349 LEU A CA 1
ATOM 2786 C C . LEU A 1 349 ? 11.563 12.090 -3.109 1.00 91.00 349 LEU A C 1
ATOM 2788 O O . LEU A 1 349 ? 11.973 12.443 -4.212 1.00 91.00 349 LEU A O 1
ATOM 2792 N N . SER A 1 350 ? 11.134 12.963 -2.206 1.00 89.62 350 SER A N 1
ATOM 2793 C CA . SER A 1 350 ? 11.147 14.407 -2.430 1.00 89.62 350 SER A CA 1
ATOM 2794 C C . SER A 1 350 ? 11.696 15.154 -1.221 1.00 89.62 350 SER A C 1
ATOM 2796 O O . SER A 1 350 ? 11.456 14.795 -0.072 1.00 89.62 350 SER A O 1
ATOM 2798 N N . THR A 1 351 ? 12.469 16.205 -1.486 1.00 89.56 351 THR A N 1
ATOM 2799 C CA . THR A 1 351 ? 13.002 17.118 -0.466 1.00 89.56 351 THR A CA 1
ATOM 2800 C C . THR A 1 351 ? 12.952 18.544 -0.988 1.00 89.56 351 THR A C 1
ATOM 2802 O O . THR A 1 351 ? 12.618 18.785 -2.148 1.00 89.56 351 THR A O 1
ATOM 2805 N N . SER A 1 352 ? 13.327 19.543 -0.184 1.00 85.38 352 SER A N 1
ATOM 2806 C CA . SER A 1 352 ? 13.478 20.923 -0.679 1.00 85.38 352 SER A CA 1
ATOM 2807 C C . SER A 1 352 ? 14.438 21.041 -1.877 1.00 85.38 352 SER A C 1
ATOM 2809 O O . SER A 1 352 ? 14.300 21.975 -2.661 1.00 85.38 352 SER A O 1
ATOM 2811 N N . ARG A 1 353 ? 15.342 20.069 -2.070 1.00 88.00 353 ARG A N 1
ATOM 2812 C CA . ARG A 1 353 ? 16.426 20.093 -3.061 1.00 88.00 353 ARG A CA 1
ATOM 2813 C C . ARG A 1 353 ? 16.118 19.399 -4.386 1.00 88.00 353 ARG A C 1
ATOM 2815 O O . ARG A 1 353 ? 16.951 19.482 -5.287 1.00 88.00 353 ARG A O 1
ATOM 2822 N N . GLY A 1 354 ? 15.010 18.673 -4.487 1.00 92.94 354 GLY A N 1
ATOM 2823 C CA . GLY A 1 354 ? 14.651 17.950 -5.702 1.00 92.94 354 GLY A CA 1
ATOM 2824 C C . GLY A 1 354 ? 13.831 16.698 -5.431 1.00 92.94 354 GLY A C 1
ATOM 2825 O O . GLY A 1 354 ? 13.120 16.612 -4.425 1.00 92.94 354 GLY A O 1
ATOM 2826 N N . PHE A 1 355 ? 13.930 15.732 -6.340 1.00 95.50 355 PHE A N 1
ATOM 2827 C CA . PHE A 1 355 ? 13.213 14.469 -6.237 1.00 95.50 355 PHE A CA 1
ATOM 2828 C C . PHE A 1 355 ? 14.000 13.306 -6.843 1.00 95.50 355 PHE A C 1
ATOM 2830 O O . PHE A 1 355 ? 14.913 13.487 -7.651 1.00 95.50 355 PHE A O 1
ATOM 2837 N N . SER A 1 356 ? 13.614 12.094 -6.477 1.00 97.19 356 SER A N 1
ATOM 2838 C CA . SER A 1 356 ? 13.951 10.888 -7.215 1.00 97.19 356 SER A CA 1
ATOM 2839 C C . SER A 1 356 ? 12.716 10.036 -7.421 1.00 97.19 356 SER A C 1
ATOM 2841 O O . SER A 1 356 ? 11.758 10.113 -6.657 1.00 97.19 356 SER A O 1
ATOM 2843 N N . ILE A 1 357 ? 12.732 9.237 -8.478 1.00 97.75 357 ILE A N 1
ATOM 2844 C CA . ILE A 1 357 ? 11.647 8.338 -8.841 1.00 97.75 357 ILE A CA 1
ATOM 2845 C C . ILE A 1 357 ? 12.236 7.051 -9.412 1.00 97.75 357 ILE A C 1
ATOM 2847 O O . ILE A 1 357 ? 13.124 7.093 -10.263 1.00 97.75 357 ILE A O 1
ATOM 2851 N N . GLY A 1 358 ? 11.779 5.906 -8.919 1.00 96.69 358 GLY A N 1
ATOM 2852 C CA . GLY A 1 358 ? 12.246 4.587 -9.337 1.00 96.69 358 GLY A CA 1
ATOM 2853 C C . GLY A 1 358 ? 11.072 3.668 -9.631 1.00 96.69 358 GLY A C 1
ATOM 2854 O O . GLY A 1 358 ? 10.146 3.577 -8.828 1.00 96.69 358 GLY A O 1
ATOM 2855 N N . HIS A 1 359 ? 11.113 2.978 -10.771 1.00 95.25 359 HIS A N 1
ATOM 2856 C CA . HIS A 1 359 ? 10.092 2.012 -11.175 1.00 95.25 359 HIS A CA 1
ATOM 2857 C C . HIS A 1 359 ? 10.623 0.586 -10.963 1.00 95.25 359 HIS A C 1
ATOM 2859 O O . HIS A 1 359 ? 11.305 0.011 -11.818 1.00 95.25 359 HIS A O 1
ATOM 2865 N N . LEU A 1 360 ? 10.334 0.011 -9.794 1.00 92.69 360 LEU A N 1
ATOM 2866 C CA . LEU A 1 360 ? 10.898 -1.263 -9.350 1.00 92.69 360 LEU A CA 1
ATOM 2867 C C . LEU A 1 360 ? 10.050 -2.450 -9.820 1.00 92.69 360 LEU A C 1
ATOM 2869 O O . LEU A 1 360 ? 8.874 -2.560 -9.478 1.00 92.69 360 LEU A O 1
ATOM 2873 N N . ASP A 1 361 ? 10.664 -3.385 -10.557 1.00 86.06 361 ASP A N 1
ATOM 2874 C CA . ASP A 1 361 ? 9.990 -4.584 -11.090 1.00 86.06 361 ASP A CA 1
ATOM 2875 C C . ASP A 1 361 ? 10.464 -5.915 -10.485 1.00 86.06 361 ASP A C 1
ATOM 2877 O O . ASP A 1 361 ? 10.018 -7.015 -10.853 1.00 86.06 361 ASP A O 1
ATOM 2881 N N . ARG A 1 362 ? 11.406 -5.842 -9.551 1.00 80.56 362 ARG A N 1
ATOM 2882 C CA . ARG A 1 362 ? 12.041 -6.984 -8.906 1.00 80.56 362 ARG A CA 1
ATOM 2883 C C . ARG A 1 362 ? 12.356 -6.612 -7.482 1.00 80.56 362 ARG A C 1
ATOM 2885 O O . ARG A 1 362 ? 12.792 -5.513 -7.183 1.00 80.56 362 ARG A O 1
ATOM 2892 N N . SER A 1 363 ? 12.228 -7.606 -6.622 1.00 61.03 363 SER A N 1
ATOM 2893 C CA . SER A 1 363 ? 12.557 -7.473 -5.216 1.00 61.03 363 SER A CA 1
ATOM 2894 C C . SER A 1 363 ? 14.065 -7.648 -4.961 1.00 61.03 363 SER A C 1
ATOM 2896 O O . SER A 1 363 ? 14.481 -7.719 -3.817 1.00 61.03 363 SER A O 1
ATOM 2898 N N . GLY A 1 364 ? 14.916 -7.758 -5.990 1.00 74.19 364 GLY A N 1
ATOM 2899 C CA . GLY A 1 364 ? 16.367 -7.921 -5.817 1.00 74.19 364 GLY A CA 1
ATOM 2900 C C . GLY A 1 364 ? 16.956 -6.825 -4.925 1.00 74.19 364 GLY A C 1
ATOM 2901 O O . GLY A 1 364 ? 16.667 -5.653 -5.144 1.00 74.19 364 GLY A O 1
ATOM 2902 N N . HIS A 1 365 ? 17.743 -7.218 -3.921 1.00 73.75 365 HIS A N 1
ATOM 2903 C CA . HIS A 1 365 ? 18.284 -6.294 -2.921 1.00 73.75 365 HIS A CA 1
ATOM 2904 C C . HIS A 1 365 ? 19.122 -5.179 -3.569 1.00 73.75 365 HIS A C 1
ATOM 2906 O O . HIS A 1 365 ? 18.968 -4.013 -3.220 1.00 73.75 365 HIS A O 1
ATOM 2912 N N . ASP A 1 366 ? 19.923 -5.526 -4.579 1.00 83.75 366 ASP A N 1
ATOM 2913 C CA . ASP A 1 366 ? 20.829 -4.587 -5.250 1.00 83.75 366 ASP A CA 1
ATOM 2914 C C . ASP A 1 366 ? 20.087 -3.475 -6.006 1.00 83.75 366 ASP A C 1
ATOM 2916 O O . ASP A 1 366 ? 20.491 -2.324 -5.934 1.00 83.75 366 ASP A O 1
ATOM 2920 N N . LEU A 1 367 ? 18.944 -3.774 -6.637 1.00 86.94 367 LEU A N 1
ATOM 2921 C CA . LEU A 1 367 ? 18.130 -2.774 -7.348 1.00 86.94 367 LEU A CA 1
ATOM 2922 C C . LEU A 1 367 ? 17.547 -1.724 -6.399 1.00 86.94 367 LEU A C 1
ATOM 2924 O O . LEU A 1 367 ? 17.546 -0.532 -6.699 1.00 86.94 367 LEU A O 1
ATOM 2928 N N . ILE A 1 368 ? 17.035 -2.183 -5.255 1.00 89.31 368 ILE A N 1
ATOM 2929 C CA . ILE A 1 368 ? 16.483 -1.309 -4.217 1.00 89.31 368 ILE A CA 1
ATOM 2930 C C . ILE A 1 368 ? 17.611 -0.434 -3.661 1.00 89.31 368 ILE A C 1
ATOM 2932 O O . ILE A 1 368 ? 17.460 0.782 -3.561 1.00 89.31 368 ILE A O 1
ATOM 2936 N N . LYS A 1 369 ? 18.766 -1.042 -3.373 1.00 88.75 369 LYS A N 1
ATOM 2937 C CA . LYS A 1 369 ? 19.948 -0.340 -2.879 1.00 88.75 369 LYS A CA 1
ATOM 2938 C C . LYS A 1 369 ? 20.458 0.715 -3.862 1.00 88.75 369 LYS A C 1
ATOM 2940 O O . LYS A 1 369 ? 20.676 1.847 -3.446 1.00 88.75 369 LYS A O 1
ATOM 2945 N N . ASP A 1 370 ? 20.581 0.387 -5.148 1.00 91.56 370 ASP A N 1
ATOM 2946 C CA . ASP A 1 370 ? 21.007 1.330 -6.189 1.00 91.56 370 ASP A CA 1
ATOM 2947 C C . ASP A 1 370 ? 20.123 2.585 -6.211 1.00 91.56 370 ASP A C 1
ATOM 2949 O O . ASP A 1 370 ? 20.635 3.706 -6.267 1.00 91.56 370 ASP A O 1
ATOM 2953 N N . PHE A 1 371 ? 18.798 2.399 -6.131 1.00 94.38 371 PHE A N 1
ATOM 2954 C CA . PHE A 1 371 ? 17.840 3.502 -6.099 1.00 94.38 371 PHE A CA 1
ATOM 2955 C C . PHE A 1 371 ? 18.081 4.439 -4.921 1.00 94.38 371 PHE A C 1
ATOM 2957 O O . PHE A 1 371 ? 18.223 5.656 -5.093 1.00 94.38 371 PHE A O 1
ATOM 2964 N N . PHE A 1 372 ? 18.114 3.879 -3.716 1.00 91.62 372 PHE A N 1
ATOM 2965 C CA . PHE A 1 372 ? 18.238 4.681 -2.513 1.00 91.62 372 PHE A CA 1
ATOM 2966 C C . PHE A 1 372 ? 19.623 5.307 -2.381 1.00 91.62 372 PHE A C 1
ATOM 2968 O O . PHE A 1 372 ? 19.698 6.481 -2.038 1.00 91.62 372 PHE A O 1
ATOM 2975 N N . ASP A 1 373 ? 20.703 4.599 -2.709 1.00 91.50 373 ASP A N 1
ATOM 2976 C CA . ASP A 1 373 ? 22.058 5.157 -2.664 1.00 91.50 373 ASP A CA 1
ATOM 2977 C C . ASP A 1 373 ? 22.194 6.372 -3.590 1.00 91.50 373 ASP A C 1
ATOM 2979 O O . ASP A 1 373 ? 22.662 7.432 -3.164 1.00 91.50 373 ASP A O 1
ATOM 2983 N N . ALA A 1 374 ? 21.731 6.259 -4.840 1.00 93.06 374 ALA A N 1
ATOM 2984 C CA . ALA A 1 374 ? 21.773 7.362 -5.800 1.00 93.06 374 ALA A CA 1
ATOM 2985 C C . ALA A 1 374 ? 20.898 8.548 -5.357 1.00 93.06 374 ALA A C 1
ATOM 2987 O O . ALA A 1 374 ? 21.303 9.714 -5.461 1.00 93.06 374 ALA A O 1
ATOM 2988 N N . SER A 1 375 ? 19.709 8.250 -4.829 1.00 94.19 375 SER A N 1
ATOM 2989 C CA . SER A 1 375 ? 18.774 9.256 -4.328 1.00 94.19 375 SER A CA 1
ATOM 2990 C C . SER A 1 375 ? 19.341 9.995 -3.120 1.00 94.19 375 SER A C 1
ATOM 2992 O O . SER A 1 375 ? 19.397 11.224 -3.112 1.00 94.19 375 SER A O 1
ATOM 2994 N N . LEU A 1 376 ? 19.822 9.267 -2.113 1.00 90.38 376 LEU A N 1
ATOM 2995 C CA . LEU A 1 376 ? 20.348 9.837 -0.877 1.00 90.38 376 LEU A CA 1
ATOM 2996 C C . LEU A 1 376 ? 21.632 10.627 -1.126 1.00 90.38 376 LEU A C 1
ATOM 2998 O O . LEU A 1 376 ? 21.773 11.716 -0.572 1.00 90.38 376 LEU A O 1
ATOM 3002 N N . ALA A 1 377 ? 22.518 10.164 -2.013 1.00 90.56 377 ALA A N 1
ATOM 3003 C CA . ALA A 1 377 ? 23.721 10.908 -2.389 1.00 90.56 377 ALA A CA 1
ATOM 3004 C C . ALA A 1 377 ? 23.401 12.302 -2.966 1.00 90.56 377 ALA A C 1
ATOM 3006 O O . ALA A 1 377 ? 24.167 13.250 -2.780 1.00 90.56 377 ALA A O 1
ATOM 3007 N N . THR A 1 378 ? 22.252 12.446 -3.632 1.00 90.44 378 THR A N 1
ATOM 3008 C CA . THR A 1 378 ? 21.845 13.693 -4.296 1.00 90.44 378 THR A CA 1
ATOM 3009 C C . THR A 1 378 ? 20.959 14.576 -3.411 1.00 90.44 378 THR A C 1
ATOM 3011 O O . THR A 1 378 ? 21.144 15.802 -3.357 1.00 90.44 378 THR A O 1
ATOM 3014 N N . LEU A 1 379 ? 19.992 13.964 -2.722 1.00 88.88 379 LEU A N 1
ATOM 3015 C CA . LEU A 1 379 ? 18.913 14.654 -2.015 1.00 88.88 379 LEU A CA 1
ATOM 3016 C C . LEU A 1 379 ? 19.241 14.956 -0.547 1.00 88.88 379 LEU A C 1
ATOM 3018 O O . LEU A 1 379 ? 18.788 15.986 -0.045 1.00 88.88 379 LEU A O 1
ATOM 3022 N N . SER A 1 380 ? 20.043 14.123 0.130 1.00 82.69 380 SER A N 1
ATOM 3023 C CA . SER A 1 380 ? 20.345 14.302 1.559 1.00 82.69 380 SER A CA 1
ATOM 3024 C C . SER A 1 380 ? 21.272 15.499 1.819 1.00 82.69 380 SER A C 1
ATOM 3026 O O . SER A 1 380 ? 22.128 15.872 1.001 1.00 82.69 380 SER A O 1
ATOM 3028 N N . LYS A 1 381 ? 21.104 16.146 2.978 1.00 73.12 381 LYS A N 1
ATOM 3029 C CA . LYS A 1 381 ? 22.068 17.121 3.513 1.00 73.12 381 LYS A CA 1
ATOM 3030 C C . LYS A 1 381 ? 23.153 16.390 4.301 1.00 73.12 381 LYS A C 1
ATOM 3032 O O . LYS A 1 381 ? 22.868 15.426 4.997 1.00 73.12 381 LYS A O 1
ATOM 3037 N N . LYS A 1 382 ? 24.381 16.928 4.283 1.00 64.25 382 LYS A N 1
ATOM 3038 C CA . LYS A 1 382 ? 25.526 16.383 5.041 1.00 64.25 382 LYS A CA 1
ATOM 3039 C C . LYS A 1 382 ? 25.281 16.241 6.552 1.00 64.25 382 LYS A C 1
ATOM 3041 O O . LYS A 1 382 ? 25.985 15.460 7.177 1.00 64.25 382 LYS A O 1
ATOM 3046 N N . ASN A 1 383 ? 24.315 16.972 7.113 1.00 58.22 383 ASN A N 1
ATOM 3047 C CA . ASN A 1 383 ? 24.046 16.996 8.553 1.00 58.22 383 ASN A CA 1
ATOM 3048 C C . ASN A 1 383 ? 22.805 16.180 8.972 1.00 58.22 383 ASN A C 1
ATOM 3050 O O . ASN A 1 383 ? 22.510 16.143 10.154 1.00 58.22 383 ASN A O 1
ATOM 3054 N N . GLY A 1 384 ? 22.079 15.534 8.048 1.00 56.84 384 GLY A N 1
ATOM 3055 C CA . GLY A 1 384 ? 20.968 14.624 8.389 1.00 56.84 384 GLY A CA 1
ATOM 3056 C C . GLY A 1 384 ? 19.640 15.266 8.834 1.00 56.84 384 GLY A C 1
ATOM 3057 O O . GLY A 1 384 ? 18.629 14.578 8.830 1.00 56.84 384 GLY A O 1
ATOM 3058 N N . ASP A 1 385 ? 19.597 16.571 9.121 1.00 55.72 385 ASP A N 1
ATOM 3059 C CA . ASP A 1 385 ? 18.415 17.250 9.699 1.00 55.72 385 ASP A CA 1
ATOM 3060 C C . ASP A 1 385 ? 17.181 17.396 8.774 1.00 55.72 385 ASP A C 1
ATOM 3062 O O . ASP A 1 385 ? 16.175 17.982 9.172 1.00 55.72 385 ASP A O 1
ATOM 3066 N N . GLU A 1 386 ? 17.235 16.943 7.517 1.00 69.88 386 GLU A N 1
ATOM 3067 C CA . GLU A 1 386 ? 16.116 17.094 6.574 1.00 69.88 386 GLU A CA 1
ATOM 3068 C C . GLU A 1 386 ? 15.371 15.769 6.404 1.00 69.88 386 GLU A C 1
ATOM 3070 O O . GLU A 1 386 ? 15.950 14.790 5.935 1.00 69.88 386 GLU A O 1
ATOM 3075 N N . TYR A 1 387 ? 14.081 15.761 6.753 1.00 78.00 387 TYR A N 1
ATOM 3076 C CA . TYR A 1 387 ? 13.164 14.668 6.436 1.00 78.00 387 TYR A CA 1
ATOM 3077 C C . TYR A 1 387 ? 13.034 14.497 4.919 1.00 78.00 387 TYR A C 1
ATOM 3079 O O . TYR A 1 387 ? 12.983 15.481 4.176 1.00 78.00 387 TYR A O 1
ATOM 3087 N N . ILE A 1 388 ? 12.951 13.248 4.464 1.00 84.38 388 ILE A N 1
ATOM 3088 C CA . ILE A 1 388 ? 12.690 12.928 3.059 1.00 84.38 388 ILE A CA 1
ATOM 3089 C C . ILE A 1 388 ? 11.249 12.465 2.916 1.00 84.38 388 ILE A C 1
ATOM 3091 O O . ILE A 1 388 ? 10.876 11.436 3.476 1.00 84.38 388 ILE A O 1
ATOM 3095 N N . ASP A 1 389 ? 10.457 13.192 2.136 1.00 85.88 389 ASP A N 1
ATOM 3096 C CA . ASP A 1 389 ? 9.100 12.776 1.806 1.00 85.88 389 ASP A CA 1
ATOM 3097 C C . ASP A 1 389 ? 9.167 11.535 0.909 1.00 85.88 389 ASP A C 1
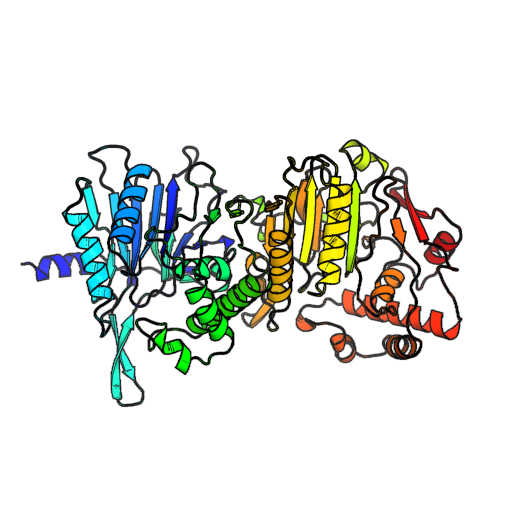ATOM 3099 O O . ASP A 1 389 ? 9.811 11.547 -0.139 1.00 85.88 389 ASP A O 1
ATOM 3103 N N . LEU A 1 390 ? 8.521 10.456 1.339 1.00 88.31 390 LEU A N 1
ATOM 3104 C CA . LEU A 1 390 ? 8.450 9.174 0.652 1.00 88.31 390 LEU A CA 1
ATOM 3105 C C . LEU A 1 390 ? 7.033 8.958 0.125 1.00 88.31 390 LEU A C 1
ATOM 3107 O O . LEU A 1 390 ? 6.059 9.042 0.874 1.00 88.31 390 LEU A O 1
ATOM 3111 N N . HIS A 1 391 ? 6.927 8.595 -1.147 1.00 88.44 391 HIS A N 1
ATOM 3112 C CA . HIS A 1 391 ? 5.694 8.108 -1.745 1.00 88.44 391 HIS A CA 1
ATOM 3113 C C . HIS A 1 391 ? 5.927 6.716 -2.328 1.00 88.44 391 HIS A C 1
ATOM 3115 O O . HIS A 1 391 ? 6.873 6.503 -3.087 1.00 88.44 391 HIS A O 1
ATOM 3121 N N . MET A 1 392 ? 5.057 5.772 -1.986 1.00 90.69 392 MET A N 1
ATOM 3122 C CA . MET A 1 392 ? 5.049 4.417 -2.527 1.00 90.69 392 MET A CA 1
ATOM 3123 C C . MET A 1 392 ? 3.685 4.157 -3.153 1.00 90.69 392 MET A C 1
ATOM 3125 O O . MET A 1 392 ? 2.669 4.224 -2.460 1.00 90.69 392 MET A O 1
ATOM 3129 N N . VAL A 1 393 ? 3.657 3.876 -4.455 1.00 92.06 393 VAL A N 1
ATOM 3130 C CA . VAL A 1 393 ? 2.416 3.592 -5.187 1.00 92.06 393 VAL A CA 1
ATOM 3131 C C . VAL A 1 393 ? 2.593 2.423 -6.153 1.00 92.06 393 VAL A C 1
ATOM 3133 O O . VAL A 1 393 ? 3.689 2.190 -6.660 1.00 92.06 393 VAL A O 1
ATOM 3136 N N . GLY A 1 394 ? 1.515 1.693 -6.426 1.00 91.94 394 GLY A N 1
ATOM 3137 C CA . GLY A 1 394 ? 1.519 0.554 -7.348 1.00 91.94 394 GLY A CA 1
ATOM 3138 C C . GLY A 1 394 ? 1.466 -0.796 -6.635 1.00 91.94 394 GLY A C 1
ATOM 3139 O O . GLY A 1 394 ? 1.284 -0.875 -5.423 1.00 91.94 394 GLY A O 1
ATOM 3140 N N . GLY A 1 395 ? 1.619 -1.881 -7.390 1.00 91.31 395 GLY A N 1
ATOM 3141 C CA . GLY A 1 395 ? 1.344 -3.227 -6.892 1.00 91.31 395 GLY A CA 1
ATOM 3142 C C . GLY A 1 395 ? -0.145 -3.437 -6.605 1.00 91.31 395 GLY A C 1
ATOM 3143 O O . GLY A 1 395 ? -0.931 -2.496 -6.619 1.00 91.31 395 GLY A O 1
ATOM 3144 N N . PHE A 1 396 ? -0.537 -4.681 -6.380 1.00 88.94 396 PHE A N 1
ATOM 3145 C CA . PHE A 1 396 ? -1.904 -5.081 -6.028 1.00 88.94 396 PHE A CA 1
ATOM 3146 C C . PHE A 1 396 ? -1.842 -6.439 -5.316 1.00 88.94 396 PHE A C 1
ATOM 3148 O O . PHE A 1 396 ? -0.743 -6.956 -5.091 1.00 88.94 396 PHE A O 1
ATOM 3155 N N . ASN A 1 397 ? -2.978 -7.040 -4.975 1.00 84.12 397 ASN A N 1
ATOM 3156 C CA . ASN A 1 397 ? -3.006 -8.352 -4.329 1.00 84.12 397 ASN A CA 1
ATOM 3157 C C . ASN A 1 397 ? -2.867 -9.470 -5.359 1.00 84.12 397 ASN A C 1
ATOM 3159 O O . ASN A 1 397 ? -3.771 -10.266 -5.585 1.00 84.12 397 ASN A O 1
ATOM 3163 N N . ASP A 1 398 ? -1.715 -9.513 -6.026 1.00 87.31 398 ASP A N 1
ATOM 3164 C CA . ASP A 1 398 ? -1.446 -10.543 -7.015 1.00 87.31 398 ASP A CA 1
ATOM 3165 C C . ASP A 1 398 ? -1.348 -11.931 -6.368 1.00 87.31 398 ASP A C 1
ATOM 3167 O O . ASP A 1 398 ? -0.685 -12.104 -5.346 1.00 87.31 398 ASP A O 1
ATOM 3171 N N . ASP A 1 399 ? -1.921 -12.942 -7.030 1.00 82.00 399 ASP A N 1
ATOM 3172 C CA . ASP A 1 399 ? -1.984 -14.341 -6.563 1.00 82.00 399 ASP A CA 1
ATOM 3173 C C . ASP A 1 399 ? -0.624 -14.948 -6.172 1.00 82.00 399 ASP A C 1
ATOM 3175 O O . ASP A 1 399 ? -0.541 -15.999 -5.536 1.00 82.00 399 ASP A O 1
ATOM 3179 N N . ARG A 1 400 ? 0.473 -14.332 -6.622 1.00 81.94 400 ARG A N 1
ATOM 3180 C CA . ARG A 1 400 ? 1.841 -14.802 -6.412 1.00 81.94 400 ARG A CA 1
ATOM 3181 C C . ARG A 1 400 ? 2.568 -14.063 -5.287 1.00 81.94 400 ARG A C 1
ATOM 3183 O O . ARG A 1 400 ? 3.742 -14.371 -5.056 1.00 81.94 400 ARG A O 1
ATOM 3190 N N . GLY A 1 401 ? 1.927 -13.093 -4.632 1.00 79.56 401 GLY A N 1
ATOM 3191 C CA . GLY A 1 401 ? 2.514 -12.269 -3.573 1.00 79.56 401 GLY A CA 1
ATOM 3192 C C . GLY A 1 401 ? 3.744 -11.471 -4.026 1.00 79.56 401 GLY A C 1
ATOM 3193 O O . GLY A 1 401 ? 4.643 -11.194 -3.228 1.00 79.56 401 GLY A O 1
ATOM 3194 N N . LEU A 1 402 ? 3.860 -11.149 -5.319 1.00 86.38 402 LEU A N 1
ATOM 3195 C CA . LEU A 1 402 ? 5.017 -10.442 -5.875 1.00 86.38 402 LEU A CA 1
ATOM 3196 C C . LEU A 1 402 ? 5.067 -8.995 -5.398 1.00 86.38 402 LEU A C 1
ATOM 3198 O O . LEU A 1 402 ? 6.146 -8.522 -5.028 1.00 86.38 402 LEU A O 1
ATOM 3202 N N . SER A 1 403 ? 3.917 -8.325 -5.404 1.00 87.25 403 SER A N 1
ATOM 3203 C CA . SER A 1 403 ? 3.745 -6.957 -4.926 1.00 87.25 403 SER A CA 1
ATOM 3204 C C . SER A 1 403 ? 4.066 -6.893 -3.437 1.00 87.25 403 SER A C 1
ATOM 3206 O O . SER A 1 403 ? 4.911 -6.099 -3.034 1.00 87.25 403 SER A O 1
ATOM 3208 N N . GLU A 1 404 ? 3.501 -7.799 -2.627 1.00 80.12 404 GLU A N 1
ATOM 3209 C CA . GLU A 1 404 ? 3.764 -7.854 -1.182 1.00 80.12 404 GLU A CA 1
ATOM 3210 C C . GLU A 1 404 ? 5.256 -8.063 -0.902 1.00 80.12 404 GLU A C 1
ATOM 3212 O O . GLU A 1 404 ? 5.867 -7.332 -0.120 1.00 80.12 404 GLU A O 1
ATOM 3217 N N . LYS A 1 405 ? 5.888 -9.015 -1.599 1.00 78.94 405 LYS A N 1
ATOM 3218 C CA . LYS A 1 405 ? 7.322 -9.280 -1.460 1.00 78.94 405 LYS A CA 1
ATOM 3219 C C . LYS A 1 405 ? 8.180 -8.066 -1.818 1.00 78.94 405 LYS A C 1
ATOM 3221 O O . LYS A 1 405 ? 9.212 -7.849 -1.181 1.00 78.94 405 LYS A O 1
ATOM 3226 N N . LEU A 1 406 ? 7.810 -7.315 -2.855 1.00 85.12 406 LEU A N 1
ATOM 3227 C CA . LEU A 1 406 ? 8.520 -6.100 -3.251 1.00 85.12 406 LEU A CA 1
ATOM 3228 C C . LEU A 1 406 ? 8.338 -4.997 -2.200 1.00 85.12 406 LEU A C 1
ATOM 3230 O O . LEU A 1 406 ? 9.340 -4.468 -1.720 1.00 85.12 406 LEU A O 1
ATOM 3234 N N . THR A 1 407 ? 7.100 -4.739 -1.771 1.00 83.00 407 THR A N 1
ATOM 3235 C CA . THR A 1 407 ? 6.764 -3.792 -0.697 1.00 83.00 407 THR A CA 1
ATOM 3236 C C . THR A 1 407 ? 7.567 -4.087 0.567 1.00 83.00 407 THR A C 1
ATOM 3238 O O . THR A 1 407 ? 8.249 -3.203 1.082 1.00 83.00 407 THR A O 1
ATOM 3241 N N . ARG A 1 408 ? 7.572 -5.348 1.025 1.00 73.56 408 ARG A N 1
ATOM 3242 C CA . ARG A 1 408 ? 8.319 -5.788 2.214 1.00 73.56 408 ARG A CA 1
ATOM 3243 C C . ARG A 1 408 ? 9.807 -5.468 2.125 1.00 73.56 408 ARG A C 1
ATOM 3245 O O . ARG A 1 408 ? 10.378 -4.987 3.096 1.00 73.56 408 ARG A O 1
ATOM 3252 N N . ARG A 1 409 ? 10.448 -5.717 0.978 1.00 79.00 409 ARG A N 1
ATOM 3253 C CA . ARG A 1 409 ? 11.890 -5.463 0.825 1.00 79.00 409 ARG A CA 1
ATOM 3254 C C . ARG A 1 409 ? 12.231 -3.979 0.758 1.00 79.00 409 ARG A C 1
ATOM 3256 O O . ARG A 1 409 ? 13.265 -3.590 1.286 1.00 79.00 409 ARG A O 1
ATOM 3263 N N . ILE A 1 410 ? 11.378 -3.159 0.146 1.00 83.94 410 ILE A N 1
ATOM 3264 C CA . ILE A 1 410 ? 11.572 -1.703 0.132 1.00 83.94 410 ILE A CA 1
ATOM 3265 C C . ILE A 1 410 ? 11.427 -1.142 1.545 1.00 83.94 410 ILE A C 1
ATOM 3267 O O . ILE A 1 410 ? 12.295 -0.393 1.983 1.00 83.94 410 ILE A O 1
ATOM 3271 N N . ILE A 1 411 ? 10.392 -1.557 2.283 1.00 77.81 411 ILE A N 1
ATOM 3272 C CA . ILE A 1 411 ? 10.225 -1.168 3.689 1.00 77.81 411 ILE A CA 1
ATOM 3273 C C . ILE A 1 411 ? 11.428 -1.644 4.516 1.00 77.81 411 ILE A C 1
ATOM 3275 O O . ILE A 1 411 ? 12.007 -0.846 5.245 1.00 77.81 411 ILE A O 1
ATOM 3279 N N . GLY A 1 412 ? 11.881 -2.888 4.328 1.00 68.44 412 GLY A N 1
ATOM 3280 C CA . GLY A 1 412 ? 13.091 -3.406 4.972 1.00 68.44 412 GLY A CA 1
ATOM 3281 C C . GLY A 1 412 ? 14.341 -2.558 4.701 1.00 68.44 412 GLY A C 1
ATOM 3282 O O . GLY A 1 412 ? 15.109 -2.293 5.622 1.00 68.44 412 GLY A O 1
ATOM 3283 N N . TYR A 1 413 ? 14.525 -2.071 3.468 1.00 77.69 413 TYR A N 1
ATOM 3284 C CA . TYR A 1 413 ? 15.622 -1.159 3.134 1.00 77.69 413 TYR A CA 1
ATOM 3285 C C . TYR A 1 413 ? 15.478 0.208 3.814 1.00 77.69 413 TYR A C 1
ATOM 3287 O O . TYR A 1 413 ? 16.457 0.747 4.323 1.00 77.69 413 TYR A O 1
ATOM 3295 N N . LEU A 1 414 ? 14.269 0.776 3.821 1.00 75.88 414 LEU A N 1
ATOM 3296 C CA . LEU A 1 414 ? 13.983 2.071 4.445 1.00 75.88 414 LEU A CA 1
ATOM 3297 C C . LEU A 1 414 ? 14.290 2.045 5.943 1.00 75.88 414 LEU A C 1
ATOM 3299 O O . LEU A 1 414 ? 14.970 2.939 6.439 1.00 75.88 414 LEU A O 1
ATOM 3303 N N . MET A 1 415 ? 13.875 0.980 6.632 1.00 64.00 415 MET A N 1
ATOM 3304 C CA . MET A 1 415 ? 14.271 0.708 8.021 1.00 64.00 415 MET A CA 1
ATOM 3305 C C . MET A 1 415 ? 15.785 0.559 8.152 1.00 64.00 415 MET A C 1
ATOM 3307 O O . MET A 1 415 ? 16.382 0.919 9.154 1.00 64.00 415 MET A O 1
ATOM 3311 N N . GLY A 1 416 ? 16.410 0.027 7.102 1.00 62.78 416 GLY A N 1
ATOM 3312 C CA . GLY A 1 416 ? 17.842 -0.115 6.939 1.00 62.78 416 GLY A CA 1
ATOM 3313 C C . GLY A 1 416 ? 18.647 1.185 6.990 1.00 62.78 416 GLY A C 1
ATOM 3314 O O . GLY A 1 416 ? 19.862 1.136 7.197 1.00 62.78 416 GLY A O 1
ATOM 3315 N N . SER A 1 417 ? 18.008 2.324 6.768 1.00 71.88 417 SER A N 1
ATOM 3316 C CA . SER A 1 417 ? 18.679 3.587 6.504 1.00 71.88 417 SER A CA 1
ATOM 3317 C C . SER A 1 417 ? 18.810 4.451 7.758 1.00 71.88 417 SER A C 1
ATOM 3319 O O . SER A 1 417 ? 17.877 4.576 8.544 1.00 71.88 417 SER 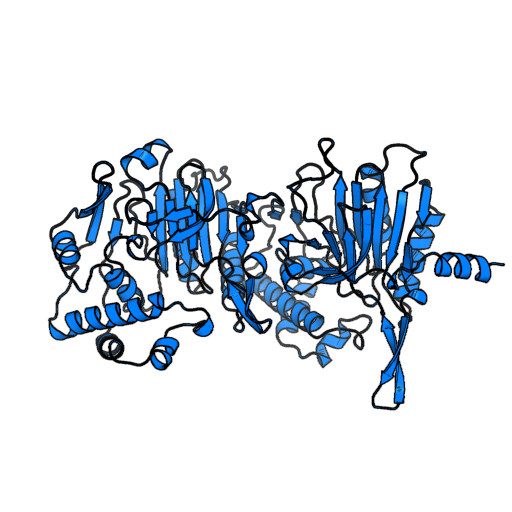A O 1
ATOM 3321 N N . ASN A 1 418 ? 19.937 5.157 7.883 1.00 72.56 418 ASN A N 1
ATOM 3322 C CA . ASN A 1 418 ? 20.141 6.180 8.921 1.00 72.56 418 ASN A CA 1
ATOM 3323 C C . ASN A 1 418 ? 19.396 7.499 8.625 1.00 72.56 418 ASN A C 1
ATOM 3325 O O . ASN A 1 418 ? 19.576 8.485 9.333 1.00 72.56 418 ASN A O 1
ATOM 3329 N N . GLN A 1 419 ? 18.640 7.556 7.528 1.00 74.00 419 GLN A N 1
ATOM 3330 C CA . GLN A 1 419 ? 17.889 8.730 7.103 1.00 74.00 419 GLN A CA 1
ATOM 3331 C C . GLN A 1 419 ? 16.427 8.597 7.529 1.00 74.00 419 GLN A C 1
ATOM 3333 O O . GLN A 1 419 ? 15.802 7.569 7.276 1.00 74.00 419 GLN A O 1
ATOM 3338 N N . THR A 1 420 ? 15.852 9.666 8.079 1.00 73.69 420 THR A N 1
ATOM 3339 C CA . THR A 1 420 ? 14.419 9.707 8.385 1.00 73.69 420 THR A CA 1
ATOM 3340 C C . THR A 1 420 ? 13.600 9.977 7.124 1.00 73.69 420 THR A C 1
ATOM 3342 O O . THR A 1 420 ? 13.826 10.973 6.425 1.00 73.69 420 THR A O 1
ATOM 3345 N N . PHE A 1 421 ? 12.629 9.101 6.858 1.00 76.31 421 PHE A N 1
ATOM 3346 C CA . PHE A 1 421 ? 11.657 9.227 5.774 1.00 76.31 421 PHE A CA 1
ATOM 3347 C C . PHE A 1 421 ? 10.268 9.502 6.343 1.00 76.31 421 PHE A C 1
ATOM 3349 O O . PHE A 1 421 ? 9.845 8.841 7.287 1.00 76.31 421 PHE A O 1
ATOM 3356 N N . LEU A 1 422 ? 9.545 10.438 5.738 1.00 70.94 422 LEU A N 1
ATOM 3357 C CA . LEU A 1 422 ? 8.156 10.728 6.058 1.00 70.94 422 LEU A CA 1
ATOM 3358 C C . LEU A 1 422 ? 7.270 10.140 4.961 1.00 70.94 422 LEU A C 1
ATOM 3360 O O . LEU A 1 422 ? 7.266 10.632 3.835 1.00 70.94 422 LEU A O 1
ATOM 3364 N N . LEU A 1 423 ? 6.533 9.074 5.266 1.00 72.88 423 LEU A N 1
ATOM 3365 C CA . LEU A 1 423 ? 5.665 8.407 4.296 1.00 72.88 423 LEU A CA 1
ATOM 3366 C C . LEU A 1 423 ? 4.430 9.273 3.998 1.00 72.88 423 LEU A C 1
ATOM 3368 O O . LEU A 1 423 ? 3.424 9.230 4.698 1.00 72.88 423 LEU A O 1
ATOM 3372 N N . LYS A 1 424 ? 4.520 10.091 2.948 1.00 73.88 424 LYS A N 1
ATOM 3373 C CA . LYS A 1 424 ? 3.475 11.033 2.527 1.00 73.88 424 LYS A CA 1
ATOM 3374 C C . LYS A 1 424 ? 2.340 10.369 1.769 1.00 73.88 424 LYS A C 1
ATOM 3376 O O . LYS A 1 424 ? 1.199 10.805 1.891 1.00 73.88 424 LYS A O 1
ATOM 3381 N N . THR A 1 425 ? 2.659 9.355 0.971 1.00 75.25 425 THR A N 1
ATOM 3382 C CA . THR A 1 425 ? 1.665 8.591 0.215 1.00 75.25 425 THR A CA 1
ATOM 3383 C C . THR A 1 425 ? 2.030 7.124 0.257 1.00 75.25 425 THR A C 1
ATOM 3385 O O . THR A 1 425 ? 3.136 6.739 -0.119 1.00 75.25 425 THR A O 1
ATOM 3388 N N . TYR A 1 426 ? 1.076 6.306 0.673 1.00 80.50 426 TYR A N 1
ATOM 3389 C CA . TYR A 1 426 ? 1.148 4.861 0.559 1.00 80.50 426 TYR A CA 1
ATOM 3390 C C . TYR A 1 426 ? -0.116 4.406 -0.156 1.00 80.50 426 TYR A C 1
ATOM 3392 O O . TYR A 1 426 ? -1.206 4.549 0.380 1.00 80.50 426 TYR A O 1
ATOM 3400 N N . PHE A 1 427 ? 0.025 3.925 -1.386 1.00 81.81 427 PHE A N 1
ATOM 3401 C CA . PHE A 1 427 ? -1.076 3.408 -2.195 1.00 81.81 427 PHE A CA 1
ATOM 3402 C C . PHE A 1 427 ? -0.607 2.138 -2.899 1.00 81.81 427 PHE A C 1
ATOM 3404 O O . PHE A 1 427 ? -0.393 2.091 -4.115 1.00 81.81 427 PHE A O 1
ATOM 3411 N N . CYS A 1 428 ? -0.347 1.125 -2.079 1.00 86.00 428 CYS A N 1
ATOM 3412 C CA . CYS A 1 428 ? 0.166 -0.166 -2.506 1.00 86.00 428 CYS A CA 1
ATOM 3413 C C . CYS A 1 428 ? -0.773 -1.299 -2.106 1.00 86.00 428 CYS A C 1
ATOM 3415 O O . CYS A 1 428 ? -1.581 -1.138 -1.191 1.00 86.00 428 CYS A O 1
ATOM 3417 N N . LEU A 1 429 ? -0.591 -2.461 -2.744 1.00 84.69 429 LEU A N 1
ATOM 3418 C CA . LEU A 1 429 ? -1.299 -3.703 -2.404 1.00 84.69 429 LEU A CA 1
ATOM 3419 C C . LEU A 1 429 ? -2.814 -3.471 -2.422 1.00 84.69 429 LEU A C 1
ATOM 3421 O O . LEU A 1 429 ? -3.314 -2.878 -3.373 1.00 84.69 429 LEU A O 1
ATOM 3425 N N . ASP A 1 430 ? -3.498 -3.873 -1.358 1.00 76.06 430 ASP A N 1
ATOM 3426 C CA . ASP A 1 430 ? -4.904 -3.633 -1.057 1.00 76.06 430 ASP A CA 1
ATOM 3427 C C . ASP A 1 430 ? -5.446 -2.275 -1.529 1.00 76.06 430 ASP A C 1
ATOM 3429 O O . ASP A 1 430 ? -6.506 -2.191 -2.150 1.00 76.06 430 ASP A O 1
ATOM 3433 N N . MET A 1 431 ? -4.704 -1.190 -1.284 1.00 76.31 431 MET A N 1
ATOM 3434 C CA . MET A 1 431 ? -5.162 0.160 -1.620 1.00 76.31 431 MET A CA 1
ATOM 3435 C C . MET A 1 431 ? -5.306 0.349 -3.130 1.00 76.31 431 MET A C 1
ATOM 3437 O O . MET A 1 431 ? -6.253 0.994 -3.587 1.00 76.31 431 MET A O 1
ATOM 3441 N N . ASN A 1 432 ? -4.420 -0.281 -3.898 1.00 86.19 432 ASN A N 1
ATOM 3442 C CA . ASN A 1 432 ? -4.421 -0.278 -5.352 1.00 86.19 432 ASN A CA 1
ATOM 3443 C C . ASN A 1 432 ? -5.023 -1.566 -5.938 1.00 86.19 432 ASN A C 1
ATOM 3445 O O . ASN A 1 432 ? -4.804 -1.828 -7.109 1.00 86.19 432 ASN A O 1
ATOM 3449 N N . ASP A 1 433 ? -5.765 -2.373 -5.178 1.00 85.50 433 ASP A N 1
ATOM 3450 C CA . ASP A 1 433 ? -6.335 -3.641 -5.649 1.00 85.50 433 ASP A CA 1
ATOM 3451 C C . ASP A 1 433 ? -7.833 -3.544 -5.987 1.00 85.50 433 ASP A C 1
ATOM 3453 O O . ASP A 1 433 ? -8.611 -2.893 -5.291 1.00 85.50 433 ASP A O 1
ATOM 3457 N N . GLN A 1 434 ? -8.263 -4.207 -7.056 1.00 84.44 434 GLN A N 1
ATOM 3458 C CA . GLN A 1 434 ? -9.671 -4.369 -7.418 1.00 84.44 434 GLN A CA 1
ATOM 3459 C C . GLN A 1 434 ? -9.951 -5.784 -7.917 1.00 84.44 434 GLN A C 1
ATOM 3461 O O . GLN A 1 434 ? -9.105 -6.410 -8.555 1.00 84.44 434 GLN A O 1
ATOM 3466 N N . LEU A 1 435 ? -11.177 -6.255 -7.693 1.00 82.62 435 LEU A N 1
ATOM 3467 C CA . LEU A 1 435 ? -11.667 -7.526 -8.215 1.00 82.62 435 LEU A CA 1
ATOM 3468 C C . LEU A 1 435 ? -12.437 -7.316 -9.523 1.00 82.62 435 LEU A C 1
ATOM 3470 O O . LEU A 1 435 ? -13.480 -6.667 -9.563 1.00 82.62 435 LEU A O 1
ATOM 3474 N N . ILE A 1 436 ? -11.948 -7.919 -10.604 1.00 82.50 436 ILE A N 1
ATOM 3475 C CA . ILE A 1 436 ? -12.647 -7.999 -11.887 1.00 82.50 436 ILE A CA 1
ATOM 3476 C C . ILE A 1 436 ? -13.461 -9.297 -11.909 1.00 82.50 436 ILE A C 1
ATOM 3478 O O . ILE A 1 436 ? -12.905 -10.399 -11.839 1.00 82.50 436 ILE A O 1
ATOM 3482 N N . GLY A 1 437 ? -14.787 -9.165 -12.014 1.00 80.00 437 GLY A N 1
ATOM 3483 C CA . GLY A 1 437 ? -15.717 -10.301 -12.051 1.00 80.00 437 GLY A CA 1
ATOM 3484 C C . GLY A 1 437 ? -15.654 -11.184 -10.800 1.00 80.00 437 GLY A C 1
ATOM 3485 O O . GLY A 1 437 ? -15.730 -12.407 -10.928 1.00 80.00 437 GLY A O 1
ATOM 3486 N N . ASP A 1 438 ? -15.439 -10.567 -9.631 1.00 73.06 438 ASP A N 1
ATOM 3487 C CA . ASP A 1 438 ? -15.357 -11.179 -8.292 1.00 73.06 438 ASP A CA 1
ATOM 3488 C C . ASP A 1 438 ? -14.289 -12.274 -8.128 1.00 73.06 438 ASP A C 1
ATOM 3490 O O . ASP A 1 438 ? -14.354 -13.090 -7.208 1.00 73.06 438 ASP A O 1
ATOM 3494 N N . LYS A 1 439 ? -13.322 -12.352 -9.050 1.00 80.94 439 LYS A N 1
ATOM 3495 C CA . LYS A 1 439 ? -12.341 -13.452 -9.075 1.00 80.94 439 LYS A CA 1
ATOM 3496 C C . LYS A 1 439 ? -10.924 -13.041 -9.420 1.00 80.94 439 LYS A C 1
ATOM 3498 O O . LYS A 1 439 ? -9.998 -13.727 -9.006 1.00 80.94 439 LYS A O 1
ATOM 3503 N N . ILE A 1 440 ? -10.748 -12.008 -10.240 1.00 85.44 440 ILE A N 1
ATOM 3504 C CA . ILE A 1 440 ? -9.430 -11.648 -10.765 1.00 85.44 440 ILE A CA 1
ATOM 3505 C C . ILE A 1 440 ? -8.982 -10.359 -10.098 1.00 85.44 440 ILE A C 1
ATOM 3507 O O . ILE A 1 440 ? -9.514 -9.295 -10.406 1.00 85.44 440 ILE A O 1
ATOM 3511 N N . HIS A 1 441 ? -7.981 -10.456 -9.228 1.00 87.25 441 HIS A N 1
ATOM 3512 C CA . HIS A 1 441 ? -7.303 -9.287 -8.686 1.00 87.25 441 HIS A CA 1
ATOM 3513 C C . HIS A 1 441 ? -6.581 -8.526 -9.803 1.00 87.25 441 HIS A C 1
ATOM 3515 O O . HIS A 1 441 ? -5.939 -9.115 -10.683 1.00 87.25 441 HIS A O 1
ATOM 3521 N N . ALA A 1 442 ? -6.688 -7.207 -9.790 1.00 90.62 442 ALA A N 1
ATOM 3522 C CA . ALA A 1 442 ? -6.020 -6.318 -10.724 1.00 90.62 442 ALA A CA 1
ATOM 3523 C C . ALA A 1 442 ? -5.696 -4.988 -10.040 1.00 90.62 442 ALA A C 1
ATOM 3525 O O . ALA A 1 442 ? -6.396 -4.590 -9.112 1.00 90.62 442 ALA A O 1
ATOM 3526 N N . PRO A 1 443 ? -4.669 -4.262 -10.505 1.00 91.50 443 PRO A N 1
ATOM 3527 C CA . PRO A 1 443 ? -4.434 -2.911 -10.028 1.00 91.50 443 PRO A CA 1
ATOM 3528 C C . PRO A 1 443 ? -5.598 -1.983 -10.412 1.00 91.50 443 PRO A C 1
ATOM 3530 O O . PRO A 1 443 ? -6.105 -2.065 -11.535 1.00 91.50 443 PRO A O 1
ATOM 3533 N N . VAL A 1 444 ? -5.990 -1.082 -9.509 1.00 89.12 444 VAL A N 1
ATOM 3534 C CA . VAL A 1 444 ? -6.910 0.031 -9.797 1.00 89.12 444 VAL A CA 1
ATOM 3535 C C . VAL A 1 444 ? -6.231 0.988 -10.768 1.00 89.12 444 VAL A C 1
ATOM 3537 O O . VAL A 1 444 ? -6.715 1.213 -11.873 1.00 89.12 444 VAL A O 1
ATOM 3540 N N . HIS A 1 445 ? -5.049 1.471 -10.384 1.00 91.12 445 HIS A N 1
ATOM 3541 C CA . HIS A 1 445 ? -4.246 2.406 -11.156 1.00 91.12 445 HIS A CA 1
ATOM 3542 C C . HIS A 1 445 ? -2.990 1.722 -11.685 1.00 91.12 445 HIS A C 1
ATOM 3544 O O . HIS A 1 445 ? -2.167 1.195 -10.932 1.00 91.12 445 HIS A O 1
ATOM 3550 N N . ARG A 1 446 ? -2.825 1.761 -13.011 1.00 92.81 446 ARG A N 1
ATOM 3551 C CA . ARG A 1 446 ? -1.657 1.205 -13.725 1.00 92.81 446 ARG A CA 1
ATOM 3552 C C . ARG A 1 446 ? -0.638 2.270 -14.118 1.00 92.81 446 ARG A C 1
ATOM 3554 O O . ARG A 1 446 ? 0.413 1.937 -14.668 1.00 92.81 446 ARG A O 1
ATOM 3561 N N . ALA A 1 447 ? -0.940 3.537 -13.865 1.00 94.69 447 ALA A N 1
ATOM 3562 C CA . ALA A 1 447 ? -0.087 4.664 -14.186 1.00 94.69 447 ALA A CA 1
ATOM 3563 C C . ALA A 1 447 ? -0.216 5.753 -13.120 1.00 94.69 447 ALA A C 1
ATOM 3565 O O . ALA A 1 447 ? -1.309 6.086 -12.668 1.00 94.69 447 ALA A O 1
ATOM 3566 N N . MET A 1 448 ? 0.935 6.266 -12.697 1.00 95.25 448 MET A N 1
ATOM 3567 C CA . MET A 1 448 ? 1.056 7.247 -11.625 1.00 95.25 448 MET A CA 1
ATOM 3568 C C . MET A 1 448 ? 2.125 8.263 -11.991 1.00 95.25 448 MET A C 1
ATOM 3570 O O . MET A 1 448 ? 3.158 7.918 -12.579 1.00 95.25 448 MET A O 1
ATOM 3574 N N . VAL A 1 449 ? 1.892 9.509 -11.597 1.00 95.75 449 VAL A N 1
ATOM 3575 C CA . VAL A 1 449 ? 2.836 10.605 -11.793 1.00 95.75 449 VAL A CA 1
ATOM 3576 C C . VAL A 1 449 ? 3.053 11.389 -10.515 1.00 95.75 449 VAL A C 1
ATOM 3578 O O . VAL A 1 449 ? 2.152 11.571 -9.703 1.00 95.75 449 VAL A O 1
ATOM 3581 N N . PHE A 1 450 ? 4.264 11.900 -10.372 1.00 95.19 450 PHE A N 1
ATOM 3582 C CA . PHE A 1 450 ? 4.627 12.950 -9.446 1.00 95.19 450 PHE A CA 1
ATOM 3583 C C . PHE A 1 450 ? 4.539 14.294 -10.175 1.00 95.19 450 PHE A C 1
ATOM 3585 O O . PHE A 1 450 ? 5.252 14.519 -11.156 1.00 95.19 450 PHE A O 1
ATOM 3592 N N . ASP A 1 451 ? 3.656 15.182 -9.720 1.00 92.12 451 ASP A N 1
ATOM 3593 C CA . ASP A 1 451 ? 3.656 16.590 -10.122 1.00 92.12 451 ASP A CA 1
ATOM 3594 C C . ASP A 1 451 ? 4.837 17.264 -9.418 1.00 92.12 451 ASP A C 1
ATOM 3596 O O . ASP A 1 451 ? 4.777 17.536 -8.218 1.00 92.12 451 ASP A O 1
ATOM 3600 N N . ILE A 1 452 ? 5.926 17.496 -10.157 1.00 91.81 452 ILE A N 1
ATOM 3601 C CA . ILE A 1 452 ? 7.205 17.960 -9.596 1.00 91.81 452 ILE A CA 1
ATOM 3602 C C . ILE A 1 452 ? 7.035 19.340 -8.948 1.00 91.81 452 ILE A C 1
ATOM 3604 O O . ILE A 1 452 ? 7.655 19.637 -7.924 1.00 91.81 452 ILE A O 1
ATOM 3608 N N . LYS A 1 453 ? 6.153 20.175 -9.514 1.00 87.56 453 LYS A N 1
ATOM 3609 C CA . LYS A 1 453 ? 5.904 21.546 -9.050 1.00 87.56 453 LYS A CA 1
ATOM 3610 C C . LYS A 1 453 ? 5.084 21.552 -7.771 1.00 87.56 453 LYS A C 1
ATOM 3612 O O . LYS A 1 453 ? 5.423 22.262 -6.829 1.00 87.56 453 LYS A O 1
ATOM 3617 N N . MET A 1 454 ? 4.030 20.741 -7.740 1.00 86.12 454 MET A N 1
ATOM 3618 C CA . MET A 1 454 ? 3.124 20.640 -6.593 1.00 86.12 454 MET A CA 1
ATOM 3619 C C . MET A 1 454 ? 3.619 19.677 -5.509 1.00 86.12 454 MET A C 1
ATOM 3621 O O . MET A 1 454 ? 3.042 19.647 -4.427 1.00 86.12 454 MET A O 1
ATOM 3625 N N . ARG A 1 455 ? 4.647 18.873 -5.799 1.00 86.25 455 ARG A N 1
ATOM 3626 C CA . ARG A 1 455 ? 5.172 17.803 -4.937 1.00 86.25 455 ARG A CA 1
ATOM 3627 C C . ARG A 1 455 ? 4.093 16.841 -4.449 1.00 86.25 455 ARG A C 1
ATOM 3629 O O . ARG A 1 455 ? 4.001 16.518 -3.269 1.00 86.25 455 ARG A O 1
ATOM 3636 N N . SER A 1 456 ? 3.247 16.405 -5.375 1.00 85.75 456 SER A N 1
ATOM 3637 C CA . SER A 1 456 ? 2.116 15.519 -5.082 1.00 85.75 456 SER A CA 1
ATOM 3638 C C . SER A 1 456 ? 2.038 14.386 -6.095 1.00 85.75 456 SER A C 1
ATOM 3640 O O . SER A 1 456 ? 2.403 14.563 -7.258 1.00 85.75 456 SER A O 1
ATOM 3642 N N . VAL A 1 457 ? 1.563 13.224 -5.650 1.00 90.50 457 VAL A N 1
ATOM 3643 C CA . VAL A 1 457 ? 1.340 12.057 -6.509 1.00 90.50 457 VAL A CA 1
ATOM 3644 C C . VAL A 1 457 ? -0.102 12.049 -7.002 1.00 90.50 457 VAL A C 1
ATOM 3646 O O . VAL A 1 457 ? -1.012 12.389 -6.249 1.00 90.50 457 VAL A O 1
ATOM 3649 N N . LYS A 1 458 ? -0.302 11.681 -8.269 1.00 89.75 458 LYS A N 1
ATOM 3650 C CA . LYS A 1 458 ? -1.612 11.618 -8.924 1.00 89.75 458 LYS A CA 1
ATOM 3651 C C . LYS A 1 458 ? -1.726 10.375 -9.809 1.00 89.75 458 LYS A C 1
ATOM 3653 O O . LYS A 1 458 ? -0.718 9.991 -10.417 1.00 89.75 458 LYS A O 1
ATOM 3658 N N . PRO A 1 459 ? -2.925 9.780 -9.931 1.00 92.25 459 PRO A N 1
ATOM 3659 C CA . PRO A 1 459 ? -3.183 8.806 -10.981 1.00 92.25 459 PRO A CA 1
ATOM 3660 C C . PRO A 1 459 ? -3.119 9.489 -12.351 1.00 92.25 459 PRO A C 1
ATOM 3662 O O . PRO A 1 459 ? -3.321 10.704 -12.477 1.00 92.25 459 PRO A O 1
ATOM 3665 N N . ALA A 1 460 ? -2.781 8.722 -13.381 1.00 94.12 460 ALA A N 1
ATOM 3666 C CA . ALA A 1 460 ? -2.611 9.257 -14.723 1.00 94.12 460 ALA A CA 1
ATOM 3667 C C . ALA A 1 460 ? -3.021 8.256 -15.798 1.00 94.12 460 ALA A C 1
ATOM 3669 O O . ALA A 1 460 ? -2.866 7.053 -15.630 1.00 94.12 460 ALA A O 1
ATOM 3670 N N . SER A 1 461 ? -3.417 8.781 -16.951 1.00 93.94 461 SER A N 1
ATOM 3671 C CA . SER A 1 461 ? -3.516 8.032 -18.199 1.00 93.94 461 SER A CA 1
ATOM 3672 C C . SER A 1 461 ? -2.412 8.521 -19.128 1.00 93.94 461 SER A C 1
ATOM 3674 O O . SER A 1 461 ? -2.388 9.682 -19.544 1.00 93.94 461 SER A O 1
ATOM 3676 N N . ILE A 1 462 ? -1.445 7.646 -19.406 1.00 94.31 462 ILE A N 1
ATOM 3677 C CA . ILE A 1 462 ? -0.239 7.983 -20.168 1.00 94.31 462 ILE A CA 1
ATOM 3678 C C . ILE A 1 462 ? -0.288 7.237 -21.494 1.00 94.31 462 ILE A C 1
ATOM 3680 O O . ILE A 1 462 ? -0.131 6.015 -21.539 1.00 94.31 462 ILE A O 1
ATOM 3684 N N . THR A 1 463 ? -0.476 7.973 -22.586 1.00 91.56 463 THR A N 1
ATOM 3685 C CA . THR A 1 463 ? -0.506 7.361 -23.918 1.00 91.56 463 THR A CA 1
ATOM 3686 C C . THR A 1 463 ? 0.888 6.875 -24.341 1.00 91.56 463 THR A C 1
ATOM 3688 O O . THR A 1 463 ? 1.900 7.437 -23.912 1.00 91.56 463 THR A O 1
ATOM 3691 N N . PRO A 1 464 ? 0.991 5.897 -25.259 1.00 88.50 464 PRO A N 1
ATOM 3692 C CA . PRO A 1 464 ? 2.293 5.398 -25.695 1.00 88.50 464 PRO A CA 1
ATOM 3693 C C . PRO A 1 464 ? 3.209 6.422 -26.386 1.00 88.50 464 PRO A C 1
ATOM 3695 O O . PRO A 1 464 ? 4.428 6.235 -26.420 1.00 88.50 464 PRO A O 1
ATOM 3698 N N . ALA A 1 465 ? 2.648 7.510 -26.922 1.00 87.12 465 ALA A N 1
ATOM 3699 C CA . ALA A 1 465 ? 3.422 8.622 -27.474 1.00 87.12 465 ALA A CA 1
ATOM 3700 C C . ALA A 1 465 ? 4.210 9.379 -26.385 1.00 87.12 465 ALA A C 1
ATOM 3702 O O . ALA A 1 465 ? 5.267 9.945 -26.665 1.00 87.12 465 ALA A O 1
ATOM 3703 N N . ALA A 1 466 ? 3.751 9.322 -25.132 1.00 91.19 466 ALA A N 1
ATOM 3704 C CA . ALA A 1 466 ? 4.360 10.000 -23.996 1.00 91.19 466 ALA A CA 1
ATOM 3705 C C . ALA A 1 466 ? 5.472 9.205 -23.290 1.00 91.19 466 ALA A C 1
ATOM 3707 O O . ALA A 1 466 ? 6.135 9.749 -22.412 1.00 91.19 466 ALA A O 1
ATOM 3708 N N . TRP A 1 467 ? 5.746 7.949 -23.666 1.00 90.19 467 TRP A N 1
ATOM 3709 C CA . TRP A 1 467 ? 6.692 7.060 -22.958 1.00 90.19 467 TRP A CA 1
ATOM 3710 C C . TRP A 1 467 ? 8.187 7.430 -23.068 1.00 90.19 467 TRP A C 1
ATOM 3712 O O . TRP A 1 467 ? 9.082 6.623 -22.798 1.00 90.19 467 TRP A O 1
ATOM 3722 N N . GLY A 1 468 ? 8.476 8.681 -23.422 1.00 80.31 468 GLY A N 1
ATOM 3723 C CA . GLY A 1 468 ? 9.823 9.216 -23.546 1.00 80.31 468 GLY A CA 1
ATOM 3724 C C . GLY A 1 468 ? 10.577 8.642 -24.748 1.00 80.31 468 GLY A C 1
ATOM 3725 O O . GLY A 1 468 ? 10.169 7.650 -25.346 1.00 80.31 468 GLY A O 1
ATOM 3726 N N . PRO A 1 469 ? 11.697 9.250 -25.143 1.00 90.00 469 PRO A N 1
ATOM 3727 C CA . PRO A 1 469 ? 12.449 8.815 -26.311 1.00 90.00 469 PRO A CA 1
ATOM 3728 C C . PRO A 1 469 ? 13.012 7.394 -26.133 1.00 90.00 469 PRO A C 1
ATOM 3730 O O . PRO A 1 469 ? 13.335 6.963 -25.024 1.00 90.00 469 PRO A O 1
ATOM 3733 N N . LEU A 1 470 ? 13.175 6.695 -27.261 1.00 92.44 470 LEU A N 1
ATOM 3734 C CA . LEU A 1 470 ? 13.915 5.433 -27.375 1.00 92.44 470 LEU A CA 1
ATOM 3735 C C . LEU A 1 470 ? 13.383 4.282 -26.497 1.00 92.44 470 LEU A C 1
ATOM 3737 O O . LEU A 1 470 ? 14.163 3.428 -26.071 1.00 92.44 470 LEU A O 1
ATOM 3741 N N . LEU A 1 471 ? 12.072 4.213 -26.227 1.00 92.69 471 LEU A N 1
ATOM 3742 C CA . LEU A 1 471 ? 11.510 3.199 -25.326 1.00 92.69 471 LEU A CA 1
ATOM 3743 C C . LEU A 1 471 ? 11.8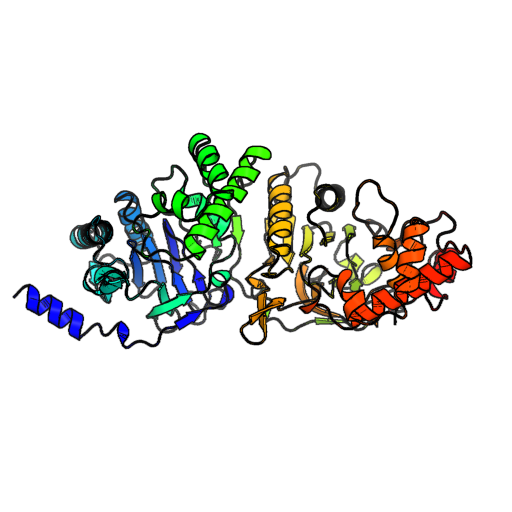09 1.767 -25.779 1.00 92.69 471 LEU A C 1
ATOM 3745 O O . LEU A 1 471 ? 12.077 0.911 -24.945 1.00 92.69 471 LEU A O 1
ATOM 3749 N N . VAL A 1 472 ? 11.782 1.479 -27.083 1.00 93.81 472 VAL A N 1
ATOM 3750 C CA . VAL A 1 472 ? 12.039 0.116 -27.581 1.00 93.81 472 VAL A CA 1
ATOM 3751 C C . VAL A 1 472 ? 13.476 -0.324 -27.270 1.00 93.81 472 VAL A C 1
ATOM 3753 O O . VAL A 1 472 ? 13.689 -1.477 -26.883 1.00 93.81 472 VAL A O 1
AT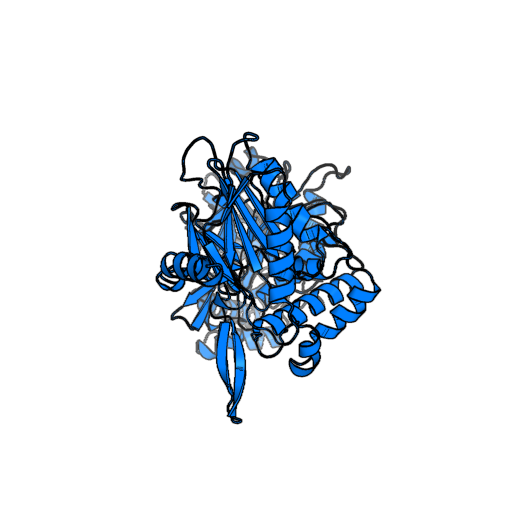OM 3756 N N . LEU A 1 473 ? 14.438 0.602 -27.380 1.00 92.75 473 LEU A N 1
ATOM 3757 C CA . LEU A 1 473 ? 15.843 0.383 -27.029 1.00 92.75 473 LEU A CA 1
ATOM 3758 C C . LEU A 1 473 ? 16.031 0.286 -25.508 1.00 92.75 473 LEU A C 1
ATOM 3760 O O . LEU A 1 473 ? 16.693 -0.634 -25.034 1.00 92.75 473 LEU A O 1
ATOM 3764 N N . ARG A 1 474 ? 15.383 1.167 -24.736 1.00 92.88 474 ARG A N 1
ATOM 3765 C CA . ARG A 1 474 ? 15.356 1.105 -23.264 1.00 92.88 474 ARG A CA 1
ATOM 3766 C C . ARG A 1 474 ? 14.767 -0.212 -22.766 1.00 92.88 474 ARG A C 1
ATOM 3768 O O . ARG A 1 474 ? 15.348 -0.862 -21.908 1.00 92.88 474 ARG A O 1
ATOM 3775 N N . ASN A 1 475 ? 13.682 -0.690 -23.369 1.00 92.69 475 ASN A N 1
ATOM 3776 C CA . ASN A 1 475 ? 13.080 -1.979 -23.038 1.00 92.69 475 ASN A CA 1
ATOM 3777 C C . ASN A 1 475 ? 13.997 -3.163 -23.394 1.00 92.69 475 ASN A C 1
ATOM 3779 O O . ASN A 1 475 ? 14.001 -4.165 -22.683 1.00 92.69 475 ASN A O 1
ATOM 3783 N N . ALA A 1 476 ? 14.812 -3.056 -24.451 1.00 92.19 476 ALA A N 1
ATOM 3784 C CA . ALA A 1 476 ? 15.810 -4.076 -24.780 1.00 92.19 476 ALA A CA 1
ATOM 3785 C C . ALA A 1 476 ? 16.889 -4.216 -23.687 1.00 92.19 476 ALA A C 1
ATOM 3787 O O . ALA A 1 476 ? 17.377 -5.325 -23.457 1.00 92.19 476 ALA A O 1
ATOM 3788 N N . SER A 1 477 ? 17.203 -3.133 -22.963 1.00 90.69 477 SER A N 1
ATOM 3789 C CA . SER A 1 477 ? 18.181 -3.143 -21.863 1.00 90.69 477 SER A CA 1
ATOM 3790 C C . SER A 1 477 ? 17.782 -4.063 -20.700 1.00 90.69 477 SER A C 1
ATOM 3792 O O . SER A 1 477 ? 18.656 -4.613 -20.034 1.00 90.69 477 SER A O 1
ATOM 3794 N N . LEU A 1 478 ? 16.484 -4.357 -20.525 1.00 89.00 478 LEU A N 1
ATOM 3795 C CA . LEU A 1 478 ? 15.988 -5.318 -19.525 1.00 89.00 478 LEU A CA 1
ATOM 3796 C C . LEU A 1 478 ? 16.537 -6.741 -19.716 1.00 89.00 478 LEU A C 1
ATOM 3798 O O . LEU A 1 478 ? 16.443 -7.573 -18.811 1.00 89.00 478 LEU A O 1
ATOM 3802 N N . TYR A 1 479 ? 17.078 -7.032 -20.901 1.00 89.12 479 TYR A N 1
ATOM 3803 C CA . TYR A 1 479 ? 17.643 -8.327 -21.270 1.00 89.12 479 TYR A CA 1
ATOM 3804 C C . TYR A 1 479 ? 19.171 -8.304 -21.392 1.00 89.12 479 TYR A C 1
ATOM 3806 O O . TYR A 1 479 ? 19.751 -9.261 -21.911 1.00 89.12 479 TYR A O 1
ATOM 3814 N N . ALA A 1 480 ? 19.819 -7.225 -20.952 1.00 85.81 480 ALA A N 1
ATOM 3815 C CA . ALA A 1 480 ? 21.264 -7.091 -20.990 1.00 85.81 480 ALA A CA 1
ATOM 3816 C C . ALA A 1 480 ? 21.983 -8.164 -20.148 1.00 85.81 480 ALA A C 1
ATOM 3818 O O . ALA A 1 480 ? 21.443 -8.731 -19.197 1.00 85.81 480 ALA A O 1
ATOM 3819 N N . LEU A 1 481 ? 23.232 -8.433 -20.520 1.00 80.25 481 LEU A N 1
ATOM 3820 C CA . LEU A 1 481 ? 24.205 -9.192 -19.753 1.00 80.25 481 LEU A CA 1
ATOM 3821 C C . LEU A 1 481 ? 24.509 -8.433 -18.464 1.00 80.25 481 LEU A C 1
ATOM 3823 O O . LEU A 1 481 ? 25.171 -7.400 -18.501 1.00 80.25 481 LEU A O 1
ATOM 3827 N N . SER A 1 482 ? 24.058 -8.967 -17.335 1.00 64.69 482 SER A N 1
ATOM 3828 C CA . SER A 1 482 ? 24.584 -8.567 -16.037 1.00 64.69 482 SER A CA 1
ATOM 3829 C C . SER A 1 482 ? 24.657 -9.767 -15.104 1.00 64.69 482 SER A C 1
ATOM 3831 O O . SER A 1 482 ? 23.710 -10.553 -15.033 1.00 64.69 482 SER A O 1
ATOM 3833 N N . GLU A 1 483 ? 25.779 -9.903 -14.396 1.00 56.03 483 GLU A N 1
ATOM 3834 C CA . GLU A 1 483 ? 25.946 -10.887 -13.317 1.00 56.03 483 GLU A CA 1
ATOM 3835 C C . GLU A 1 483 ? 25.063 -10.523 -12.107 1.00 56.03 483 GLU A C 1
ATOM 3837 O O . GLU A 1 483 ? 24.546 -11.413 -11.431 1.00 56.03 483 GLU A O 1
ATOM 3842 N N . THR A 1 484 ? 24.797 -9.223 -11.910 1.00 57.34 484 THR A N 1
ATOM 3843 C CA . THR A 1 484 ? 23.900 -8.649 -10.891 1.00 57.34 484 THR A CA 1
ATOM 3844 C C . THR A 1 484 ? 22.989 -7.576 -11.509 1.00 57.34 484 THR A C 1
ATOM 3846 O O . THR A 1 484 ? 23.474 -6.650 -12.158 1.00 57.34 484 THR A O 1
ATOM 3849 N N . PRO A 1 485 ? 21.653 -7.662 -11.395 1.00 71.50 485 PRO A N 1
ATOM 3850 C CA . PRO A 1 485 ? 20.766 -6.648 -11.964 1.00 71.50 485 PRO A CA 1
ATOM 3851 C C . PRO A 1 485 ? 20.901 -5.314 -11.209 1.00 71.50 485 PRO A C 1
ATOM 3853 O O . PRO A 1 485 ? 20.716 -5.289 -9.996 1.00 71.50 485 PRO A O 1
ATOM 3856 N N . HIS A 1 486 ? 21.168 -4.227 -11.940 1.00 83.44 486 HIS A N 1
ATOM 3857 C CA . HIS A 1 486 ? 21.330 -2.869 -11.408 1.00 83.44 486 HIS A CA 1
ATOM 3858 C C . HIS A 1 486 ? 20.279 -1.905 -11.954 1.00 83.44 486 HIS A C 1
ATOM 3860 O O . HIS A 1 486 ? 19.782 -2.087 -13.071 1.00 83.44 486 HIS A O 1
ATOM 3866 N N . MET A 1 487 ? 19.948 -0.873 -11.175 1.00 88.50 487 MET A N 1
ATOM 3867 C CA . MET A 1 487 ? 18.973 0.133 -11.589 1.00 88.50 487 MET A CA 1
ATOM 3868 C C . MET A 1 487 ? 19.651 1.213 -12.433 1.00 88.50 487 MET A C 1
ATOM 3870 O O . MET A 1 487 ? 20.697 1.751 -12.069 1.00 88.50 487 MET A O 1
ATOM 3874 N N . SER A 1 488 ? 19.061 1.550 -13.578 1.00 90.38 488 SER A N 1
ATOM 3875 C CA . SER A 1 488 ? 19.654 2.534 -14.490 1.00 90.38 488 SER A CA 1
ATOM 3876 C C . SER A 1 488 ? 19.164 3.941 -14.165 1.00 90.38 488 SER A C 1
ATOM 3878 O O . SER A 1 488 ? 17.998 4.244 -14.401 1.00 90.38 488 SER A O 1
ATOM 3880 N N . ASN A 1 489 ? 20.044 4.815 -13.656 1.00 94.56 489 ASN A N 1
ATOM 3881 C CA . ASN A 1 489 ? 19.733 6.245 -13.585 1.00 94.56 489 ASN A CA 1
ATOM 3882 C C . ASN A 1 489 ? 19.791 6.861 -14.985 1.00 94.56 489 ASN A C 1
ATOM 3884 O O . ASN A 1 489 ? 20.875 6.953 -15.565 1.00 94.56 489 ASN A O 1
ATOM 3888 N N . ILE A 1 490 ? 18.634 7.264 -15.504 1.00 96.06 490 ILE A N 1
ATOM 3889 C CA . ILE A 1 490 ? 18.491 7.815 -16.855 1.00 96.06 490 ILE A CA 1
ATOM 3890 C C . ILE A 1 490 ? 18.607 9.336 -16.903 1.00 96.06 490 ILE A C 1
ATOM 3892 O O . ILE A 1 490 ? 18.577 9.890 -17.995 1.00 96.06 490 ILE A O 1
ATOM 3896 N N . LEU A 1 491 ? 18.707 10.015 -15.759 1.00 96.19 491 LEU A N 1
ATOM 3897 C CA . LEU A 1 491 ? 18.755 11.471 -15.685 1.00 96.19 491 LEU A CA 1
ATOM 3898 C C . LEU A 1 491 ? 20.045 11.922 -15.000 1.00 96.19 491 LEU A C 1
ATOM 3900 O O . LEU A 1 491 ? 20.346 11.500 -13.881 1.00 96.19 491 LEU A O 1
ATOM 3904 N N . ASP A 1 492 ? 20.794 12.806 -15.656 1.00 95.44 492 ASP A N 1
ATOM 3905 C CA . ASP A 1 492 ? 21.881 13.515 -14.992 1.00 95.44 492 ASP A CA 1
ATOM 3906 C C . ASP A 1 492 ? 21.300 14.485 -13.943 1.00 95.44 492 ASP A C 1
ATOM 3908 O O . ASP A 1 492 ? 20.540 15.388 -14.313 1.00 95.44 492 ASP A O 1
ATOM 3912 N N . PRO A 1 493 ? 21.649 14.348 -12.649 1.00 94.12 493 PRO A N 1
ATOM 3913 C CA . PRO A 1 493 ? 20.934 15.059 -11.594 1.00 94.12 493 PRO A CA 1
ATOM 3914 C C . PRO A 1 493 ? 21.095 16.576 -11.577 1.00 94.12 493 PRO A C 1
ATOM 3916 O O . PRO A 1 493 ? 20.361 17.227 -10.841 1.00 94.12 493 PRO A O 1
ATOM 3919 N N . LEU A 1 494 ? 22.068 17.133 -12.304 1.00 92.00 494 LEU A N 1
ATOM 3920 C CA . LEU A 1 494 ? 22.365 18.568 -12.292 1.00 92.00 494 LEU A CA 1
ATOM 3921 C C . LEU A 1 494 ? 22.004 19.249 -13.610 1.00 92.00 494 LEU A C 1
ATOM 3923 O O . LEU A 1 494 ? 21.513 20.369 -13.605 1.00 92.00 494 LEU A O 1
ATOM 3927 N N . SER A 1 495 ? 22.283 18.598 -14.738 1.00 92.38 495 SER A N 1
ATOM 3928 C CA . SER A 1 495 ? 22.001 19.145 -16.068 1.00 92.38 495 SER A CA 1
ATOM 3929 C C . SER A 1 495 ? 20.621 18.770 -16.602 1.00 92.38 495 SER A C 1
ATOM 3931 O O . SER A 1 495 ? 20.231 19.279 -17.651 1.00 92.38 495 SER A O 1
ATOM 3933 N N . HIS A 1 496 ? 19.917 17.855 -15.925 1.00 94.06 496 HIS A N 1
ATOM 3934 C CA . HIS A 1 496 ? 18.608 17.322 -16.318 1.00 94.06 496 HIS A CA 1
ATOM 3935 C C . HIS A 1 496 ? 18.585 16.719 -17.733 1.00 94.06 496 HIS A C 1
ATOM 3937 O O . HIS A 1 496 ? 17.545 16.617 -18.384 1.00 94.06 496 HIS A O 1
ATOM 3943 N N . ARG A 1 497 ? 19.751 16.280 -18.217 1.00 95.12 497 ARG A N 1
ATOM 3944 C CA . ARG A 1 497 ? 19.882 15.567 -19.487 1.00 95.12 497 ARG A CA 1
ATOM 3945 C C . ARG A 1 497 ? 19.515 14.108 -19.294 1.00 95.12 497 ARG A C 1
ATOM 3947 O O . ARG A 1 497 ? 19.976 13.469 -18.346 1.00 95.12 497 ARG A O 1
ATOM 3954 N N . LEU A 1 498 ? 18.744 13.567 -20.229 1.00 96.19 498 LEU A N 1
ATOM 3955 C CA . LEU A 1 498 ? 18.579 12.127 -20.333 1.00 96.19 498 LEU A CA 1
ATOM 3956 C C . LEU A 1 498 ? 19.889 11.510 -20.807 1.00 96.19 498 LEU A C 1
ATOM 3958 O O . LEU A 1 498 ? 20.482 11.995 -21.769 1.00 96.19 498 LEU A O 1
ATOM 3962 N N . CYS A 1 499 ? 20.318 10.443 -20.144 1.00 95.50 499 CYS A N 1
ATOM 3963 C CA . CYS A 1 499 ? 21.562 9.742 -20.414 1.00 95.50 499 CYS A CA 1
ATOM 3964 C C . CYS A 1 499 ? 21.311 8.231 -20.395 1.00 95.50 499 CYS A C 1
ATOM 3966 O O . CYS A 1 499 ? 21.197 7.615 -19.334 1.00 95.50 499 CYS A O 1
ATOM 3968 N N . PHE A 1 500 ? 21.228 7.619 -21.577 1.00 94.62 500 PHE A N 1
ATOM 3969 C CA . PHE A 1 500 ? 21.094 6.170 -21.711 1.00 94.62 500 PHE A CA 1
ATOM 3970 C C . PHE A 1 500 ? 22.467 5.548 -21.943 1.00 94.62 500 PHE A C 1
ATOM 3972 O O . PHE A 1 500 ? 23.143 5.850 -22.930 1.00 94.62 500 PHE A O 1
ATOM 3979 N N . LYS A 1 501 ? 22.883 4.680 -21.019 1.00 92.06 501 LYS A N 1
ATOM 3980 C CA . LYS A 1 501 ? 24.190 4.021 -21.067 1.00 92.06 501 LYS A CA 1
ATOM 3981 C C . LYS A 1 501 ? 24.191 2.836 -22.043 1.00 92.06 501 LYS A C 1
ATOM 3983 O O . LYS A 1 501 ? 23.160 2.171 -22.175 1.00 92.06 501 LYS A O 1
ATOM 3988 N N . PRO A 1 502 ? 25.343 2.528 -22.669 1.00 91.62 502 PRO A N 1
ATOM 3989 C CA . PRO A 1 502 ? 25.505 1.319 -23.467 1.00 91.62 502 PRO A CA 1
ATOM 3990 C C . PRO A 1 502 ? 25.207 0.053 -22.664 1.00 91.62 502 PRO A C 1
ATOM 3992 O O . PRO A 1 502 ? 25.549 -0.047 -21.485 1.00 91.62 502 PRO A O 1
ATOM 3995 N N . PHE A 1 503 ? 24.631 -0.943 -23.331 1.00 90.56 503 PHE A N 1
ATOM 3996 C CA . PHE A 1 503 ? 24.419 -2.277 -22.777 1.00 90.56 503 PHE A CA 1
ATOM 3997 C C . PHE A 1 503 ? 24.674 -3.345 -23.842 1.00 90.56 503 PHE A C 1
ATOM 3999 O O . PHE A 1 503 ? 24.576 -3.089 -25.040 1.00 90.56 503 PHE A O 1
ATOM 4006 N N . MET A 1 504 ? 24.967 -4.570 -23.405 1.00 88.56 504 MET A N 1
ATOM 4007 C CA . MET A 1 504 ? 25.160 -5.718 -24.294 1.00 88.56 504 MET A CA 1
ATOM 4008 C C . MET A 1 504 ? 24.158 -6.813 -23.962 1.00 88.56 504 MET A C 1
ATOM 4010 O O . MET A 1 504 ? 23.939 -7.095 -22.792 1.00 88.56 504 MET A O 1
ATOM 4014 N N . ILE A 1 505 ? 23.581 -7.474 -24.965 1.00 90.00 505 ILE A N 1
ATOM 4015 C CA . ILE A 1 505 ? 22.720 -8.651 -24.774 1.00 90.00 505 ILE A CA 1
ATOM 4016 C C . ILE A 1 505 ? 23.489 -9.883 -25.243 1.00 90.00 505 ILE A C 1
ATOM 4018 O O . ILE A 1 505 ? 24.086 -9.883 -26.318 1.00 90.00 505 ILE A O 1
ATOM 4022 N N . HIS A 1 506 ? 23.449 -10.961 -24.461 1.00 90.19 506 HIS A N 1
ATOM 4023 C CA . HIS A 1 506 ? 24.080 -12.216 -24.856 1.00 90.19 506 HIS A CA 1
ATOM 4024 C C . HIS A 1 506 ? 23.469 -12.737 -26.161 1.00 90.19 506 HIS A C 1
ATOM 4026 O O . HIS A 1 506 ? 22.246 -12.822 -26.274 1.00 90.19 506 HIS A O 1
ATOM 4032 N N . TRP A 1 507 ? 24.290 -13.190 -27.111 1.00 88.88 507 TRP A N 1
ATOM 4033 C CA . TRP A 1 507 ? 23.816 -13.617 -28.436 1.00 88.88 507 TRP A CA 1
ATOM 4034 C C . TRP A 1 507 ? 22.709 -14.688 -28.372 1.00 88.88 507 TRP A C 1
ATOM 4036 O O . TRP A 1 507 ? 21.723 -14.598 -29.096 1.00 88.88 507 TRP A O 1
ATOM 4046 N N . LYS A 1 508 ? 22.802 -15.665 -27.452 1.00 92.19 508 LYS A N 1
ATOM 4047 C CA . LYS A 1 508 ? 21.738 -16.677 -27.256 1.00 92.19 508 LYS A CA 1
ATOM 4048 C C . LYS A 1 508 ? 20.403 -16.034 -26.876 1.00 92.19 508 LYS A C 1
ATOM 4050 O O . LYS A 1 508 ? 19.359 -16.457 -27.363 1.00 92.19 508 LYS A O 1
ATOM 4055 N N . LYS A 1 509 ? 20.446 -15.007 -26.023 1.00 91.38 509 LYS A N 1
ATOM 4056 C CA . LYS A 1 509 ? 19.256 -14.270 -25.600 1.00 91.38 509 LYS A CA 1
ATOM 4057 C C . LYS A 1 509 ? 18.726 -13.400 -26.735 1.00 91.38 509 LYS A C 1
ATOM 4059 O O . LYS A 1 509 ? 17.518 -13.344 -26.920 1.00 91.38 509 LYS A O 1
ATOM 4064 N N . MET A 1 510 ? 19.606 -12.803 -27.542 1.00 92.56 510 MET A N 1
ATOM 4065 C CA . MET A 1 510 ? 19.196 -12.097 -28.757 1.00 92.56 510 MET A CA 1
ATOM 4066 C C . MET A 1 510 ? 18.457 -13.019 -29.735 1.00 92.56 510 MET A C 1
ATOM 4068 O O . MET A 1 510 ? 17.394 -12.648 -30.217 1.00 92.56 510 MET A O 1
ATOM 4072 N N . VAL A 1 511 ? 18.966 -14.233 -29.980 1.00 94.06 511 VAL A N 1
ATOM 4073 C CA . VAL A 1 511 ? 18.306 -15.232 -30.844 1.00 94.06 511 VAL A CA 1
ATOM 4074 C C . VAL A 1 511 ? 16.927 -15.613 -30.300 1.00 94.06 511 VAL A C 1
ATOM 4076 O O . VAL A 1 511 ? 15.963 -15.655 -31.059 1.00 94.06 511 VAL A O 1
ATOM 4079 N N . GLU A 1 512 ? 16.818 -15.867 -28.993 1.00 92.75 512 GLU A N 1
ATOM 4080 C CA . GLU A 1 512 ? 15.540 -16.164 -28.332 1.00 92.75 512 GLU A CA 1
ATOM 4081 C C . GLU A 1 512 ? 14.538 -15.011 -28.512 1.00 92.75 512 GLU A C 1
ATOM 4083 O O . GLU A 1 512 ? 13.414 -15.224 -28.967 1.00 92.75 512 GLU A O 1
ATOM 4088 N N . LEU A 1 513 ? 14.962 -13.780 -28.207 1.00 92.69 513 LEU A N 1
ATOM 4089 C CA . LEU A 1 513 ? 14.120 -12.590 -28.297 1.00 92.69 513 LEU A CA 1
ATOM 4090 C C . LEU A 1 513 ? 13.711 -12.286 -29.737 1.00 92.69 513 LEU A C 1
ATOM 4092 O O . LEU A 1 513 ? 12.549 -11.965 -29.965 1.00 92.69 513 LEU A O 1
ATOM 4096 N N . ALA A 1 514 ? 14.607 -12.424 -30.716 1.00 93.62 514 ALA A N 1
ATOM 4097 C CA . ALA A 1 514 ? 14.332 -12.152 -32.129 1.00 93.62 514 ALA A CA 1
ATOM 4098 C C . ALA A 1 514 ? 13.220 -13.044 -32.711 1.00 93.62 514 ALA A C 1
ATOM 4100 O O . ALA A 1 514 ? 12.561 -12.678 -33.682 1.00 93.62 514 ALA A O 1
ATOM 4101 N N . GLN A 1 515 ? 12.958 -14.203 -32.100 1.00 92.69 515 GLN A N 1
ATOM 4102 C CA . GLN A 1 515 ? 11.901 -15.116 -32.537 1.00 92.69 515 GLN A CA 1
ATOM 4103 C C . GLN A 1 515 ? 10.505 -14.736 -32.022 1.00 92.69 515 GLN A C 1
ATOM 4105 O O . GLN A 1 515 ? 9.528 -15.357 -32.445 1.00 92.69 515 GLN A O 1
ATOM 4110 N N . LEU A 1 516 ? 10.381 -13.764 -31.110 1.00 93.12 516 LEU A N 1
ATOM 4111 C CA . LEU A 1 516 ? 9.114 -13.426 -30.448 1.00 93.12 516 LEU A CA 1
ATOM 4112 C C . LEU A 1 516 ? 8.149 -12.617 -31.320 1.00 93.12 516 LEU A C 1
ATOM 4114 O O . LEU A 1 516 ? 6.936 -12.745 -31.142 1.00 93.12 516 LEU A O 1
ATOM 4118 N N . ALA A 1 517 ? 8.651 -11.829 -32.275 1.00 87.50 517 ALA A N 1
ATOM 4119 C CA . ALA A 1 517 ? 7.850 -10.911 -33.086 1.00 87.50 517 ALA A CA 1
ATOM 4120 C C . ALA A 1 517 ? 6.640 -11.590 -33.756 1.00 87.50 517 ALA A C 1
ATOM 4122 O O . ALA A 1 517 ? 5.567 -10.991 -33.819 1.00 87.50 517 ALA A O 1
ATOM 4123 N N . SER A 1 518 ? 6.773 -12.858 -34.163 1.00 87.06 518 SER A N 1
ATOM 4124 C CA . SER A 1 518 ? 5.729 -13.649 -34.833 1.00 87.06 518 SER A CA 1
ATOM 4125 C C . SER A 1 518 ? 4.930 -14.586 -33.914 1.00 87.06 518 SER A C 1
ATOM 4127 O O . SER A 1 518 ? 4.030 -15.285 -34.377 1.00 87.06 518 SER A O 1
ATOM 4129 N N . LYS A 1 519 ? 5.227 -14.649 -32.609 1.00 93.12 519 LYS A N 1
ATOM 4130 C CA . LYS A 1 519 ? 4.578 -15.605 -31.691 1.00 93.12 519 LYS A CA 1
ATOM 4131 C C . LYS A 1 519 ? 3.208 -15.121 -31.222 1.00 93.12 519 LYS A C 1
ATOM 4133 O O . LYS A 1 519 ? 3.000 -13.930 -31.027 1.00 93.12 519 LYS A O 1
ATOM 4138 N N . ALA A 1 520 ? 2.274 -16.034 -30.968 1.00 93.75 520 ALA A N 1
ATOM 4139 C CA . ALA A 1 520 ? 0.959 -15.693 -30.416 1.00 93.75 520 ALA A CA 1
ATOM 4140 C C . ALA A 1 520 ? 1.047 -15.085 -28.996 1.00 93.75 520 ALA A C 1
ATOM 4142 O O . ALA A 1 520 ? 1.998 -15.359 -28.260 1.00 93.75 520 ALA A O 1
ATOM 4143 N N . LYS A 1 521 ? 0.024 -14.314 -28.586 1.00 92.88 521 LYS A N 1
ATOM 4144 C CA . LYS A 1 521 ? -0.064 -13.647 -27.265 1.00 92.88 521 LYS A CA 1
ATOM 4145 C C . LYS A 1 521 ? 0.182 -14.616 -26.098 1.00 92.88 521 LYS A C 1
ATOM 4147 O O . LYS A 1 521 ? 0.954 -14.302 -25.203 1.00 92.88 521 LYS A O 1
ATOM 4152 N N . ALA A 1 522 ? -0.342 -15.842 -26.179 1.00 91.81 522 ALA A N 1
ATOM 4153 C CA . ALA A 1 522 ? -0.127 -16.890 -25.173 1.00 91.81 522 ALA A CA 1
ATOM 4154 C C . ALA A 1 522 ? 1.354 -17.262 -24.954 1.00 91.81 522 ALA A C 1
ATOM 4156 O O . ALA A 1 522 ? 1.749 -17.609 -23.847 1.00 91.81 522 ALA A O 1
ATOM 4157 N N . ARG A 1 523 ? 2.200 -17.178 -25.991 1.00 92.38 523 ARG A N 1
ATOM 4158 C CA . ARG A 1 523 ? 3.649 -17.404 -25.853 1.00 92.38 523 ARG A CA 1
ATOM 4159 C C . ARG A 1 523 ? 4.364 -16.183 -25.290 1.00 92.38 523 ARG A C 1
ATOM 4161 O O . ARG A 1 523 ? 5.290 -16.343 -24.506 1.00 92.38 523 ARG A O 1
ATOM 4168 N N . LEU A 1 524 ? 3.924 -14.984 -25.664 1.00 93.81 524 LEU A N 1
ATOM 4169 C CA . LEU A 1 524 ? 4.460 -13.739 -25.116 1.00 93.81 524 LEU A CA 1
ATOM 4170 C C . LEU A 1 524 ? 4.126 -13.566 -23.628 1.00 93.81 524 LEU A C 1
ATOM 4172 O O . LEU A 1 524 ? 4.929 -13.009 -22.889 1.00 93.81 524 LEU A O 1
ATOM 4176 N N . ALA A 1 525 ? 2.986 -14.094 -23.174 1.00 93.31 525 ALA A N 1
ATOM 4177 C CA . ALA A 1 525 ? 2.551 -14.047 -21.779 1.00 93.31 525 ALA A CA 1
ATOM 4178 C C . ALA A 1 525 ? 3.567 -14.673 -20.804 1.00 93.31 525 ALA A C 1
ATOM 4180 O O . ALA A 1 525 ? 3.630 -14.270 -19.648 1.00 93.31 525 ALA A O 1
ATOM 4181 N N . LEU A 1 526 ? 4.425 -15.589 -21.277 1.00 91.62 526 LEU A N 1
ATOM 4182 C CA . LEU A 1 526 ? 5.516 -16.182 -20.490 1.00 91.62 526 LEU A CA 1
ATOM 4183 C C . LEU A 1 526 ? 6.593 -15.166 -20.065 1.00 91.62 526 LEU A C 1
ATOM 4185 O O . LEU A 1 526 ? 7.401 -15.468 -19.191 1.00 91.62 526 LEU A O 1
ATOM 4189 N N . TYR A 1 527 ? 6.614 -13.975 -20.672 1.00 90.94 527 TYR A N 1
ATOM 4190 C CA . TYR A 1 527 ? 7.513 -12.878 -20.308 1.00 90.94 527 TYR A CA 1
ATOM 4191 C C . TYR A 1 527 ? 6.901 -11.912 -19.282 1.00 90.94 527 TYR A C 1
ATOM 4193 O O . TYR A 1 527 ? 7.594 -10.997 -18.839 1.00 90.94 527 TYR A O 1
ATOM 4201 N N . SER A 1 528 ? 5.638 -12.105 -18.884 1.00 91.25 528 SER A N 1
ATOM 4202 C CA . SER A 1 528 ? 5.013 -11.365 -17.785 1.00 91.25 528 SER A CA 1
ATOM 4203 C C . SER A 1 528 ? 4.962 -12.209 -16.511 1.00 91.25 528 SER A C 1
ATOM 4205 O O . SER A 1 528 ? 4.894 -13.439 -16.550 1.00 91.25 528 SER A O 1
ATOM 4207 N N . LYS A 1 529 ? 4.987 -11.539 -15.355 1.00 90.31 529 LYS A N 1
ATOM 4208 C CA . LYS A 1 529 ? 4.745 -12.184 -14.059 1.00 90.31 529 LYS A CA 1
ATOM 4209 C C . LYS A 1 529 ? 3.260 -12.226 -13.679 1.00 90.31 529 LYS A C 1
ATOM 4211 O O . LYS A 1 529 ? 2.905 -13.060 -12.849 1.00 90.31 529 LYS A O 1
ATOM 4216 N N . THR A 1 530 ? 2.445 -11.380 -14.307 1.00 91.88 530 THR A N 1
ATOM 4217 C CA . THR A 1 530 ? 1.007 -11.156 -14.077 1.00 91.88 530 THR A CA 1
ATOM 4218 C C . THR A 1 530 ? 0.281 -11.070 -15.432 1.00 91.88 530 THR A C 1
ATOM 4220 O O . THR A 1 530 ? -0.288 -10.042 -15.795 1.00 91.88 530 THR A O 1
ATOM 4223 N N . PRO A 1 531 ? 0.330 -12.142 -16.250 1.00 92.19 531 PRO A N 1
ATOM 4224 C CA . PRO A 1 531 ? -0.083 -12.092 -17.655 1.00 92.19 531 PRO A CA 1
ATOM 4225 C C . PRO A 1 531 ? -1.563 -11.757 -17.877 1.00 92.19 531 PRO A C 1
ATOM 4227 O O . PRO A 1 531 ? -1.913 -11.292 -18.962 1.00 92.19 531 PRO A O 1
ATOM 4230 N N . GLN A 1 532 ? -2.421 -11.997 -16.880 1.00 90.62 532 GLN A N 1
ATOM 4231 C CA . GLN A 1 532 ? -3.849 -11.672 -16.940 1.00 90.62 532 GLN A CA 1
ATOM 4232 C C . GLN A 1 532 ? -4.107 -10.159 -16.831 1.00 90.62 532 GLN A C 1
ATOM 4234 O O . GLN A 1 532 ? -5.132 -9.688 -17.310 1.00 90.62 532 GLN A O 1
ATOM 4239 N N . GLN A 1 533 ? -3.165 -9.404 -16.257 1.00 92.94 533 GLN A N 1
ATOM 4240 C CA . GLN A 1 533 ? -3.263 -7.963 -16.006 1.00 92.94 533 GLN A CA 1
ATOM 4241 C C . GLN A 1 533 ? -2.479 -7.117 -17.032 1.00 92.94 533 GLN A C 1
ATOM 4243 O O . GLN A 1 533 ? -2.444 -5.890 -16.928 1.00 92.94 533 GLN A O 1
ATOM 4248 N N . GLU A 1 534 ? -1.819 -7.740 -18.016 1.00 92.31 534 GLU A N 1
ATOM 4249 C CA . GLU A 1 534 ? -1.057 -7.023 -19.049 1.00 92.31 534 GLU A CA 1
ATOM 4250 C C . GLU A 1 534 ? -1.956 -6.506 -20.180 1.00 92.31 534 GLU A C 1
ATOM 4252 O O . GLU A 1 534 ? -2.758 -7.252 -20.751 1.00 92.31 534 GLU A O 1
ATOM 4257 N N . SER A 1 535 ? -1.749 -5.247 -20.578 1.00 91.31 535 SER A N 1
ATOM 4258 C CA . SER A 1 535 ? -2.430 -4.647 -21.731 1.00 91.31 535 SER A CA 1
ATOM 4259 C C . SER A 1 535 ? -1.840 -5.117 -23.065 1.00 91.31 535 SER A C 1
ATOM 4261 O O . SER A 1 535 ? -0.747 -5.683 -23.129 1.00 91.31 535 SER A O 1
ATOM 4263 N N . ASP A 1 536 ? -2.515 -4.808 -24.175 1.00 91.81 536 ASP A N 1
ATOM 4264 C CA . ASP A 1 536 ? -1.964 -5.031 -25.518 1.00 91.81 536 ASP A CA 1
ATOM 4265 C C . ASP A 1 536 ? -0.683 -4.231 -25.784 1.00 91.81 536 ASP A C 1
ATOM 4267 O O . ASP A 1 536 ? 0.161 -4.667 -26.575 1.00 91.81 536 ASP A O 1
ATOM 4271 N N . HIS A 1 537 ? -0.471 -3.113 -25.085 1.00 91.06 537 HIS A N 1
ATOM 4272 C CA . HIS A 1 537 ? 0.753 -2.339 -25.236 1.00 91.06 537 HIS A CA 1
ATOM 4273 C C . HIS A 1 537 ? 1.992 -3.087 -24.737 1.00 91.06 537 HIS A C 1
ATOM 4275 O O . HIS A 1 537 ? 3.043 -2.981 -25.371 1.00 91.06 537 HIS A O 1
ATOM 4281 N N . PHE A 1 538 ? 1.878 -3.889 -23.670 1.00 91.94 538 PHE A N 1
ATOM 4282 C CA . PHE A 1 538 ? 2.967 -4.761 -23.211 1.00 91.94 538 PHE A CA 1
ATOM 4283 C C . PHE A 1 538 ? 3.410 -5.719 -24.327 1.00 91.94 538 PHE A C 1
ATOM 4285 O O . PHE A 1 538 ? 4.595 -5.817 -24.659 1.00 91.94 538 PHE A O 1
ATOM 4292 N N . TYR A 1 539 ? 2.446 -6.388 -24.963 1.00 93.69 539 TYR A N 1
ATOM 4293 C CA . TYR A 1 539 ? 2.714 -7.355 -26.025 1.00 93.69 539 TYR A CA 1
ATOM 4294 C C . TYR A 1 539 ? 3.273 -6.688 -27.286 1.00 93.69 539 TYR A C 1
ATOM 4296 O O . TYR A 1 539 ? 4.201 -7.217 -27.901 1.00 93.69 539 TYR A O 1
ATOM 4304 N N . ASN A 1 540 ? 2.750 -5.519 -27.655 1.00 91.94 540 ASN A N 1
ATOM 4305 C CA . ASN A 1 540 ? 3.241 -4.748 -28.794 1.00 91.94 540 ASN A CA 1
ATOM 4306 C C . ASN A 1 540 ? 4.672 -4.248 -28.568 1.00 91.94 540 ASN A C 1
ATOM 4308 O O . ASN A 1 540 ? 5.515 -4.401 -29.455 1.00 91.94 540 ASN A O 1
ATOM 4312 N N . LEU A 1 541 ? 4.985 -3.739 -27.372 1.00 92.31 541 LEU A N 1
ATOM 4313 C CA . LEU A 1 541 ? 6.344 -3.336 -27.014 1.00 92.31 541 LEU A CA 1
ATOM 4314 C C . LEU A 1 541 ? 7.311 -4.524 -27.092 1.00 92.31 541 LEU A C 1
ATOM 4316 O O . LEU A 1 541 ? 8.372 -4.404 -27.699 1.00 92.31 541 LEU A O 1
ATOM 4320 N N . LEU A 1 542 ? 6.921 -5.698 -26.583 1.00 93.31 542 LEU A N 1
ATOM 4321 C CA . LEU A 1 542 ? 7.745 -6.907 -26.662 1.00 93.31 542 LEU A CA 1
ATOM 4322 C C . LEU A 1 542 ? 8.021 -7.337 -28.114 1.00 93.31 542 LEU A C 1
ATOM 4324 O O . LEU A 1 542 ? 9.145 -7.728 -28.436 1.00 93.31 542 LEU A O 1
ATOM 4328 N N . ARG A 1 543 ? 7.039 -7.222 -29.019 1.00 94.00 543 ARG A N 1
ATOM 4329 C CA . ARG A 1 543 ? 7.243 -7.486 -30.457 1.00 94.00 543 ARG A CA 1
ATOM 4330 C C . ARG A 1 543 ? 8.193 -6.489 -31.104 1.00 94.00 543 ARG A C 1
ATOM 4332 O O . ARG A 1 543 ? 9.042 -6.893 -31.895 1.00 94.00 543 ARG A O 1
ATOM 4339 N N . ARG A 1 544 ? 8.076 -5.200 -30.780 1.00 92.88 544 ARG A N 1
ATOM 4340 C CA . ARG A 1 544 ? 8.986 -4.181 -31.322 1.00 92.88 544 ARG A CA 1
ATOM 4341 C C . ARG A 1 544 ? 10.403 -4.365 -30.800 1.00 92.88 544 ARG A C 1
ATOM 4343 O O . ARG A 1 544 ? 11.337 -4.337 -31.594 1.00 92.88 544 ARG A O 1
ATOM 4350 N N . THR A 1 545 ? 10.561 -4.659 -29.509 1.00 94.12 545 THR A N 1
ATOM 4351 C CA . THR A 1 545 ? 11.862 -5.010 -28.924 1.00 94.12 545 THR A CA 1
ATOM 4352 C C . THR A 1 545 ? 12.441 -6.258 -29.584 1.00 94.12 545 THR A C 1
ATOM 4354 O O . THR A 1 545 ? 13.619 -6.270 -29.920 1.00 94.12 545 THR A O 1
ATOM 4357 N N . SER A 1 546 ? 11.619 -7.275 -29.858 1.00 94.81 546 SER A N 1
ATOM 4358 C CA . SER A 1 546 ? 12.023 -8.455 -30.631 1.00 94.81 546 SER A CA 1
ATOM 4359 C C . SER A 1 546 ? 12.546 -8.090 -32.026 1.00 94.81 546 SER A C 1
ATOM 4361 O O . SER A 1 546 ? 13.625 -8.541 -32.406 1.00 94.81 546 SER A O 1
ATOM 4363 N N . GLY A 1 547 ? 11.834 -7.227 -32.759 1.00 93.62 547 GLY A N 1
ATOM 4364 C CA . GLY A 1 547 ? 12.266 -6.739 -34.071 1.00 93.62 547 GLY A CA 1
ATOM 4365 C C . GLY A 1 547 ? 13.579 -5.952 -34.019 1.00 93.62 547 GLY A C 1
ATOM 4366 O O . GLY A 1 547 ? 14.475 -6.207 -34.821 1.00 93.62 547 GLY A O 1
ATOM 4367 N N . LEU A 1 548 ? 13.726 -5.046 -33.046 1.00 93.38 548 LEU A N 1
ATOM 4368 C CA . LEU A 1 548 ? 14.953 -4.272 -32.834 1.00 93.38 548 LEU A CA 1
ATOM 4369 C C . LEU A 1 548 ? 16.148 -5.182 -32.524 1.00 93.38 548 LEU A C 1
ATOM 4371 O O . LEU A 1 548 ? 17.196 -5.058 -33.152 1.00 93.38 548 LEU A O 1
ATOM 4375 N N . VAL A 1 549 ? 15.981 -6.125 -31.596 1.00 93.44 549 VAL A N 1
ATOM 4376 C CA . VAL A 1 549 ? 17.033 -7.079 -31.218 1.00 93.44 549 VAL A CA 1
ATOM 4377 C C . VAL A 1 549 ? 17.391 -7.997 -32.388 1.00 93.44 549 VAL A C 1
ATOM 4379 O O . VAL A 1 549 ? 18.569 -8.264 -32.611 1.00 93.44 549 VAL A O 1
ATOM 4382 N N . GLY A 1 550 ? 16.407 -8.439 -33.177 1.00 93.19 550 GLY A N 1
ATOM 4383 C CA . GLY A 1 550 ? 16.651 -9.203 -34.401 1.00 93.19 550 GLY A CA 1
ATOM 4384 C C . GLY A 1 550 ? 17.453 -8.413 -35.436 1.00 93.19 550 GLY A C 1
ATOM 4385 O O . GLY A 1 550 ? 18.388 -8.952 -36.026 1.00 93.19 550 GLY A O 1
ATOM 4386 N N . TYR A 1 551 ? 17.153 -7.122 -35.605 1.00 92.75 551 TYR A N 1
ATOM 4387 C CA . TYR A 1 551 ? 17.945 -6.235 -36.455 1.00 92.75 551 TYR A CA 1
ATOM 4388 C C . TYR A 1 551 ? 19.382 -6.094 -35.944 1.00 92.75 551 TYR A C 1
ATOM 4390 O O . TYR A 1 551 ? 20.310 -6.301 -36.721 1.00 92.75 551 TYR A O 1
ATOM 4398 N N . MET A 1 552 ? 19.582 -5.800 -34.654 1.00 91.44 552 MET A N 1
ATOM 4399 C CA . MET A 1 552 ? 20.920 -5.688 -34.050 1.00 91.44 552 MET A CA 1
ATOM 4400 C C . MET A 1 552 ? 21.734 -6.973 -34.248 1.00 91.44 552 MET A C 1
ATOM 4402 O O . MET A 1 552 ? 22.906 -6.912 -34.606 1.00 91.44 552 MET A O 1
ATOM 4406 N N . LEU A 1 553 ? 21.095 -8.136 -34.085 1.00 91.38 553 LEU A N 1
ATOM 4407 C CA . LEU A 1 553 ? 21.729 -9.442 -34.249 1.00 91.38 553 LEU A CA 1
ATOM 4408 C C . LEU A 1 553 ? 22.208 -9.695 -35.687 1.00 91.38 553 LEU A C 1
ATOM 4410 O O . LEU A 1 553 ? 23.301 -10.219 -35.877 1.00 91.38 553 LEU A O 1
ATOM 4414 N N . VAL A 1 554 ? 21.392 -9.357 -36.691 1.00 91.69 554 VAL A N 1
ATOM 4415 C CA . VAL A 1 554 ? 21.709 -9.616 -38.109 1.00 91.69 554 VAL A CA 1
ATOM 4416 C C . VAL A 1 554 ? 22.651 -8.561 -38.686 1.00 91.69 554 VAL A C 1
ATOM 4418 O O . VAL A 1 554 ? 23.539 -8.893 -39.466 1.00 91.69 554 VAL A O 1
ATOM 4421 N N . SER A 1 555 ? 22.455 -7.293 -38.326 1.00 90.31 555 SER A N 1
ATOM 4422 C CA . SER A 1 555 ? 23.242 -6.179 -38.871 1.00 90.31 555 SER A CA 1
ATOM 4423 C C . SER A 1 555 ? 24.571 -5.962 -38.149 1.00 90.31 555 SER A C 1
ATOM 4425 O O . SER A 1 555 ? 25.453 -5.310 -38.699 1.00 90.31 555 SER A O 1
ATOM 4427 N N . GLY A 1 556 ? 24.713 -6.463 -36.916 1.00 86.44 556 GLY A N 1
ATOM 4428 C CA . GLY A 1 556 ? 25.826 -6.100 -36.038 1.00 86.44 556 GLY A CA 1
ATOM 4429 C C . GLY A 1 556 ? 25.768 -4.646 -35.557 1.00 86.44 556 GLY A C 1
ATOM 4430 O O . GLY A 1 556 ? 26.761 -4.141 -35.042 1.00 86.44 556 GLY A O 1
ATOM 4431 N N . ASN A 1 557 ? 24.635 -3.960 -35.744 1.00 87.06 557 ASN A N 1
ATOM 4432 C CA . ASN A 1 557 ? 24.480 -2.556 -35.391 1.00 87.06 557 ASN A CA 1
ATOM 4433 C C . ASN A 1 557 ? 24.519 -2.345 -33.872 1.00 87.06 557 ASN A C 1
ATOM 4435 O O . ASN A 1 557 ? 23.661 -2.855 -33.145 1.00 87.06 557 ASN A O 1
ATOM 4439 N N . ASP A 1 558 ? 25.454 -1.511 -33.422 1.00 88.12 558 ASP A N 1
ATOM 4440 C CA . ASP A 1 558 ? 25.502 -0.961 -32.071 1.00 88.12 558 ASP A CA 1
ATOM 4441 C C . ASP A 1 558 ? 25.020 0.496 -32.099 1.00 88.12 558 ASP A C 1
ATOM 4443 O O . ASP A 1 558 ? 25.681 1.366 -32.657 1.00 88.12 558 ASP A O 1
ATOM 4447 N N . PHE A 1 559 ? 23.863 0.770 -31.490 1.00 88.44 559 PHE A N 1
ATOM 4448 C CA . PHE A 1 559 ? 23.301 2.125 -31.427 1.00 88.44 559 PHE A CA 1
ATOM 4449 C C . PHE A 1 559 ? 24.123 3.085 -30.561 1.00 88.44 559 PHE A C 1
ATOM 4451 O O . PHE A 1 559 ? 23.961 4.296 -30.695 1.00 88.44 559 PHE A O 1
ATOM 4458 N N . PHE A 1 560 ? 24.958 2.564 -29.662 1.00 89.62 560 PHE A N 1
ATOM 4459 C CA . PHE A 1 560 ? 25.723 3.365 -28.714 1.00 89.62 560 PHE A CA 1
ATOM 4460 C C . PHE A 1 560 ? 27.117 3.716 -29.234 1.00 89.62 560 PHE A C 1
ATOM 4462 O O . PHE A 1 560 ? 27.654 4.757 -28.861 1.00 89.62 560 PHE A O 1
ATOM 4469 N N . GLU A 1 561 ? 27.721 2.854 -30.058 1.00 87.19 561 GLU A N 1
ATOM 4470 C CA . GLU A 1 561 ? 29.114 2.972 -30.520 1.00 87.19 561 GLU A CA 1
ATOM 4471 C C . GLU A 1 561 ? 30.089 3.256 -29.354 1.00 87.19 561 GLU A C 1
ATOM 4473 O O . GLU A 1 561 ? 31.009 4.073 -29.447 1.00 87.19 561 GLU A O 1
ATOM 4478 N N . GLY A 1 562 ? 29.841 2.623 -28.200 1.00 84.75 562 GLY A N 1
ATOM 4479 C CA . GLY A 1 562 ? 30.605 2.826 -26.964 1.00 84.75 562 GLY A CA 1
ATOM 4480 C C . GLY A 1 562 ? 30.373 4.158 -26.228 1.00 84.75 562 GLY A C 1
ATOM 4481 O O . GLY A 1 562 ? 31.127 4.467 -25.305 1.00 84.75 562 GLY A O 1
ATOM 4482 N N . ARG A 1 563 ? 29.361 4.956 -26.596 1.00 90.00 563 ARG A N 1
ATOM 4483 C CA . ARG A 1 563 ? 29.019 6.243 -25.960 1.00 90.00 563 ARG A CA 1
ATOM 4484 C C . ARG A 1 563 ? 27.584 6.269 -25.439 1.00 90.00 563 ARG A C 1
ATOM 4486 O O . ARG A 1 563 ? 26.728 5.521 -25.894 1.00 90.00 563 ARG A O 1
ATOM 4493 N N . ASN A 1 564 ? 27.313 7.161 -24.489 1.00 94.88 564 ASN A N 1
ATOM 4494 C CA . ASN A 1 564 ? 25.956 7.373 -23.989 1.00 94.88 564 ASN A CA 1
ATOM 4495 C C . ASN A 1 564 ? 25.080 8.045 -25.053 1.00 94.88 564 ASN A C 1
ATOM 4497 O O . ASN A 1 564 ? 25.549 8.888 -25.824 1.00 94.88 564 ASN A O 1
ATOM 4501 N N . LEU A 1 565 ? 23.790 7.720 -25.046 1.00 95.75 565 LEU A N 1
ATOM 4502 C CA . LEU A 1 565 ? 22.794 8.478 -25.793 1.00 95.75 565 LEU A CA 1
ATOM 4503 C C . LEU A 1 565 ? 22.268 9.602 -24.904 1.00 95.75 565 LEU A C 1
ATOM 4505 O O . LEU A 1 565 ? 21.758 9.339 -23.816 1.00 95.75 565 LEU A O 1
ATOM 4509 N N . GLU A 1 566 ? 22.412 10.842 -25.358 1.00 96.75 566 GLU A N 1
ATOM 4510 C CA . GLU A 1 566 ? 22.167 12.040 -24.559 1.00 96.75 566 GLU A CA 1
ATOM 4511 C C . GLU A 1 566 ? 21.093 12.921 -25.193 1.00 96.75 566 GLU A C 1
ATOM 4513 O O . GLU A 1 566 ? 21.160 13.232 -26.387 1.00 96.75 566 GLU A O 1
ATOM 4518 N N . LEU A 1 567 ? 20.116 13.352 -24.391 1.00 95.81 567 LEU A N 1
ATOM 4519 C CA . LEU A 1 567 ? 19.059 14.272 -24.815 1.00 95.81 567 LEU A CA 1
ATOM 4520 C C . LEU A 1 567 ? 18.833 15.372 -23.779 1.00 95.81 567 LEU A C 1
ATOM 4522 O O . LEU A 1 567 ? 18.897 15.121 -22.580 1.00 95.81 567 LEU A O 1
ATOM 4526 N N . SER A 1 568 ? 18.488 16.572 -24.238 1.00 94.56 568 SER A N 1
ATOM 4527 C CA . SER A 1 568 ? 17.956 17.649 -23.396 1.00 94.56 568 SER A CA 1
ATOM 4528 C C . SER A 1 568 ? 16.523 17.977 -23.790 1.00 94.56 568 SER A C 1
ATOM 4530 O O . SER A 1 568 ? 16.161 17.884 -24.966 1.00 94.56 568 SER A O 1
ATOM 4532 N N . LEU A 1 569 ? 15.710 18.398 -22.828 1.00 91.94 569 LEU A N 1
ATOM 4533 C CA . LEU A 1 569 ? 14.385 18.924 -23.121 1.00 91.94 569 LEU A CA 1
ATOM 4534 C C . LEU A 1 569 ? 14.526 20.326 -23.728 1.00 91.94 569 LEU A C 1
ATOM 4536 O O . LEU A 1 569 ? 15.168 21.195 -23.151 1.00 91.94 569 LEU A O 1
ATOM 4540 N N . ASP A 1 570 ? 13.952 20.540 -24.908 1.00 88.25 570 ASP A N 1
ATOM 4541 C CA . ASP A 1 570 ? 13.743 21.875 -25.467 1.00 88.25 570 ASP A CA 1
ATOM 4542 C C . ASP A 1 570 ? 12.317 22.290 -25.100 1.00 88.25 570 ASP A C 1
ATOM 4544 O O . ASP A 1 570 ? 11.358 21.852 -25.739 1.00 88.25 570 ASP A O 1
ATOM 4548 N N . VAL A 1 571 ? 12.171 23.093 -24.042 1.00 75.75 571 VAL A N 1
ATOM 4549 C CA . VAL A 1 571 ? 10.856 23.499 -23.511 1.00 75.75 571 VAL A CA 1
ATOM 4550 C C . VAL A 1 571 ? 10.105 24.407 -24.487 1.00 75.75 571 VAL A C 1
ATOM 4552 O O . VAL A 1 571 ? 8.877 24.377 -24.541 1.00 75.75 571 VAL A O 1
ATOM 4555 N N . THR A 1 572 ? 10.823 25.149 -25.340 1.00 79.50 572 THR A N 1
ATOM 4556 C CA . THR A 1 572 ? 10.202 25.991 -26.377 1.00 79.50 572 THR A CA 1
ATOM 4557 C C . THR A 1 572 ? 9.594 25.133 -27.482 1.00 79.50 572 THR A C 1
ATOM 4559 O O . THR A 1 572 ? 8.475 25.384 -27.925 1.00 79.50 572 THR A O 1
ATOM 4562 N N . LYS A 1 573 ? 10.322 24.104 -27.929 1.00 82.38 573 LYS A N 1
ATOM 4563 C CA . LYS A 1 573 ? 9.846 23.171 -28.961 1.00 82.38 573 LYS A CA 1
ATOM 4564 C C . LYS A 1 573 ? 9.037 22.003 -28.410 1.00 82.38 573 LYS A C 1
ATOM 4566 O O . LYS A 1 573 ? 8.549 21.211 -29.212 1.00 82.38 573 LYS A O 1
ATOM 4571 N N . LYS A 1 574 ? 8.909 21.888 -27.085 1.00 82.75 574 LYS A N 1
ATOM 4572 C CA . LYS A 1 574 ? 8.188 20.804 -26.413 1.00 82.75 574 LYS A CA 1
ATOM 4573 C C . LYS A 1 574 ? 8.656 19.423 -26.879 1.00 82.75 574 LYS A C 1
ATOM 4575 O O . LYS A 1 574 ? 7.868 18.578 -27.290 1.00 82.75 574 LYS A O 1
ATOM 4580 N N . GLN A 1 575 ? 9.973 19.199 -26.874 1.00 87.81 575 GLN A N 1
ATOM 4581 C CA . GLN A 1 575 ? 10.538 17.921 -27.321 1.00 87.81 575 GLN A CA 1
ATOM 4582 C C . GLN A 1 575 ? 11.917 17.616 -26.735 1.00 87.81 575 GLN A C 1
ATOM 4584 O O . GLN A 1 575 ? 12.739 18.505 -26.514 1.00 87.81 575 GLN A O 1
ATOM 4589 N N . TRP A 1 576 ? 12.221 16.326 -26.591 1.00 90.88 576 TRP A N 1
ATOM 4590 C CA . TRP A 1 576 ? 13.568 15.852 -26.278 1.00 90.88 576 TRP A CA 1
ATOM 4591 C C . TRP A 1 576 ? 14.478 15.940 -27.504 1.00 90.88 576 TRP A C 1
ATOM 4593 O O . TRP A 1 576 ? 14.282 15.219 -28.490 1.00 90.88 576 TRP A O 1
ATOM 4603 N N . THR A 1 577 ? 15.495 16.794 -27.440 1.00 93.50 577 THR A N 1
ATOM 4604 C CA . THR A 1 577 ? 16.452 17.042 -28.522 1.00 93.50 577 THR A CA 1
ATOM 4605 C C . THR A 1 577 ? 17.745 16.268 -28.259 1.00 93.50 577 THR A C 1
ATOM 4607 O O . THR A 1 577 ? 18.289 16.355 -27.159 1.00 93.50 577 THR A O 1
ATOM 4610 N N . PRO A 1 578 ? 18.236 15.478 -29.224 1.00 95.06 578 PRO A N 1
ATOM 4611 C CA . PRO A 1 578 ? 19.491 14.749 -29.074 1.00 95.06 578 PRO A CA 1
ATOM 4612 C C . PRO A 1 578 ? 20.690 15.704 -29.015 1.00 95.06 578 PRO A C 1
ATOM 4614 O O . PRO A 1 578 ? 20.730 16.724 -29.700 1.00 95.06 578 PRO A O 1
ATOM 4617 N N . LEU A 1 579 ? 21.684 15.347 -28.205 1.00 95.25 579 LEU A N 1
ATOM 4618 C CA . LEU A 1 579 ? 22.886 16.152 -27.969 1.00 95.25 579 LEU A CA 1
ATOM 4619 C C . LEU A 1 579 ? 24.131 15.605 -28.671 1.00 95.25 579 LEU A C 1
ATOM 4621 O O . LEU A 1 579 ? 25.170 16.263 -28.686 1.00 95.25 579 LEU A O 1
ATOM 4625 N N . ASN A 1 580 ? 24.045 14.407 -29.251 1.00 93.94 580 ASN A N 1
ATOM 4626 C CA . ASN A 1 580 ? 25.154 13.790 -29.966 1.00 93.94 580 ASN A CA 1
ATOM 4627 C C . ASN A 1 580 ? 24.690 13.027 -31.230 1.00 93.94 580 ASN A C 1
ATOM 4629 O O . ASN A 1 580 ? 23.513 12.659 -31.337 1.00 93.94 580 ASN A O 1
ATOM 4633 N N . PRO A 1 581 ? 25.597 12.791 -32.205 1.00 91.50 581 PRO A N 1
ATOM 4634 C CA . PRO A 1 581 ? 25.258 12.150 -33.480 1.00 91.50 581 PRO A CA 1
ATOM 4635 C C . PRO A 1 581 ? 24.686 10.734 -33.343 1.00 91.50 581 PRO A C 1
ATOM 4637 O O . PRO A 1 581 ? 23.802 10.353 -34.109 1.00 91.50 581 PRO A O 1
ATOM 4640 N N . GLN A 1 582 ? 25.152 9.963 -32.358 1.00 91.44 582 GLN A N 1
ATOM 4641 C CA . GLN A 1 582 ? 24.654 8.614 -32.076 1.00 91.44 582 GLN A CA 1
ATOM 4642 C C . GLN A 1 582 ? 23.175 8.654 -31.679 1.00 91.44 582 GLN A C 1
ATOM 4644 O O . GLN A 1 582 ? 22.361 7.887 -32.191 1.00 91.44 582 GLN A O 1
ATOM 4649 N N . THR A 1 583 ? 22.794 9.616 -30.838 1.00 93.50 583 THR A N 1
ATOM 4650 C CA . THR A 1 583 ? 21.402 9.795 -30.408 1.00 93.50 583 THR A CA 1
ATOM 4651 C C . THR A 1 583 ? 20.514 10.283 -31.548 1.00 93.50 583 THR A C 1
ATOM 4653 O O . THR A 1 583 ? 19.386 9.815 -31.688 1.00 93.50 583 THR A O 1
ATOM 4656 N N . GLU A 1 584 ? 21.024 11.172 -32.404 1.00 92.25 584 GLU A N 1
ATOM 4657 C CA . GLU A 1 584 ? 20.363 11.566 -33.657 1.00 92.25 584 GLU A CA 1
ATOM 4658 C C . GLU A 1 584 ? 20.093 10.358 -34.567 1.00 92.25 584 GLU A C 1
ATOM 4660 O O . GLU A 1 584 ? 18.984 10.197 -35.079 1.00 92.25 584 GLU A O 1
ATOM 4665 N N . SER A 1 585 ? 21.088 9.483 -34.741 1.00 89.38 585 SER A N 1
ATOM 4666 C CA . SER A 1 585 ? 20.962 8.251 -35.528 1.00 89.38 585 SER A CA 1
ATOM 4667 C C . SER A 1 585 ? 19.920 7.303 -34.925 1.00 89.38 585 SER A C 1
ATOM 4669 O O . SER A 1 585 ? 18.986 6.878 -35.611 1.00 89.38 585 SER A O 1
ATOM 4671 N N . ALA A 1 586 ? 20.002 7.051 -33.614 1.00 89.62 586 ALA A N 1
ATOM 4672 C CA . ALA A 1 586 ? 19.054 6.206 -32.895 1.00 89.62 586 ALA A CA 1
ATOM 4673 C C . ALA A 1 586 ? 17.614 6.744 -32.987 1.00 89.62 586 ALA A C 1
ATOM 4675 O O . ALA A 1 586 ? 16.694 5.976 -33.265 1.00 89.62 586 ALA A O 1
ATOM 4676 N N . LYS A 1 587 ? 17.403 8.062 -32.844 1.00 88.56 587 LYS A N 1
ATOM 4677 C CA . LYS A 1 587 ? 16.075 8.687 -32.991 1.00 88.56 587 LYS A CA 1
ATOM 4678 C C . LYS A 1 587 ? 15.521 8.627 -34.415 1.00 88.56 587 LYS A C 1
ATOM 4680 O O . LYS A 1 587 ? 14.313 8.733 -34.579 1.00 88.56 587 LYS A O 1
ATOM 4685 N N . LYS A 1 588 ? 16.346 8.475 -35.452 1.00 87.31 588 LYS A N 1
ATOM 4686 C CA . LYS A 1 588 ? 15.866 8.341 -36.842 1.00 87.31 588 LYS A CA 1
ATOM 4687 C C . LYS A 1 588 ? 15.512 6.901 -37.209 1.00 87.31 588 LYS A C 1
ATOM 4689 O O . LYS A 1 588 ? 14.839 6.671 -38.213 1.00 87.31 588 LYS A O 1
ATOM 4694 N N . HIS A 1 589 ? 15.936 5.926 -36.407 1.00 87.00 589 HIS A N 1
ATOM 4695 C CA . HIS A 1 589 ? 15.737 4.518 -36.711 1.00 87.00 589 HIS A CA 1
ATOM 4696 C C . HIS A 1 589 ? 14.329 4.035 -36.317 1.00 87.00 589 HIS A C 1
ATOM 4698 O O . HIS A 1 589 ? 13.972 3.994 -35.140 1.00 87.00 589 HIS A O 1
ATOM 4704 N N . GLN A 1 590 ? 13.539 3.576 -37.293 1.00 84.19 590 GLN A N 1
ATOM 4705 C CA . GLN A 1 590 ? 12.125 3.197 -37.104 1.00 84.19 590 GLN A CA 1
ATOM 4706 C C . GLN A 1 590 ? 11.890 2.116 -36.032 1.00 84.19 590 GLN A C 1
ATOM 4708 O O . GLN A 1 590 ? 10.861 2.116 -35.358 1.00 84.19 590 GLN A O 1
ATOM 4713 N N . LEU A 1 591 ? 12.838 1.189 -35.853 1.00 81.38 591 LEU A N 1
ATOM 4714 C CA . LEU A 1 591 ? 12.73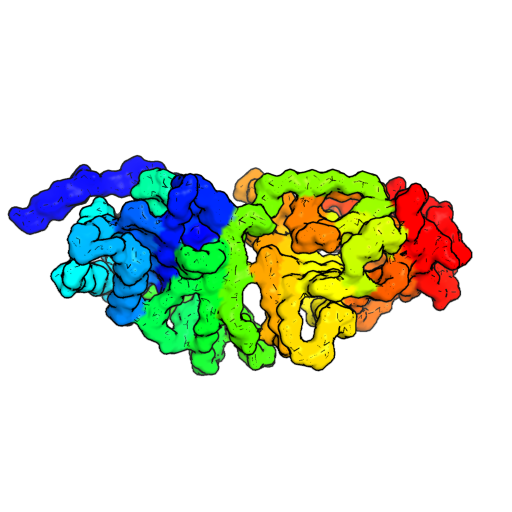6 0.141 -34.826 1.00 81.38 591 LEU A CA 1
ATOM 4715 C C . LEU A 1 591 ? 13.136 0.610 -33.418 1.00 81.38 591 LEU A C 1
ATOM 4717 O O . LEU A 1 591 ? 12.823 -0.079 -32.455 1.00 81.38 591 LEU A O 1
ATOM 4721 N N . ALA A 1 592 ? 13.835 1.742 -33.294 1.00 68.69 592 ALA A N 1
ATOM 4722 C CA . ALA A 1 592 ? 14.260 2.294 -32.005 1.00 68.69 592 ALA A CA 1
ATOM 4723 C C . ALA A 1 592 ? 13.255 3.317 -31.444 1.00 68.69 592 ALA A C 1
ATOM 4725 O O . ALA A 1 592 ? 13.266 3.602 -30.246 1.00 68.69 592 ALA A O 1
ATOM 4726 N N . LEU A 1 593 ? 12.384 3.853 -32.302 1.00 70.12 593 LEU A N 1
ATOM 4727 C CA . LEU A 1 593 ? 11.345 4.817 -31.956 1.00 70.12 593 LEU A CA 1
ATOM 4728 C C . LEU A 1 593 ? 10.158 4.196 -31.205 1.00 70.12 593 LEU A C 1
ATOM 4730 O O . LEU A 1 593 ? 9.892 2.996 -31.299 1.00 70.12 593 LEU A O 1
ATOM 4734 N N . ASN A 1 594 ? 9.414 5.060 -30.505 1.00 63.53 594 ASN A N 1
ATOM 4735 C CA . ASN A 1 594 ? 8.086 4.746 -29.972 1.00 63.53 594 ASN A CA 1
ATOM 4736 C C . ASN A 1 594 ? 7.081 4.559 -31.120 1.00 63.53 594 ASN A C 1
ATOM 4738 O O . ASN A 1 594 ? 7.466 4.630 -32.286 1.00 63.53 594 ASN A O 1
ATOM 4742 N N . TYR A 1 595 ? 5.845 4.174 -30.782 1.00 58.59 595 TYR A N 1
ATOM 4743 C CA . TYR A 1 595 ? 4.758 3.810 -31.710 1.00 58.59 595 TYR A CA 1
ATOM 4744 C C . TYR A 1 595 ? 4.777 4.566 -33.033 1.00 58.59 595 TYR A C 1
ATOM 4746 O O . TYR A 1 595 ? 4.713 5.811 -32.995 1.00 58.59 595 TYR A O 1
#

pLDDT: mean 86.4, std 11.52, range [37.72, 98.56]

InterPro domains:
  IPR026750 Protein N-terminal asparagine amidohydrolase [PF14736] (23-283)
  IPR026750 Protein N-terminal asparagine amidohydrolase [PF14736] (303-545)
  IPR026750 Protein N-terminal asparagine amidohydrolase [PTHR12498] (19-268)

Organism: Hymenolepis diminuta (NCBI:txid6216)

Radius of gyration: 27.54 Å; chains: 1; bounding box: 68×64×78 Å